Protein AF-A0A383WER9-F1 (afdb_monomer_lite)

Foldseek 3Di:
DDDDDPPDPDDLDDLPALAEEFEEALEEQALQNVQQLPDPNYAYEYEYFPNGDDHPDDDSRYHYCDPVNLVVVCVVQVLQSVLDDTPALLSSVSRLLVSLLVRHQKYFQAYSQWNFDPPDDDDFDFPQEWEKFWDLVQALADFCQVLQQADADPPPQFAGFGAQLDAPVCRNGDTDIDTHDDGQPQAFKEAEFAAQATHGALVCVVPHDDDGGGDPPRFHKYWYFQSYAGFGFSHRMMGGQQQSLLPRFAGQAHSSLRRRVSRLLSQLLSLQQRHTYMYGYHRTHGDDDDDDSVVRNVSSVCSHPPSVVSSVDSSPDDDPDQFSLRRSLVVVVVCCVVPNHPPSRSSSSNSSVVSCVVSVRDHGGGDPGCPPVNSSVVSVVSVVVPDDDDDDDDDDDDDDDDDDDDDDDDDDDDDDDDDDDDFAEEEFEEDLEEQALAQVLQLPAPRYAYEYEYAPNYDPPHDDPRYHYCYPVNLVVVVDPCPVVDHRPDPCSSVSRVVVSVVSRHPHYHHDYSPAHDPDSDDDDDDPDPPDDDDPDDDDDDAPPDDDDDDDDDPPDPDDDCVVVVDDDDDDDDDDDDDDPDDDPDDDPDDRDDFDWDFDGDDDPDPDDPPGDTDGDPPPPPPPDDD

Organism: Tetradesmus obliquus (NCBI:txid3088)

Sequence (627 aa):
MSSAEHKASTTPAGTPSGKWAVCTTIFEPSQAIVRAVALSGWSVVVVGDKSGAAFNLTAPNLVFLDVTAQRQMADAYGGFTALLPWKHFGRKNIGYLYAITHGAHTIWDFDDDNILKQGIEPALPSRKVFHVAVDNSSCEAFNPYPYMGGPAHADPSMPQSWPRGFPLQLIRKPCSATLLSGDASNVAVVQSLADHDPDVDGIYRLTRGVPFDFHPDSDTTVVLPCGVLAPWNAQATLVLQPALWSLLLPISVHGRVSDIWRSYFAQRLLWDVGYSIAFAPPMVDQLRSPHNYLADMQAEEDLYYKSGQLVTFLRQWAGSASTLPGRAEELMIELYERGYLGLQDVQLTQQWLLALARAGYQFPAIQSAPSPAAAAAAAAAAAAAAVLPQKSTSKFKAARPNIKVTAGPAAAPTQSVRGAVRGEKWAVFTSARAPTAAIKAVAALDGWQVVVVADSATPDTWSWPNVTFLSLQQQQELGYDILQHIPPDDHARKNIGYLYAVSHAAYAVYDGADSQELLQDYIPVLRCGDAGRETTRNITASPCAGLYTVADAPADSNVFDPWQLFARSALHTASSNTSSAATQMCFSRQMAAPLIQHSLSNQQDAVVDPTTFSVVLPRNVTAPAIR

Radius of gyration: 35.07 Å; chains: 1; bounding box: 87×78×118 Å

pLDDT: mean 76.67, std 26.61, range [23.72, 98.75]

InterPro domains:
  IPR005049 STELLO-like [PF03385] (256-367)
  IPR005049 STELLO-like [PTHR31362] (16-368)

Secondary structure (DSSP, 8-state):
------------S---S-EEEEEEESSS--HHHHHHHTSTT-EEEEEE-TTPPP-----TTEEEE-HHHHHHHHHHHHHHHTTS-SSSGGGGHHHHHHHHHTT-SEEEE--TTEEEPTT-------SSEEEEEE-TTT-SB---GGGGTPPPPSSTTS-----TT--GGGTTS---EEEEE--STTEEEEEEEEESS----HHHHHHS--S----TT---EEEPPTT-B----SSSEEEEGGGGGGGPPPSSS-HHHHHHHHHHHHHHHHHHTT-EEEEEEEEEEE-PPP--HHHHHHHTHHHHHHHHHHHHHHHH-----SBHHHHHHHHHHHHHHTTSS-HHHHHHHHHHHHHHHHTT--PPBPP-PPPHHHHHHHHHHHHHTT-PPPPP----PPPPPP-------------------PPEEEEEEEESSSPPHHHHHHHTSTTEEEEEEE-TTS-TT---TTEEEE-HHHHHHTT-GGGGTS-TTSGGGGHHHHHHHHHTTEEEEEE--TT---SSSS-------TTS----S-----------PPPPPPTTS----GGGGT-PPP------------------S--PPP---PPPP--TT-------------TT-------

Structure (mmCIF, N/CA/C/O backbone):
data_AF-A0A383WER9-F1
#
_entry.id   AF-A0A383WER9-F1
#
loop_
_atom_site.group_PDB
_atom_site.id
_atom_site.type_symbol
_atom_site.label_atom_id
_atom_site.label_alt_id
_atom_site.label_comp_id
_atom_site.label_asym_id
_atom_site.label_entity_id
_atom_site.label_seq_id
_atom_site.pdbx_PDB_ins_code
_atom_site.Cartn_x
_atom_site.Cartn_y
_atom_site.Cartn_z
_atom_site.occupancy
_atom_site.B_iso_or_equiv
_atom_site.auth_seq_id
_atom_site.auth_comp_id
_atom_site.auth_asym_id
_atom_site.auth_atom_id
_atom_site.pdbx_PDB_model_num
ATOM 1 N N . MET A 1 1 ? -8.640 -12.130 60.910 1.00 35.47 1 MET A N 1
ATOM 2 C CA . MET A 1 1 ? -7.358 -12.054 60.173 1.00 35.47 1 MET A CA 1
ATOM 3 C C . MET A 1 1 ? -7.639 -12.502 58.742 1.00 35.47 1 MET A C 1
ATOM 5 O O . MET A 1 1 ? -7.662 -13.689 58.478 1.00 35.47 1 MET A O 1
ATOM 9 N N . SER A 1 2 ? -8.340 -11.646 58.001 1.00 29.45 2 SER A N 1
ATOM 10 C CA . SER A 1 2 ? -7.839 -10.802 56.899 1.00 29.45 2 SER A CA 1
ATOM 11 C C . SER A 1 2 ? -7.597 -11.587 55.610 1.00 29.45 2 SER A C 1
ATOM 13 O O . SER A 1 2 ? -6.513 -12.098 55.353 1.00 29.45 2 SER A O 1
ATOM 15 N N . SER A 1 3 ? -8.673 -11.633 54.831 1.00 27.42 3 SER A N 1
ATOM 16 C CA . SER A 1 3 ? -8.769 -11.874 53.396 1.00 27.42 3 SER A CA 1
ATOM 17 C C . SER A 1 3 ? -7.789 -11.007 52.599 1.00 27.42 3 SER A C 1
ATOM 19 O O . SER A 1 3 ? -7.775 -9.789 52.760 1.00 27.42 3 SER A O 1
ATOM 21 N N . ALA A 1 4 ? -6.998 -11.628 51.725 1.00 30.05 4 ALA A N 1
ATOM 22 C CA . ALA A 1 4 ? -6.240 -10.928 50.695 1.00 30.05 4 ALA A CA 1
ATOM 23 C C . ALA A 1 4 ? -7.116 -10.825 49.439 1.00 30.05 4 ALA A C 1
ATOM 25 O O . ALA A 1 4 ? -7.342 -11.809 48.735 1.00 30.05 4 ALA A O 1
ATOM 26 N N . GLU A 1 5 ? -7.661 -9.632 49.220 1.00 28.03 5 GLU A N 1
ATOM 27 C CA . GLU A 1 5 ? -8.443 -9.265 48.045 1.00 28.03 5 GLU A CA 1
ATOM 28 C C . GLU A 1 5 ? -7.621 -9.436 46.762 1.00 28.03 5 GLU A C 1
ATOM 30 O O . GLU A 1 5 ? -6.498 -8.942 46.632 1.00 28.03 5 GLU A O 1
ATOM 35 N N . HIS A 1 6 ? -8.213 -10.127 45.788 1.00 32.22 6 HIS A N 1
ATOM 36 C CA . HIS A 1 6 ? -7.805 -10.067 44.392 1.00 32.22 6 HIS A CA 1
ATOM 37 C C . HIS A 1 6 ? -7.902 -8.617 43.904 1.00 32.22 6 HIS A C 1
ATOM 39 O O . HIS A 1 6 ? -8.997 -8.074 43.763 1.00 32.22 6 HIS A O 1
ATOM 45 N N . LYS A 1 7 ? -6.760 -7.997 43.589 1.00 27.11 7 LYS A N 1
ATOM 46 C CA . LYS A 1 7 ? -6.730 -6.803 42.740 1.00 27.11 7 LYS A CA 1
ATOM 47 C C . LYS A 1 7 ? -7.125 -7.222 41.326 1.00 27.11 7 LYS A C 1
ATOM 49 O O . LYS A 1 7 ? -6.292 -7.675 40.546 1.00 27.11 7 LYS A O 1
ATOM 54 N N . ALA A 1 8 ? -8.413 -7.089 41.027 1.00 28.81 8 ALA A N 1
ATOM 55 C CA . ALA A 1 8 ? -8.905 -7.017 39.665 1.00 28.81 8 ALA A CA 1
ATOM 56 C C . ALA A 1 8 ? -8.133 -5.912 38.929 1.00 28.81 8 ALA A C 1
ATOM 58 O O . ALA A 1 8 ? -8.007 -4.795 39.434 1.00 28.81 8 ALA A O 1
ATOM 59 N N . SER A 1 9 ? -7.597 -6.252 37.757 1.00 31.94 9 SER A N 1
ATOM 60 C CA . SER A 1 9 ? -7.077 -5.285 36.795 1.00 31.94 9 SER A CA 1
ATOM 61 C C . SER A 1 9 ? -8.178 -4.264 36.520 1.00 31.94 9 SER A C 1
ATOM 63 O O . SER A 1 9 ? -9.246 -4.601 36.010 1.00 31.94 9 SER A O 1
ATOM 65 N N . THR A 1 10 ? -7.958 -3.038 36.976 1.00 33.16 10 THR A N 1
ATOM 66 C CA . THR A 1 10 ? -8.900 -1.933 36.859 1.00 33.16 10 THR A CA 1
ATOM 67 C C . THR A 1 10 ? -9.033 -1.540 35.396 1.00 33.16 10 THR A C 1
ATOM 69 O O . THR A 1 10 ? -8.099 -0.987 34.817 1.00 33.16 10 THR A O 1
ATOM 72 N N . THR A 1 11 ? -10.207 -1.788 34.817 1.00 36.88 11 THR A N 1
ATOM 73 C CA . THR A 1 11 ? -10.699 -1.097 33.623 1.00 36.88 11 THR A CA 1
ATOM 74 C C . THR A 1 11 ? -10.438 0.406 33.788 1.00 36.88 11 THR A C 1
ATOM 76 O O . THR A 1 11 ? -10.775 0.937 34.852 1.00 36.88 11 THR A O 1
ATOM 79 N N . PRO A 1 12 ? -9.843 1.112 32.807 1.00 39.38 12 PRO A N 1
ATOM 80 C CA . PRO A 1 12 ? -9.643 2.551 32.912 1.00 39.38 12 PRO A CA 1
ATOM 81 C C . PRO A 1 12 ? -10.989 3.237 33.161 1.00 39.38 12 PRO A C 1
ATOM 83 O O . PRO A 1 12 ? -11.892 3.202 32.324 1.00 39.38 12 PRO A O 1
ATOM 86 N N . ALA A 1 13 ? -11.145 3.823 34.347 1.00 35.16 13 ALA A N 1
ATOM 87 C CA . ALA A 1 13 ? -12.290 4.649 34.676 1.00 35.16 13 ALA A CA 1
ATOM 88 C C . ALA A 1 13 ? -12.231 5.914 33.805 1.00 35.16 13 ALA A C 1
ATOM 90 O O . ALA A 1 13 ? -11.391 6.782 34.030 1.00 35.16 13 ALA A O 1
ATOM 91 N N . GLY A 1 14 ? -13.117 5.995 32.808 1.00 43.31 14 GLY A N 1
ATOM 92 C CA . GLY A 1 14 ? -13.309 7.182 31.971 1.00 43.31 14 GLY A CA 1
ATOM 93 C C . GLY A 1 14 ? -12.931 6.999 30.502 1.00 43.31 14 GLY A C 1
ATOM 94 O O . GLY A 1 14 ? -11.991 7.632 30.040 1.00 43.31 14 GLY A O 1
ATOM 95 N N . THR A 1 15 ? -13.695 6.207 29.744 1.00 47.84 15 THR A N 1
ATOM 96 C CA . THR A 1 15 ? -13.658 6.162 28.267 1.00 47.84 15 THR A CA 1
ATOM 97 C C . THR A 1 15 ? -14.905 6.854 27.696 1.00 47.84 15 THR A C 1
ATOM 99 O O . THR A 1 15 ? -15.897 6.189 27.410 1.00 47.84 15 THR A O 1
ATOM 102 N N . PRO A 1 16 ? -14.926 8.196 27.546 1.00 50.56 16 PRO A N 1
ATOM 103 C CA . PRO A 1 16 ? -16.158 8.923 27.248 1.00 50.56 16 PRO A CA 1
ATOM 104 C C . PRO A 1 16 ? -16.418 9.113 25.743 1.00 50.56 16 PRO A C 1
ATOM 106 O O . PRO A 1 16 ? -17.443 9.685 25.394 1.00 50.56 16 PRO A O 1
ATOM 109 N N . SER A 1 17 ? -15.516 8.700 24.839 1.00 68.75 17 SER A N 1
ATOM 110 C CA . SER A 1 17 ? -15.533 9.171 23.437 1.00 68.75 17 SER A CA 1
ATOM 111 C C . SER A 1 17 ? -15.523 8.095 22.343 1.00 68.75 17 SER A C 1
ATOM 113 O O . SER A 1 17 ? -15.744 8.436 21.184 1.00 68.75 17 SER A O 1
ATOM 115 N N . GLY A 1 18 ? -15.232 6.825 22.652 1.00 93.06 18 GLY A N 1
ATOM 116 C CA . GLY A 1 18 ? -15.110 5.762 21.640 1.00 93.06 18 GLY A CA 1
ATOM 117 C C . GLY A 1 18 ? -13.980 5.959 20.610 1.00 93.06 18 GLY A C 1
ATOM 118 O O . GLY A 1 18 ? -13.938 5.223 19.624 1.00 93.06 18 GLY A O 1
ATOM 119 N N . LYS A 1 19 ? -13.067 6.922 20.809 1.00 97.81 19 LYS A N 1
ATOM 120 C CA . LYS A 1 19 ? -11.917 7.191 19.928 1.00 97.81 19 LYS A CA 1
ATOM 121 C C . LYS A 1 19 ? -10.652 6.509 20.454 1.00 97.81 19 LYS A C 1
ATOM 123 O O . LYS A 1 19 ? -10.276 6.723 21.608 1.00 97.81 19 LYS A O 1
ATOM 128 N N . TRP A 1 20 ? -9.988 5.723 19.610 1.00 98.50 20 TRP A N 1
ATOM 129 C CA . TRP A 1 20 ? -8.801 4.946 19.968 1.00 98.50 20 TRP A CA 1
ATOM 130 C C . TRP A 1 20 ? -7.653 5.159 18.986 1.00 98.50 20 TRP A C 1
ATOM 132 O O . TRP A 1 20 ? -7.850 5.049 17.787 1.00 98.50 20 TRP A O 1
ATOM 142 N N . ALA A 1 21 ? -6.445 5.409 19.476 1.00 98.44 21 ALA A N 1
ATOM 143 C CA . ALA A 1 21 ? -5.224 5.376 18.682 1.00 98.44 21 ALA A CA 1
ATOM 144 C C . ALA A 1 21 ? -4.538 4.015 18.876 1.00 98.44 21 ALA A C 1
ATOM 146 O O . ALA A 1 21 ? -4.374 3.566 20.014 1.00 98.44 21 ALA A O 1
ATOM 147 N N . VAL A 1 22 ? -4.158 3.349 17.787 1.00 98.69 22 VAL A N 1
ATOM 148 C CA . VAL A 1 22 ? -3.572 2.001 17.813 1.00 98.69 22 VAL A CA 1
ATOM 149 C C . VAL A 1 22 ? -2.194 2.027 17.164 1.00 98.69 22 VAL A C 1
ATOM 151 O O . VAL A 1 22 ? -2.058 2.406 16.004 1.00 98.69 22 VAL A O 1
ATOM 154 N N . CYS A 1 23 ? -1.193 1.566 17.910 1.00 97.62 23 CYS A N 1
ATOM 155 C CA . CYS A 1 23 ? 0.198 1.474 17.472 1.00 97.62 23 CYS A CA 1
ATOM 156 C C . CYS A 1 23 ? 0.767 0.093 17.811 1.00 97.62 23 CYS A C 1
ATOM 158 O O . CYS A 1 23 ? 0.353 -0.541 18.782 1.00 97.62 23 CYS A O 1
ATOM 160 N N . THR A 1 24 ? 1.753 -0.368 17.048 1.00 95.12 24 THR A N 1
ATOM 161 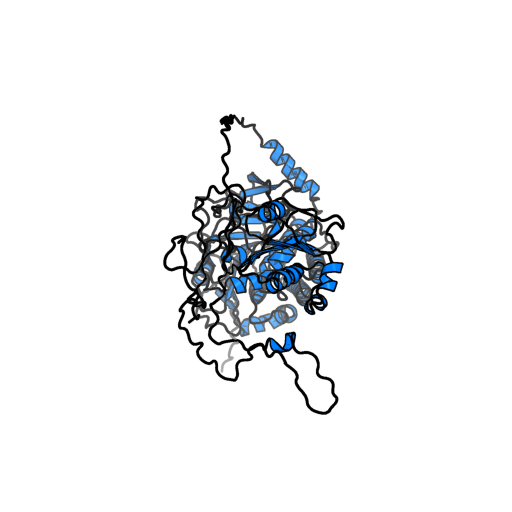C CA . THR A 1 24 ? 2.645 -1.466 17.454 1.00 95.12 24 THR A CA 1
ATOM 162 C C . THR A 1 24 ? 4.050 -0.901 17.625 1.00 95.12 24 THR A C 1
ATOM 164 O O . THR A 1 24 ? 4.390 0.053 16.936 1.00 95.12 24 THR A O 1
ATOM 167 N N . THR A 1 25 ? 4.858 -1.438 18.538 1.00 93.19 25 THR A N 1
ATOM 168 C CA . THR A 1 25 ? 6.254 -0.997 18.691 1.00 93.19 25 THR A CA 1
ATOM 169 C C . THR A 1 25 ? 7.148 -2.099 19.251 1.00 93.19 25 THR A C 1
ATOM 171 O O . THR A 1 25 ? 6.711 -2.962 20.017 1.00 93.19 25 THR A O 1
ATOM 174 N N . ILE A 1 26 ? 8.423 -2.051 18.870 1.00 91.94 26 ILE A N 1
ATOM 175 C CA . ILE A 1 26 ? 9.516 -2.805 19.502 1.00 91.94 26 ILE A CA 1
ATOM 176 C C . ILE A 1 26 ? 10.520 -1.876 20.200 1.00 91.94 26 ILE A C 1
ATOM 178 O O . ILE A 1 26 ? 11.547 -2.342 20.690 1.00 91.94 26 ILE A O 1
ATOM 182 N N . PHE A 1 27 ? 10.247 -0.574 20.233 1.00 92.19 27 PHE A N 1
ATOM 183 C CA . PHE A 1 27 ? 11.136 0.452 20.762 1.00 92.19 27 PHE A CA 1
ATOM 184 C C . PHE A 1 27 ? 10.621 1.006 22.096 1.00 92.19 27 PHE A C 1
ATOM 186 O O . PHE A 1 27 ? 9.512 0.706 22.542 1.00 92.19 27 PHE A O 1
ATOM 193 N N . GLU A 1 28 ? 11.458 1.823 22.739 1.00 93.06 28 GLU A N 1
ATOM 194 C CA . GLU A 1 28 ? 11.027 2.665 23.856 1.00 93.06 28 GLU A CA 1
ATOM 195 C C . GLU A 1 28 ? 9.947 3.659 23.370 1.00 93.06 28 GLU A C 1
ATOM 197 O O . GLU A 1 28 ? 9.898 3.974 22.176 1.00 93.06 28 GLU A O 1
ATOM 202 N N . PRO A 1 29 ? 9.092 4.191 24.265 1.00 95.06 29 PRO A N 1
ATOM 203 C CA . PRO A 1 29 ? 8.007 5.094 23.889 1.00 95.06 29 PRO A CA 1
ATOM 204 C C . PRO A 1 29 ? 8.489 6.282 23.040 1.00 95.06 29 PRO A C 1
ATOM 206 O O . PRO A 1 29 ? 9.220 7.153 23.515 1.00 95.06 29 PRO A O 1
ATOM 209 N N . SER A 1 30 ? 8.058 6.326 21.779 1.00 95.25 30 SER A N 1
ATOM 210 C CA . SER A 1 30 ? 8.467 7.356 20.827 1.00 95.25 30 SER A CA 1
ATOM 211 C C . SER A 1 30 ? 7.703 8.669 21.017 1.00 95.25 30 SER A C 1
ATOM 213 O O . SER A 1 30 ? 6.656 8.733 21.671 1.00 95.25 30 SER A O 1
ATOM 215 N N . GLN A 1 31 ? 8.184 9.738 20.373 1.00 95.69 31 GLN A N 1
ATOM 216 C CA . GLN A 1 31 ? 7.464 11.012 20.346 1.00 95.69 31 GLN A CA 1
ATOM 217 C C . GLN A 1 31 ? 6.069 10.879 19.710 1.00 95.69 31 GLN A C 1
ATOM 219 O O . GLN A 1 31 ? 5.148 11.563 20.156 1.00 95.69 31 GLN A O 1
ATOM 224 N N . ALA A 1 32 ? 5.888 9.990 18.726 1.00 96.81 32 ALA A N 1
ATOM 225 C CA . ALA A 1 32 ? 4.584 9.713 18.124 1.00 96.81 32 ALA A CA 1
ATOM 226 C C . ALA A 1 32 ? 3.585 9.192 19.169 1.00 96.81 32 ALA A C 1
ATOM 228 O O . ALA A 1 32 ? 2.486 9.731 19.306 1.00 96.81 32 ALA A O 1
ATOM 229 N N . ILE A 1 33 ? 4.002 8.217 19.984 1.00 97.50 33 ILE A N 1
ATOM 230 C CA . ILE A 1 33 ? 3.174 7.655 21.060 1.00 97.50 33 ILE A CA 1
ATOM 231 C C . ILE A 1 33 ? 2.869 8.720 22.121 1.00 97.50 33 ILE A C 1
ATOM 233 O O . ILE A 1 33 ? 1.720 8.860 22.540 1.00 97.50 33 ILE A O 1
ATOM 237 N N . VAL A 1 34 ? 3.861 9.522 22.522 1.00 96.81 34 VAL A N 1
ATOM 238 C CA . VAL A 1 34 ? 3.660 10.618 23.489 1.00 96.81 34 VAL A CA 1
ATOM 239 C C . VAL A 1 34 ? 2.644 11.644 22.969 1.00 96.81 34 VAL A C 1
ATOM 241 O O . VAL A 1 34 ? 1.783 12.095 23.725 1.00 96.81 34 VAL A O 1
ATOM 244 N N . ARG A 1 35 ? 2.699 11.995 21.677 1.00 96.62 35 ARG A N 1
ATOM 245 C CA . ARG A 1 35 ? 1.726 12.898 21.040 1.00 96.62 35 ARG A CA 1
ATOM 246 C C . ARG A 1 35 ? 0.326 12.291 20.994 1.00 96.62 35 ARG A C 1
ATOM 248 O O . ARG A 1 35 ? -0.627 12.997 21.310 1.00 96.62 35 ARG A O 1
ATOM 255 N N . ALA A 1 36 ? 0.205 11.005 20.667 1.00 96.81 36 ALA A N 1
ATOM 256 C CA . ALA A 1 36 ? -1.075 10.301 20.663 1.00 96.81 36 ALA A CA 1
ATOM 257 C C . ALA A 1 36 ? -1.715 10.269 22.061 1.00 96.81 36 ALA A C 1
ATOM 259 O O . ALA A 1 36 ? -2.906 10.528 22.202 1.00 96.81 36 ALA A O 1
ATOM 260 N N . VAL A 1 37 ? -0.922 10.024 23.110 1.00 96.94 37 VAL A N 1
ATOM 261 C CA . VAL A 1 37 ? -1.391 10.028 24.510 1.00 96.94 37 VAL A CA 1
ATOM 262 C C . VAL A 1 37 ? -1.883 11.409 24.948 1.00 96.94 37 VAL A C 1
ATOM 264 O O . VAL A 1 37 ? -2.823 11.502 25.736 1.00 96.94 37 VAL A O 1
ATOM 267 N N . ALA A 1 38 ? -1.285 12.479 24.423 1.00 95.69 38 ALA A N 1
ATOM 268 C CA . ALA A 1 38 ? -1.679 13.853 24.723 1.00 95.69 38 ALA A CA 1
ATOM 269 C C . ALA A 1 38 ? -2.988 14.295 24.036 1.00 95.69 38 ALA A C 1
ATOM 271 O O . ALA A 1 38 ? -3.488 15.382 24.339 1.00 95.69 38 ALA A O 1
ATOM 272 N N . LEU A 1 39 ? -3.555 13.493 23.125 1.00 94.56 39 LEU A N 1
ATOM 273 C CA . LEU A 1 39 ? -4.823 13.811 22.474 1.00 94.56 39 LEU A CA 1
ATOM 274 C C . LEU A 1 39 ? -5.991 13.721 23.464 1.00 94.56 39 LEU A C 1
ATOM 276 O O . LEU A 1 39 ? -6.309 12.665 24.015 1.00 94.56 39 LEU A O 1
ATOM 280 N N . SER A 1 40 ? -6.673 14.849 23.659 1.00 92.50 40 SER A N 1
ATOM 281 C CA . SER A 1 40 ? -7.841 14.922 24.533 1.00 92.50 40 SER A CA 1
ATOM 282 C C . SER A 1 40 ? -8.982 14.063 23.990 1.00 92.50 40 SER A C 1
ATOM 284 O O . SER A 1 40 ? -9.357 14.169 22.824 1.00 92.50 40 SER A O 1
ATOM 286 N N . GLY A 1 41 ? -9.556 13.215 24.843 1.00 93.88 41 GLY A N 1
ATOM 287 C CA . GLY A 1 41 ? -10.656 12.336 24.453 1.00 93.88 41 GLY A CA 1
ATOM 288 C C . GLY A 1 41 ? -10.238 11.165 23.562 1.00 93.88 41 GLY A C 1
ATOM 289 O O . GLY A 1 41 ? -11.108 10.597 22.911 1.00 93.88 41 GLY A O 1
ATOM 290 N N . TRP A 1 42 ? -8.959 10.787 23.530 1.00 97.00 42 TRP A N 1
ATOM 291 C CA . TRP A 1 42 ? -8.485 9.564 22.878 1.00 97.00 42 TRP A CA 1
ATOM 292 C C . TRP A 1 42 ? -7.939 8.575 23.904 1.00 97.00 42 TRP A C 1
ATOM 294 O O . TRP A 1 42 ? -7.189 8.948 24.809 1.00 97.00 42 TRP A O 1
ATOM 304 N N . SER A 1 43 ? -8.291 7.303 23.742 1.00 98.31 43 SER A N 1
ATOM 305 C CA . SER A 1 43 ? -7.570 6.192 24.364 1.00 98.31 43 SER A CA 1
ATOM 306 C C . SER A 1 43 ? -6.472 5.710 23.426 1.00 98.31 43 SER A C 1
ATOM 308 O O . SER A 1 43 ? -6.624 5.771 22.212 1.00 98.31 43 SER A O 1
ATOM 310 N N . VAL A 1 44 ? -5.362 5.226 23.966 1.00 98.38 44 VAL A N 1
ATOM 311 C CA . VAL A 1 44 ? -4.227 4.734 23.186 1.00 98.38 44 VAL A CA 1
ATOM 312 C C . VAL A 1 44 ? -3.960 3.294 23.581 1.00 98.38 44 VAL A C 1
ATOM 314 O O . VAL A 1 44 ? -3.839 2.990 24.766 1.00 98.38 44 VAL A O 1
ATOM 317 N N . VAL A 1 45 ? -3.845 2.409 22.597 1.00 98.38 45 VAL A N 1
ATOM 318 C CA . VAL A 1 45 ? -3.355 1.047 22.800 1.00 98.38 45 VAL A CA 1
ATOM 319 C C . VAL A 1 45 ? -2.087 0.833 21.984 1.00 98.38 45 VAL A C 1
ATOM 321 O O . VAL A 1 45 ? -2.056 1.049 20.772 1.00 98.38 45 VAL A O 1
ATOM 324 N N . VAL A 1 46 ? -1.029 0.414 22.671 1.00 98.12 46 VAL A N 1
ATOM 325 C CA . VAL A 1 46 ? 0.268 0.100 22.075 1.00 98.12 46 VAL A CA 1
ATOM 326 C C . VAL A 1 46 ? 0.521 -1.393 22.231 1.00 98.12 46 VAL A C 1
ATOM 328 O O . VAL A 1 46 ? 0.502 -1.919 23.343 1.00 98.12 46 VAL A O 1
ATOM 331 N N . VAL A 1 47 ? 0.748 -2.086 21.120 1.00 97.19 47 VAL A N 1
ATOM 332 C CA . VAL A 1 47 ? 1.036 -3.523 21.089 1.00 97.19 47 VAL A CA 1
ATOM 333 C C . VAL A 1 47 ? 2.546 -3.740 21.085 1.00 97.19 47 VAL A C 1
ATOM 335 O O . VAL A 1 47 ? 3.231 -3.305 20.162 1.00 97.19 47 VAL A O 1
ATOM 338 N N . GLY A 1 48 ? 3.070 -4.410 22.113 1.00 94.38 48 GLY A N 1
ATOM 339 C CA . GLY A 1 48 ? 4.480 -4.805 22.167 1.00 94.38 48 GLY A CA 1
ATOM 340 C C . GLY A 1 48 ? 4.771 -6.121 21.435 1.00 94.38 48 GLY A C 1
ATOM 341 O O . GLY A 1 48 ? 3.866 -6.890 21.102 1.00 94.38 48 GLY A O 1
ATOM 342 N N . ASP A 1 49 ? 6.051 -6.444 21.256 1.00 90.19 49 ASP A N 1
ATOM 343 C CA . ASP A 1 49 ? 6.511 -7.751 20.763 1.00 90.19 49 ASP A CA 1
ATOM 344 C C . ASP A 1 49 ? 7.517 -8.392 21.743 1.00 90.19 49 ASP A C 1
ATOM 346 O O . ASP A 1 49 ? 8.095 -7.725 22.600 1.00 90.19 49 ASP A O 1
ATOM 350 N N . LYS A 1 50 ? 7.756 -9.704 21.624 1.00 83.69 50 LYS A N 1
ATOM 351 C CA . LYS A 1 50 ? 8.601 -10.527 22.518 1.00 83.69 50 LYS A CA 1
ATOM 352 C C . LYS A 1 50 ? 10.058 -10.077 22.644 1.00 83.69 50 LYS A C 1
ATOM 354 O O . LYS A 1 50 ? 10.775 -10.595 23.496 1.00 83.69 50 LYS A O 1
ATOM 359 N N . SER A 1 51 ? 10.522 -9.203 21.763 1.00 70.88 51 SER A N 1
ATOM 360 C CA . SER A 1 51 ? 11.905 -8.718 21.727 1.00 70.88 51 SER A CA 1
ATOM 361 C C . SER A 1 51 ? 11.979 -7.190 21.724 1.00 70.88 51 SER A C 1
ATOM 363 O O . SER A 1 51 ? 12.992 -6.646 21.299 1.00 70.88 51 SER A O 1
ATOM 365 N N . GLY A 1 52 ? 10.907 -6.515 22.151 1.00 73.12 52 GLY A N 1
ATOM 366 C CA . GLY A 1 52 ? 10.889 -5.062 22.262 1.00 73.12 52 GLY A CA 1
ATOM 367 C C . GLY A 1 52 ? 11.733 -4.544 23.427 1.00 73.12 52 GLY A C 1
ATOM 368 O O . GLY A 1 52 ? 11.998 -5.270 24.390 1.00 73.12 52 GLY A O 1
ATOM 369 N N . ALA A 1 53 ? 12.142 -3.281 23.326 1.00 77.19 53 ALA A N 1
ATOM 370 C CA . ALA A 1 53 ? 12.725 -2.529 24.430 1.00 77.19 53 ALA A CA 1
ATOM 371 C C . ALA A 1 53 ? 11.733 -2.399 25.602 1.00 77.19 53 ALA A C 1
ATOM 373 O O . ALA A 1 53 ? 10.563 -2.789 25.501 1.00 77.19 53 ALA A O 1
ATOM 374 N N . ALA A 1 54 ? 12.199 -1.872 26.737 1.00 81.56 54 ALA A N 1
ATOM 375 C CA . ALA A 1 54 ? 11.286 -1.624 27.840 1.00 81.56 54 ALA A CA 1
ATOM 376 C C . ALA A 1 54 ? 10.256 -0.570 27.402 1.00 81.56 54 ALA A C 1
ATOM 378 O O . ALA A 1 54 ? 10.540 0.325 26.616 1.00 81.56 54 ALA A O 1
ATOM 379 N N . PHE A 1 55 ? 9.020 -0.687 27.878 1.00 91.19 55 PHE A N 1
ATOM 380 C CA . PHE A 1 55 ? 7.994 0.309 27.589 1.00 91.19 55 PHE A CA 1
ATOM 381 C C . PHE A 1 55 ? 7.638 1.036 28.882 1.00 91.19 55 PHE A C 1
ATOM 383 O O . PHE A 1 55 ? 6.769 0.611 29.640 1.00 91.19 55 PHE A O 1
ATOM 390 N N . ASN A 1 56 ? 8.355 2.128 29.150 1.00 91.44 56 ASN A N 1
ATOM 391 C CA . ASN A 1 56 ? 8.291 2.860 30.418 1.00 91.44 56 ASN A CA 1
ATOM 392 C C . ASN A 1 56 ? 7.445 4.143 30.326 1.00 91.44 56 ASN A C 1
ATOM 394 O O . ASN A 1 56 ? 7.843 5.195 30.826 1.00 91.44 56 ASN A O 1
ATOM 398 N N . LEU A 1 57 ? 6.277 4.075 29.680 1.00 95.31 57 LEU A N 1
ATOM 399 C CA . LEU A 1 57 ? 5.304 5.170 29.650 1.00 95.31 57 LEU A CA 1
ATOM 400 C C . LEU A 1 57 ? 3.999 4.723 30.307 1.00 95.31 57 LEU A C 1
ATOM 402 O O . LEU A 1 57 ? 3.450 3.672 29.988 1.00 95.31 57 LEU A O 1
ATOM 406 N N . THR A 1 58 ? 3.482 5.541 31.219 1.00 95.31 58 THR A N 1
ATOM 407 C CA . THR A 1 58 ? 2.196 5.307 31.881 1.00 95.31 58 THR A CA 1
ATOM 408 C C . THR A 1 58 ? 1.353 6.568 31.792 1.00 95.31 58 THR A C 1
ATOM 410 O O . THR A 1 58 ? 1.820 7.658 32.115 1.00 95.31 58 THR A O 1
ATOM 413 N N . ALA A 1 59 ? 0.105 6.413 31.365 1.00 96.00 59 ALA A N 1
ATOM 414 C CA . ALA A 1 59 ? -0.887 7.477 31.312 1.00 96.00 59 ALA A CA 1
ATOM 415 C C . ALA A 1 59 ? -2.283 6.870 31.536 1.00 96.00 59 ALA A C 1
ATOM 417 O O . ALA A 1 59 ? -2.487 5.701 31.209 1.00 96.00 59 ALA A O 1
ATOM 418 N N . PRO A 1 60 ? -3.254 7.625 32.082 1.00 94.69 60 PRO A N 1
ATOM 419 C CA . PRO A 1 60 ? -4.581 7.091 32.407 1.00 94.69 60 PRO A CA 1
ATOM 420 C C . PRO A 1 60 ? -5.361 6.595 31.179 1.00 94.69 60 PRO A C 1
ATOM 422 O O . PRO A 1 60 ? -6.210 5.719 31.300 1.00 94.69 60 PRO A O 1
ATOM 425 N N . ASN A 1 61 ? -5.067 7.145 30.002 1.00 96.31 61 ASN A N 1
ATOM 426 C CA . ASN A 1 61 ? -5.676 6.789 28.724 1.00 96.31 61 ASN A CA 1
ATOM 427 C C . ASN A 1 61 ? -4.802 5.853 27.869 1.00 96.31 61 ASN A C 1
ATOM 429 O O . ASN A 1 61 ? -5.153 5.617 26.717 1.00 96.31 61 ASN A O 1
ATOM 433 N N . LEU A 1 62 ? -3.687 5.333 28.396 1.00 97.75 62 LEU A N 1
ATOM 434 C CA . LEU A 1 62 ? -2.751 4.470 27.672 1.00 97.75 62 LEU A CA 1
ATOM 435 C C . LEU A 1 62 ? -2.806 3.032 28.189 1.00 97.75 62 LEU A C 1
ATOM 437 O O . LEU A 1 62 ? -2.661 2.780 29.383 1.00 97.75 62 LEU A O 1
ATOM 441 N N . VAL A 1 63 ? -2.917 2.086 27.262 1.00 97.81 63 VAL A N 1
ATOM 442 C CA . VAL A 1 63 ? -2.774 0.653 27.510 1.00 97.81 63 VAL A CA 1
ATOM 443 C C . VAL A 1 63 ? -1.588 0.130 26.713 1.00 97.81 63 VAL A C 1
ATOM 445 O O . VAL A 1 63 ? -1.562 0.232 25.488 1.00 97.81 63 VAL A O 1
ATOM 448 N N . PHE A 1 64 ? -0.621 -0.474 27.398 1.00 97.25 64 PHE A N 1
ATOM 449 C CA . PHE A 1 64 ? 0.436 -1.242 26.750 1.00 97.25 64 PHE A CA 1
ATOM 450 C C . PHE A 1 64 ? 0.113 -2.734 26.837 1.00 97.25 64 PHE A C 1
ATOM 452 O O . PHE A 1 64 ? 0.015 -3.297 27.928 1.00 97.25 64 PHE A O 1
ATOM 459 N N . LEU A 1 65 ? -0.069 -3.374 25.685 1.00 96.25 65 LEU A N 1
ATOM 460 C CA . LEU A 1 65 ? -0.287 -4.811 25.589 1.00 96.25 65 LEU A CA 1
ATOM 461 C C . LEU A 1 65 ? 1.068 -5.505 25.488 1.00 96.25 65 LEU A C 1
ATOM 463 O O . LEU A 1 65 ? 1.579 -5.743 24.392 1.00 96.25 65 LEU A O 1
ATOM 467 N N . ASP A 1 66 ? 1.643 -5.837 26.639 1.00 94.19 66 ASP A N 1
ATOM 468 C CA . ASP A 1 66 ? 2.832 -6.681 26.720 1.00 94.19 66 ASP A CA 1
ATOM 469 C C . ASP A 1 66 ? 2.517 -8.151 26.360 1.00 94.19 66 ASP A C 1
ATOM 471 O O . ASP A 1 66 ? 1.380 -8.533 26.068 1.00 94.19 66 ASP A O 1
ATOM 475 N N . VAL A 1 67 ? 3.533 -9.018 26.387 1.00 93.06 67 VAL A N 1
ATOM 476 C CA . VAL A 1 67 ? 3.362 -10.445 26.062 1.00 93.06 67 VAL A CA 1
ATOM 477 C C . VAL A 1 67 ? 2.336 -11.133 26.971 1.00 93.06 67 VAL A C 1
ATOM 479 O O . VAL A 1 67 ? 1.634 -12.044 26.525 1.00 93.06 67 VAL A O 1
ATOM 482 N N . THR A 1 68 ? 2.249 -10.729 28.236 1.00 93.06 68 THR A N 1
ATOM 483 C CA . THR A 1 68 ? 1.342 -11.325 29.221 1.00 93.06 68 THR A CA 1
ATOM 484 C C . THR A 1 68 ? -0.096 -10.890 28.958 1.00 93.06 68 THR A C 1
ATOM 486 O O . THR A 1 68 ? -0.972 -11.747 28.856 1.00 93.06 68 THR A O 1
ATOM 489 N N . ALA A 1 69 ? -0.335 -9.595 28.754 1.00 93.94 69 ALA A N 1
ATOM 490 C CA . ALA A 1 69 ? -1.640 -9.034 28.419 1.00 93.94 69 ALA A CA 1
ATOM 491 C C . ALA A 1 69 ? -2.176 -9.604 27.096 1.00 93.94 69 ALA A C 1
ATOM 493 O O . ALA A 1 69 ? -3.335 -10.004 27.004 1.00 93.94 69 ALA A O 1
ATOM 494 N N . GLN A 1 70 ? -1.316 -9.747 26.083 1.00 94.81 70 GLN A N 1
ATOM 495 C CA . GLN A 1 70 ? -1.704 -10.378 24.818 1.00 94.81 70 GLN A CA 1
ATOM 496 C C . GLN A 1 70 ? -2.074 -11.859 24.980 1.00 94.81 70 GLN A C 1
ATOM 498 O O . GLN A 1 70 ? -2.953 -12.352 24.277 1.00 94.81 70 GLN A O 1
ATOM 503 N N . ARG A 1 71 ? -1.423 -12.586 25.898 1.00 91.69 71 ARG A N 1
ATOM 504 C CA . ARG A 1 71 ? -1.795 -13.974 26.220 1.00 91.69 71 ARG A CA 1
ATOM 505 C C . ARG A 1 71 ? -3.122 -14.052 26.966 1.00 91.69 71 ARG A C 1
ATOM 507 O O . ARG A 1 71 ? -3.892 -14.951 26.673 1.00 91.69 71 ARG A O 1
ATOM 514 N N . GLN A 1 72 ? -3.415 -13.110 27.859 1.00 92.31 72 GLN A N 1
ATOM 515 C CA . GLN A 1 72 ? -4.715 -13.042 28.540 1.00 92.31 72 GLN A CA 1
ATOM 516 C C . GLN A 1 72 ? -5.861 -12.794 27.550 1.00 92.31 72 GLN A C 1
ATOM 518 O O . GLN A 1 72 ? -6.936 -13.370 27.684 1.00 92.31 72 GLN A O 1
ATOM 523 N N . MET A 1 73 ? -5.632 -12.012 26.487 1.00 90.62 73 MET A N 1
ATOM 524 C CA . MET A 1 73 ? -6.626 -11.866 25.413 1.00 90.62 73 MET A CA 1
ATOM 525 C C . MET A 1 73 ? -6.953 -13.190 24.703 1.00 90.62 73 MET A C 1
ATOM 527 O O . MET A 1 73 ? -8.054 -13.336 24.165 1.00 90.62 73 MET A O 1
ATOM 531 N N . ALA A 1 74 ? -6.036 -14.163 24.714 1.00 87.56 74 ALA A N 1
ATOM 532 C CA . ALA A 1 74 ? -6.267 -15.476 24.122 1.00 87.56 74 ALA A CA 1
ATOM 533 C C . ALA A 1 74 ? -7.332 -16.291 24.877 1.00 87.56 74 ALA A C 1
ATOM 535 O O . ALA A 1 74 ? -7.929 -17.186 24.282 1.00 87.56 74 ALA A O 1
ATOM 536 N N . ASP A 1 75 ? -7.636 -15.958 26.134 1.00 88.69 75 ASP A N 1
ATOM 537 C CA . ASP A 1 75 ? -8.680 -16.647 26.900 1.00 88.69 75 ASP A CA 1
ATOM 538 C C . ASP A 1 75 ? -10.072 -16.420 26.278 1.00 88.69 75 ASP A C 1
ATOM 540 O O . ASP A 1 75 ? -10.899 -17.330 26.239 1.00 88.69 75 ASP A O 1
ATOM 544 N N . ALA A 1 76 ? -10.317 -15.226 25.722 1.00 89.44 76 ALA A N 1
ATOM 545 C CA . ALA A 1 76 ? -11.571 -14.877 25.046 1.00 89.44 76 ALA A CA 1
ATOM 546 C C . ALA A 1 76 ? -11.500 -15.029 23.512 1.00 89.44 76 ALA A C 1
ATOM 548 O O . ALA A 1 76 ? -12.489 -15.389 22.864 1.00 89.44 76 ALA A O 1
ATOM 549 N N . TYR A 1 77 ? -10.327 -14.773 22.921 1.00 93.50 77 TYR A N 1
ATOM 550 C CA . TYR A 1 77 ? -10.134 -14.678 21.468 1.00 93.50 77 TYR A CA 1
ATOM 551 C C . TYR A 1 77 ? -9.023 -15.596 20.941 1.00 93.50 77 TYR A C 1
ATOM 553 O O . TYR A 1 77 ? -8.405 -15.306 19.916 1.00 93.50 77 TYR A O 1
ATOM 561 N N . GLY A 1 78 ? -8.790 -16.731 21.608 1.00 89.06 78 GLY A N 1
ATOM 562 C CA . GLY A 1 78 ? -7.676 -17.646 21.338 1.00 89.06 78 GLY A CA 1
ATOM 563 C C . GLY A 1 78 ? -7.544 -18.096 19.886 1.00 89.06 78 GLY A C 1
ATOM 564 O O . GLY A 1 78 ? -6.430 -18.145 19.373 1.00 89.06 78 GLY A O 1
ATOM 565 N N . GLY A 1 79 ? -8.664 -18.345 19.198 1.00 92.94 79 GLY A N 1
ATOM 566 C CA . GLY A 1 79 ? -8.661 -18.714 17.777 1.00 92.94 79 GLY A CA 1
ATOM 567 C C . GLY A 1 79 ? -8.050 -17.640 16.872 1.00 92.94 79 GLY A C 1
ATOM 568 O O . GLY A 1 79 ? -7.319 -17.967 15.945 1.00 92.94 79 GLY A O 1
ATOM 569 N N . PHE A 1 80 ? -8.269 -16.362 17.184 1.00 96.38 80 PHE A N 1
ATOM 570 C CA . PHE A 1 80 ? -7.682 -15.238 16.457 1.00 96.38 80 PHE A CA 1
ATOM 571 C C . PHE A 1 80 ? -6.235 -14.979 16.886 1.00 96.38 80 PHE A C 1
ATOM 573 O O . PHE A 1 80 ? -5.326 -14.951 16.059 1.00 96.38 80 PHE A O 1
ATOM 580 N N . THR A 1 81 ? -5.988 -14.840 18.191 1.00 95.00 81 THR A N 1
ATOM 581 C CA . THR A 1 81 ? -4.661 -14.467 18.704 1.00 95.00 81 THR A CA 1
ATOM 582 C C . THR A 1 81 ? -3.598 -15.537 18.455 1.00 95.00 81 THR A C 1
ATOM 584 O O . THR A 1 81 ? -2.421 -15.201 18.341 1.00 95.00 81 THR A O 1
ATOM 587 N N . ALA A 1 82 ? -3.983 -16.818 18.373 1.00 94.19 82 ALA A N 1
ATOM 588 C CA . ALA A 1 82 ? -3.056 -17.918 18.101 1.00 94.19 82 ALA A CA 1
ATOM 589 C C . ALA A 1 82 ? -2.521 -17.917 16.662 1.00 94.19 82 ALA A C 1
ATOM 591 O O . ALA A 1 82 ? -1.428 -18.430 16.428 1.00 94.19 82 ALA A O 1
ATOM 592 N N . LEU A 1 83 ? -3.262 -17.334 15.714 1.00 96.38 83 LEU A N 1
ATOM 593 C CA . LEU A 1 83 ? -2.835 -17.240 14.319 1.00 96.38 83 LEU A CA 1
ATOM 594 C C . LEU A 1 83 ? -1.810 -16.130 14.096 1.00 96.38 83 LEU A C 1
ATOM 596 O O . LEU A 1 83 ? -1.070 -16.199 13.124 1.00 96.38 83 LEU A O 1
ATOM 600 N N . LEU A 1 84 ? -1.749 -15.128 14.977 1.00 96.44 84 LEU A N 1
ATOM 601 C CA . LEU A 1 84 ? -0.892 -13.958 14.808 1.00 96.44 84 LEU A CA 1
ATOM 602 C C . LEU A 1 84 ? 0.554 -14.266 15.239 1.00 96.44 84 LEU A C 1
ATOM 604 O O . LEU A 1 84 ? 0.810 -14.461 16.436 1.00 96.44 84 LEU A O 1
ATOM 608 N N . PRO A 1 85 ? 1.523 -14.283 14.304 1.00 94.75 85 PRO A N 1
ATOM 609 C CA . PRO A 1 85 ? 2.913 -14.563 14.632 1.00 94.75 85 PRO A CA 1
ATOM 610 C C . PRO A 1 85 ? 3.535 -13.454 15.493 1.00 94.75 85 PRO A C 1
ATOM 612 O O . PRO A 1 85 ? 3.049 -12.326 15.571 1.00 94.75 85 PRO A O 1
ATOM 615 N N . TRP A 1 86 ? 4.612 -13.804 16.191 1.00 94.31 86 TRP A N 1
ATOM 616 C CA . TRP A 1 86 ? 5.499 -12.838 16.849 1.00 94.31 86 TRP A CA 1
ATOM 617 C C . TRP A 1 86 ? 6.545 -12.336 15.854 1.00 94.31 86 TRP A C 1
ATOM 619 O O . TRP A 1 86 ? 6.814 -13.024 14.869 1.00 94.31 86 TRP A O 1
ATOM 629 N N . LYS A 1 87 ? 7.180 -11.194 16.142 1.00 93.06 87 LYS A N 1
ATOM 630 C CA . LYS A 1 87 ? 8.139 -10.516 15.253 1.00 93.06 87 LYS A CA 1
ATOM 631 C C . LYS A 1 87 ? 7.546 -10.239 13.876 1.00 93.06 87 LYS A C 1
ATOM 633 O O . LYS A 1 87 ? 8.196 -10.434 12.852 1.00 93.06 87 LYS A O 1
ATOM 638 N N . HIS A 1 88 ? 6.280 -9.847 13.865 1.00 92.75 88 HIS A N 1
ATOM 639 C CA . HIS A 1 88 ? 5.522 -9.691 12.639 1.00 92.75 88 HIS A CA 1
ATOM 640 C C . HIS A 1 88 ? 4.653 -8.446 12.707 1.00 92.75 88 HIS A C 1
ATOM 642 O O . HIS A 1 88 ? 3.949 -8.225 13.688 1.00 92.75 88 HIS A O 1
ATOM 648 N N . PHE A 1 89 ? 4.650 -7.668 11.629 1.00 91.19 89 PHE A N 1
ATOM 649 C CA . PHE A 1 89 ? 3.889 -6.425 11.523 1.00 91.19 89 PHE A CA 1
ATOM 650 C C . PHE A 1 89 ? 2.393 -6.604 11.844 1.00 91.19 89 PHE A C 1
ATOM 652 O O . PHE A 1 89 ? 1.812 -5.847 12.619 1.00 91.19 89 PHE A O 1
ATOM 659 N N . GLY A 1 90 ? 1.790 -7.692 11.354 1.00 94.44 90 GLY A N 1
ATOM 660 C CA . GLY A 1 90 ? 0.397 -8.054 11.644 1.00 94.44 90 GLY A CA 1
ATOM 661 C C . GLY A 1 90 ? 0.062 -8.292 13.126 1.00 94.44 90 GLY A C 1
ATOM 662 O O . GLY A 1 90 ? -1.104 -8.496 13.450 1.00 94.44 90 GLY A O 1
ATOM 663 N N . ARG A 1 91 ? 1.025 -8.224 14.060 1.00 94.62 91 ARG A N 1
ATOM 664 C CA . ARG A 1 91 ? 0.746 -8.210 15.508 1.00 94.62 91 ARG A CA 1
ATOM 665 C C . ARG A 1 91 ? -0.150 -7.040 15.921 1.00 94.62 91 ARG A C 1
ATOM 667 O O . ARG A 1 91 ? -0.939 -7.182 16.858 1.00 94.62 91 ARG A O 1
ATOM 674 N N . LYS A 1 92 ? -0.096 -5.933 15.174 1.00 97.00 92 LYS A N 1
ATOM 675 C CA . LYS A 1 92 ? -0.952 -4.746 15.341 1.00 97.00 92 LYS A CA 1
ATOM 676 C C . LYS A 1 92 ? -2.451 -5.087 15.358 1.00 97.00 92 LYS A C 1
ATOM 678 O O . LYS A 1 92 ? -3.211 -4.452 16.086 1.00 97.00 92 LYS A O 1
ATOM 683 N N . ASN A 1 93 ? -2.854 -6.177 14.694 1.00 98.50 93 ASN A N 1
ATOM 684 C CA . ASN A 1 93 ? -4.216 -6.720 14.716 1.00 98.50 93 ASN A CA 1
ATOM 685 C C . ASN A 1 93 ? -4.786 -6.962 16.127 1.00 98.50 93 ASN A C 1
ATOM 687 O O . ASN A 1 93 ? -5.992 -6.824 16.336 1.00 98.50 93 ASN A O 1
ATOM 691 N N . ILE A 1 94 ? -3.941 -7.288 17.114 1.00 97.69 94 ILE A N 1
ATOM 692 C CA . ILE A 1 94 ? -4.374 -7.451 18.512 1.00 97.69 94 ILE A CA 1
ATOM 693 C C . ILE A 1 94 ? -4.847 -6.115 19.093 1.00 97.69 94 ILE A C 1
ATOM 695 O O . ILE A 1 94 ? -5.848 -6.076 19.806 1.00 97.69 94 ILE A O 1
ATOM 699 N N . GLY A 1 95 ? -4.155 -5.023 18.764 1.00 98.19 95 GLY A N 1
ATOM 700 C CA . GLY A 1 95 ? -4.506 -3.676 19.203 1.00 98.19 95 GLY A CA 1
ATOM 701 C C . GLY A 1 95 ? -5.844 -3.223 18.628 1.00 98.19 95 GLY A C 1
ATOM 702 O O . GLY A 1 95 ? -6.662 -2.678 19.367 1.00 98.19 95 GLY A O 1
ATOM 703 N N . TYR A 1 96 ? -6.116 -3.527 17.352 1.00 98.69 96 TYR A N 1
ATOM 704 C CA . TYR A 1 96 ? -7.425 -3.257 16.751 1.00 98.69 96 TYR A CA 1
ATOM 705 C C . TYR A 1 96 ? -8.536 -4.022 17.470 1.00 98.69 96 TYR A C 1
ATOM 707 O O . TYR A 1 96 ? -9.529 -3.414 17.866 1.00 98.69 96 TYR A O 1
ATOM 715 N N . LEU A 1 97 ? -8.356 -5.332 17.698 1.00 98.31 97 LEU A N 1
ATOM 716 C CA . LEU A 1 97 ? -9.352 -6.125 18.420 1.00 98.31 97 LEU A CA 1
ATOM 717 C C . LEU A 1 97 ? -9.580 -5.570 19.827 1.00 98.31 97 LEU A C 1
ATOM 719 O O . LEU A 1 97 ? -10.725 -5.382 20.224 1.00 98.31 97 LEU A O 1
ATOM 723 N N . TYR A 1 98 ? -8.501 -5.267 20.552 1.00 98.06 98 TYR A N 1
ATOM 724 C CA . TYR A 1 98 ? -8.576 -4.698 21.892 1.00 98.06 98 TYR A CA 1
ATOM 725 C C . TYR A 1 98 ? -9.375 -3.394 21.899 1.00 98.06 98 TYR A C 1
ATOM 727 O O . TYR A 1 98 ? -10.296 -3.249 22.698 1.00 98.06 98 TYR A O 1
ATOM 735 N N . ALA A 1 99 ? -9.070 -2.455 21.003 1.00 98.38 99 ALA A N 1
ATOM 736 C CA . ALA A 1 99 ? -9.797 -1.193 20.916 1.00 98.38 99 ALA A CA 1
ATOM 737 C C . ALA A 1 99 ? -11.299 -1.430 20.662 1.00 98.38 99 ALA A C 1
ATOM 739 O O . ALA A 1 99 ? -12.142 -0.880 21.374 1.00 98.38 99 ALA A O 1
ATOM 740 N N . ILE A 1 100 ? -11.647 -2.308 19.713 1.00 98.06 100 ILE A N 1
ATOM 741 C CA . ILE A 1 100 ? -13.042 -2.636 19.375 1.00 98.06 100 ILE A CA 1
ATOM 742 C C . ILE A 1 100 ? -13.776 -3.252 20.572 1.00 98.06 100 ILE A C 1
ATOM 744 O O . ILE A 1 100 ? -14.871 -2.805 20.912 1.00 98.06 100 ILE A O 1
ATOM 748 N N . THR A 1 101 ? -13.167 -4.212 21.274 1.00 95.88 101 THR A N 1
ATOM 749 C CA . THR A 1 101 ? -13.789 -4.848 22.451 1.00 95.88 101 THR A CA 1
ATOM 750 C C . THR A 1 101 ? -13.948 -3.894 23.635 1.00 95.88 101 THR A C 1
ATOM 752 O O . THR A 1 101 ? -14.714 -4.182 24.549 1.00 95.88 101 THR A O 1
ATOM 755 N N . HIS A 1 102 ? -13.243 -2.759 23.622 1.00 95.81 102 HIS A N 1
ATOM 756 C CA . HIS A 1 102 ? -13.338 -1.694 24.622 1.00 95.81 102 HIS A CA 1
ATOM 757 C C . HIS A 1 102 ? -14.113 -0.467 24.104 1.00 95.81 102 HIS A C 1
ATOM 759 O O . HIS A 1 102 ? -13.941 0.646 24.605 1.00 95.81 102 HIS A O 1
ATOM 765 N N . GLY A 1 103 ? -14.997 -0.667 23.120 1.00 95.31 103 GLY A N 1
ATOM 766 C CA . GLY A 1 103 ? -15.970 0.337 22.689 1.00 95.31 103 GLY A CA 1
ATOM 767 C C . GLY A 1 103 ? -15.453 1.336 21.654 1.00 95.31 103 GLY A C 1
ATOM 768 O O . GLY A 1 103 ? -16.006 2.435 21.545 1.00 95.31 103 GLY A O 1
ATOM 769 N N . ALA A 1 104 ? -14.404 0.995 20.898 1.00 97.56 104 ALA A N 1
ATOM 770 C CA . ALA A 1 104 ? -13.974 1.827 19.781 1.00 97.56 104 ALA A CA 1
ATOM 771 C C . ALA A 1 104 ? -15.075 1.950 18.718 1.00 97.56 104 ALA A C 1
ATOM 773 O O . ALA A 1 104 ? -15.550 0.965 18.159 1.00 97.56 104 ALA A O 1
ATOM 774 N N . HIS A 1 105 ? -15.433 3.194 18.419 1.00 95.56 105 HIS A N 1
ATOM 775 C CA . HIS A 1 105 ? -16.219 3.596 17.255 1.00 95.56 105 HIS A CA 1
ATOM 776 C C . HIS A 1 105 ? -15.333 4.272 16.205 1.00 95.56 105 HIS A C 1
ATOM 778 O O . HIS A 1 105 ? -15.718 4.369 15.047 1.00 95.56 105 HIS A O 1
ATOM 784 N N . THR A 1 106 ? -14.141 4.719 16.595 1.00 97.56 106 THR A N 1
ATOM 785 C CA . THR A 1 106 ? -13.155 5.315 15.700 1.00 97.56 106 THR A CA 1
ATOM 786 C C . THR A 1 106 ? -11.775 4.826 16.102 1.00 97.56 106 THR A C 1
ATOM 788 O O . THR A 1 106 ? -11.426 4.890 17.283 1.00 97.56 106 THR A O 1
ATOM 791 N N . ILE A 1 107 ? -10.993 4.365 15.128 1.00 98.69 107 ILE A N 1
ATOM 792 C CA . ILE A 1 107 ? -9.603 3.957 15.316 1.00 98.69 107 ILE A CA 1
ATOM 793 C C . ILE A 1 107 ? -8.698 4.829 14.447 1.00 98.69 107 ILE A C 1
ATOM 795 O O . ILE A 1 107 ? -8.903 4.918 13.243 1.00 98.69 107 ILE A O 1
ATOM 799 N N . TRP A 1 108 ? -7.697 5.463 15.053 1.00 98.50 108 TRP A N 1
ATOM 800 C CA . TRP A 1 108 ? -6.570 6.069 14.354 1.00 98.50 108 TRP A CA 1
ATOM 801 C C . TRP A 1 108 ? -5.389 5.097 14.386 1.00 98.50 108 TRP A C 1
ATOM 803 O O . TRP A 1 108 ? -4.803 4.830 15.434 1.00 98.50 108 TRP A O 1
ATOM 813 N N . ASP A 1 109 ? -5.103 4.520 13.230 1.00 98.12 109 ASP A N 1
ATOM 814 C CA . ASP A 1 109 ? -4.017 3.591 12.955 1.00 98.12 109 ASP A CA 1
ATOM 815 C C . ASP A 1 109 ? -2.753 4.389 12.611 1.00 98.12 109 ASP A C 1
ATOM 817 O O . ASP A 1 109 ? -2.720 5.099 11.603 1.00 98.12 109 ASP A O 1
ATOM 821 N N . PHE A 1 110 ? -1.735 4.322 13.469 1.00 97.56 110 PHE A N 1
ATOM 822 C CA . PHE A 1 110 ? -0.485 5.064 13.291 1.00 97.56 110 PHE A CA 1
ATOM 823 C C . PHE A 1 110 ? 0.721 4.210 13.679 1.00 97.56 110 PHE A C 1
ATOM 825 O O . PHE A 1 110 ? 0.594 3.280 14.482 1.00 97.56 110 PHE A O 1
ATOM 832 N N . ASP A 1 111 ? 1.873 4.493 13.082 1.00 95.38 111 ASP A N 1
ATOM 833 C CA . ASP A 1 111 ? 3.140 3.863 13.451 1.00 95.38 111 ASP A CA 1
ATOM 834 C C . ASP A 1 111 ? 3.918 4.735 14.444 1.00 95.38 111 ASP A C 1
ATOM 836 O O . ASP A 1 111 ? 3.684 5.939 14.587 1.00 95.38 111 ASP A O 1
ATOM 840 N N . ASP A 1 112 ? 4.853 4.123 15.167 1.00 94.38 112 ASP A N 1
ATOM 841 C CA . ASP A 1 112 ? 5.631 4.786 16.215 1.00 94.38 112 ASP A CA 1
ATOM 842 C C . ASP A 1 112 ? 6.644 5.813 15.679 1.00 94.38 112 ASP A C 1
ATOM 844 O O . ASP A 1 112 ? 7.218 6.569 16.467 1.00 94.38 112 ASP A O 1
ATOM 848 N N . ASP A 1 113 ? 6.800 5.915 14.361 1.00 94.69 113 ASP A N 1
ATOM 849 C CA . ASP A 1 113 ? 7.569 6.943 13.660 1.00 94.69 113 ASP A CA 1
ATOM 850 C C . ASP A 1 113 ? 6.701 8.064 13.047 1.00 94.69 113 ASP A C 1
ATOM 852 O O . ASP A 1 113 ? 7.238 8.991 12.440 1.00 94.69 113 ASP A O 1
ATOM 856 N N . ASN A 1 114 ? 5.372 8.017 13.215 1.00 96.38 114 ASN A N 1
ATOM 857 C CA . ASN A 1 114 ? 4.424 9.010 12.700 1.00 96.38 114 ASN A CA 1
ATOM 858 C C . ASN A 1 114 ? 4.110 10.085 13.753 1.00 96.38 114 ASN A C 1
ATOM 860 O O . ASN A 1 114 ? 3.161 9.973 14.536 1.00 96.38 114 ASN A O 1
ATOM 864 N N . ILE A 1 115 ? 4.893 11.161 13.790 1.00 97.38 115 ILE A N 1
ATOM 865 C CA . ILE A 1 115 ? 4.733 12.212 14.798 1.00 97.38 115 ILE A CA 1
ATOM 866 C C . ILE A 1 115 ? 3.603 13.152 14.392 1.00 97.38 115 ILE A C 1
ATOM 868 O O . ILE A 1 115 ? 3.729 13.917 13.442 1.00 97.38 115 ILE A O 1
ATOM 872 N N . LEU A 1 116 ? 2.507 13.143 15.151 1.00 96.88 116 LEU A N 1
ATOM 873 C CA . LEU A 1 116 ? 1.385 14.052 14.923 1.00 96.88 116 LEU A CA 1
ATOM 874 C C . LEU A 1 116 ? 1.817 15.523 15.032 1.00 96.88 116 LEU A C 1
ATOM 876 O O . LEU A 1 116 ? 2.411 15.942 16.037 1.00 96.88 116 LEU A O 1
ATOM 880 N N . LYS A 1 117 ? 1.470 16.313 14.012 1.00 95.25 117 LYS A N 1
ATOM 881 C CA . LYS A 1 117 ? 1.739 17.752 13.960 1.00 95.25 117 LYS A CA 1
ATOM 882 C C . LYS A 1 117 ? 0.965 18.510 15.036 1.00 95.25 117 LYS A C 1
ATOM 884 O O . LYS A 1 117 ? -0.112 18.114 15.481 1.00 95.25 117 LYS A O 1
ATOM 889 N N . GLN A 1 118 ? 1.518 19.642 15.470 1.00 91.44 118 GLN A N 1
ATOM 890 C CA . GLN A 1 118 ? 0.906 20.442 16.533 1.00 91.44 118 GLN A CA 1
ATOM 891 C C . GLN A 1 118 ? -0.449 21.017 16.105 1.00 91.44 118 GLN A C 1
ATOM 893 O O . GLN A 1 118 ? -0.573 21.589 15.028 1.00 91.44 118 GLN A O 1
ATOM 898 N N . GLY A 1 119 ? -1.449 20.911 16.983 1.00 89.31 119 GLY A N 1
ATOM 899 C CA . GLY A 1 119 ? -2.781 21.482 16.757 1.00 89.31 119 GLY A CA 1
ATOM 900 C C . GLY A 1 119 ? -3.661 20.706 15.771 1.00 89.31 119 GLY A C 1
ATOM 901 O O . GLY A 1 119 ? -4.766 21.161 15.489 1.00 89.31 119 GLY A O 1
ATOM 902 N N . ILE A 1 120 ? -3.203 19.554 15.271 1.00 91.19 120 ILE A N 1
ATOM 903 C CA . ILE A 1 120 ? -3.981 18.668 14.400 1.00 91.19 120 ILE A CA 1
ATOM 904 C C . ILE A 1 120 ? -4.518 17.492 15.225 1.00 91.19 120 ILE A C 1
ATOM 906 O O . ILE A 1 120 ? -3.810 16.940 16.064 1.00 91.19 120 ILE A O 1
ATOM 910 N N . GLU A 1 121 ? -5.772 17.109 14.985 1.00 93.31 121 GLU A N 1
ATOM 911 C CA . GLU A 1 121 ? -6.401 15.907 15.544 1.00 93.31 121 GLU A CA 1
ATOM 912 C C . GLU A 1 121 ? -6.913 15.029 14.389 1.00 93.31 121 GLU A C 1
ATOM 914 O O . GLU A 1 121 ? -7.460 15.569 13.421 1.00 93.31 121 GLU A O 1
ATOM 919 N N . PRO A 1 122 ? -6.794 13.691 14.477 1.00 95.00 122 PRO A N 1
ATOM 920 C CA . PRO A 1 122 ? -7.441 12.793 13.529 1.00 95.00 122 PRO A CA 1
ATOM 921 C C . PRO A 1 122 ? -8.965 12.986 13.543 1.00 95.00 122 PRO A C 1
ATOM 923 O O . PRO A 1 122 ? -9.635 12.765 14.551 1.00 95.00 122 PRO A O 1
ATOM 926 N N . ALA A 1 123 ? -9.538 13.399 12.417 1.00 94.06 123 ALA A N 1
ATOM 927 C CA . ALA A 1 123 ? -10.970 13.640 12.297 1.00 94.06 123 ALA A CA 1
ATOM 928 C C . ALA A 1 123 ? -11.446 13.450 10.856 1.00 94.06 123 ALA A C 1
ATOM 930 O O . ALA A 1 123 ? -10.656 13.494 9.912 1.00 94.06 123 ALA A O 1
ATOM 931 N N . LEU A 1 124 ? -12.760 13.281 10.686 1.00 94.25 124 LEU A N 1
ATOM 932 C CA . LEU A 1 124 ? -13.370 13.398 9.368 1.00 94.25 124 LEU A CA 1
ATOM 933 C C . LEU A 1 124 ? -13.155 14.820 8.819 1.00 94.25 124 LEU A C 1
ATOM 935 O O . LEU A 1 124 ? -13.419 15.796 9.533 1.00 94.25 124 LEU A O 1
ATOM 939 N N . PRO A 1 125 ? -12.720 14.961 7.558 1.00 91.81 125 PRO A N 1
ATOM 940 C CA . PRO A 1 125 ? -12.524 16.264 6.948 1.00 91.81 125 PRO A CA 1
ATOM 941 C C . PRO A 1 125 ? -13.876 16.964 6.760 1.00 91.81 125 PRO A C 1
ATOM 943 O O . PRO A 1 125 ? -14.838 16.384 6.261 1.00 91.81 125 PRO A O 1
ATOM 946 N N . SER A 1 126 ? -13.951 18.229 7.176 1.00 89.00 126 SER A N 1
ATOM 947 C CA . SER A 1 126 ? -15.187 19.033 7.155 1.00 89.00 126 SER A CA 1
ATOM 948 C C . SER A 1 126 ? -15.164 20.176 6.138 1.00 89.00 126 SER A C 1
ATOM 950 O O . SER A 1 126 ? -16.158 20.879 5.963 1.00 89.00 126 SER A O 1
ATOM 952 N N . ARG A 1 127 ? -14.022 20.402 5.482 1.00 90.31 127 ARG A N 1
ATOM 953 C CA . ARG A 1 127 ? -13.799 21.488 4.523 1.00 90.31 127 ARG A CA 1
ATOM 954 C C . ARG A 1 127 ? -12.919 20.988 3.389 1.00 90.31 127 ARG A C 1
ATOM 956 O O . ARG A 1 127 ? -12.134 20.071 3.596 1.00 90.31 127 ARG A O 1
ATOM 963 N N . LYS A 1 128 ? -13.051 21.623 2.218 1.00 92.81 128 LYS A N 1
ATOM 964 C CA . LYS A 1 128 ? -12.235 21.344 1.021 1.00 92.81 128 LYS A CA 1
ATOM 965 C C . LYS A 1 128 ? -12.176 19.851 0.674 1.00 92.81 128 LYS A C 1
ATOM 967 O O . LYS A 1 128 ? -11.134 19.306 0.320 1.00 92.81 128 LYS A O 1
ATOM 972 N N . VAL A 1 129 ? -13.339 19.214 0.788 1.00 96.69 129 VAL A N 1
ATOM 973 C CA . VAL A 1 129 ? -13.563 17.833 0.377 1.00 96.69 129 VAL A CA 1
ATOM 974 C C . VAL A 1 129 ? -14.037 17.841 -1.067 1.00 96.69 129 VAL A C 1
ATOM 976 O O . VAL A 1 129 ? -14.981 18.552 -1.423 1.00 96.69 129 VAL A O 1
ATOM 979 N N . PHE A 1 130 ? -13.373 17.046 -1.894 1.00 97.25 130 PHE A N 1
ATOM 980 C CA . PHE A 1 130 ? -13.683 16.911 -3.304 1.00 97.25 130 PHE A CA 1
ATOM 981 C C . PHE A 1 130 ? -13.882 15.446 -3.665 1.00 97.25 130 PHE A C 1
ATOM 983 O O . PHE A 1 130 ? -13.067 14.593 -3.334 1.00 97.25 130 PHE A O 1
ATOM 990 N N . HIS A 1 131 ? -14.963 15.146 -4.367 1.00 97.00 131 HIS A N 1
ATOM 991 C CA . HIS A 1 131 ? -15.218 13.836 -4.942 1.00 97.00 131 HIS A CA 1
ATOM 992 C C . HIS A 1 131 ? -14.500 13.753 -6.284 1.00 97.00 131 HIS A C 1
ATOM 994 O O . HIS A 1 131 ? -14.643 14.635 -7.135 1.00 97.00 131 HIS A O 1
ATOM 1000 N N . VAL A 1 132 ? -13.705 12.703 -6.467 1.00 95.06 132 VAL A N 1
ATOM 1001 C CA . VAL A 1 132 ? -12.993 12.471 -7.722 1.00 95.06 132 VAL A CA 1
ATOM 1002 C C . VAL A 1 132 ? -13.987 11.941 -8.755 1.00 95.06 132 VAL A C 1
ATOM 1004 O O . VAL A 1 132 ? -14.602 10.894 -8.563 1.00 95.06 132 VAL A O 1
ATOM 1007 N N . ALA A 1 133 ? -14.126 12.645 -9.873 1.00 92.81 133 ALA A N 1
ATOM 1008 C CA . ALA A 1 133 ? -14.844 12.174 -11.049 1.00 92.81 133 ALA A CA 1
ATOM 1009 C C . ALA A 1 133 ? -13.828 11.763 -12.116 1.00 92.81 133 ALA A C 1
ATOM 1011 O O . ALA A 1 133 ? -13.048 12.598 -12.576 1.00 92.81 133 ALA A O 1
ATOM 1012 N N . VAL A 1 134 ? -13.831 10.487 -12.504 1.00 88.44 134 VAL A N 1
ATOM 1013 C CA . VAL A 1 134 ? -12.912 9.951 -13.518 1.00 88.44 134 VAL A CA 1
ATOM 1014 C C . VAL A 1 134 ? -13.647 9.511 -14.777 1.00 88.44 134 VAL A C 1
ATOM 1016 O O . VAL A 1 134 ? -14.806 9.096 -14.724 1.00 88.44 134 VAL A O 1
ATOM 1019 N N . ASP A 1 135 ? -12.935 9.505 -15.900 1.00 81.19 135 ASP A N 1
ATOM 1020 C CA . ASP A 1 135 ? -13.315 8.669 -17.036 1.00 81.19 135 ASP A CA 1
ATOM 1021 C C . ASP A 1 135 ? -12.882 7.217 -16.764 1.00 81.19 135 ASP A C 1
ATOM 1023 O O . ASP A 1 135 ? -11.691 6.886 -16.802 1.00 81.19 135 ASP A O 1
ATOM 1027 N N . ASN A 1 136 ? -13.863 6.345 -16.502 1.00 66.69 136 ASN A N 1
ATOM 1028 C CA . ASN A 1 136 ? -13.663 4.928 -16.171 1.00 66.69 136 ASN A CA 1
ATOM 1029 C C . ASN A 1 136 ? -12.916 4.122 -17.246 1.00 66.69 136 ASN A C 1
ATOM 1031 O O . ASN A 1 136 ? -12.395 3.047 -16.929 1.00 66.69 136 ASN A O 1
ATOM 1035 N N . SER A 1 137 ? -12.867 4.612 -18.490 1.00 70.12 137 SER A N 1
ATOM 1036 C CA . SER A 1 137 ? -12.081 4.003 -19.569 1.00 70.12 137 SER A CA 1
ATOM 1037 C C . SER A 1 137 ? -10.582 4.328 -19.476 1.00 70.12 137 SER A C 1
ATOM 1039 O O . SER A 1 137 ? -9.759 3.607 -20.038 1.00 70.12 137 SER A O 1
ATOM 1041 N N . SER A 1 138 ? -10.219 5.374 -18.724 1.00 73.69 138 SER A N 1
ATOM 1042 C CA . SER A 1 138 ? -8.849 5.892 -18.616 1.00 73.69 138 SER A CA 1
ATOM 1043 C C . SER A 1 138 ? -8.186 5.644 -17.255 1.00 73.69 138 SER A C 1
ATOM 1045 O O . SER A 1 138 ? -6.967 5.488 -17.202 1.00 73.69 138 SER A O 1
ATOM 1047 N N . CYS A 1 139 ? -8.968 5.549 -16.172 1.00 82.88 139 CYS A N 1
ATOM 1048 C CA . CYS A 1 139 ? -8.462 5.498 -14.797 1.00 82.88 139 CYS A CA 1
ATOM 1049 C C . CYS A 1 139 ? -8.860 4.199 -14.077 1.00 82.88 139 CYS A C 1
ATOM 1051 O O . CYS A 1 139 ? -9.932 4.122 -13.476 1.00 82.88 139 CYS A O 1
ATOM 1053 N N . GLU A 1 140 ? -8.005 3.168 -14.102 1.00 88.06 140 GLU A N 1
ATOM 1054 C CA . GLU A 1 140 ? -8.221 1.977 -13.259 1.00 88.06 140 GLU A CA 1
ATOM 1055 C C . GLU A 1 140 ? -7.856 2.231 -11.791 1.00 88.06 140 GLU A C 1
ATOM 1057 O O . GLU A 1 140 ? -8.526 1.736 -10.882 1.00 88.06 140 GLU A O 1
ATOM 1062 N N . ALA A 1 141 ? -6.808 3.024 -11.577 1.00 93.94 141 ALA A N 1
ATOM 1063 C CA . ALA A 1 141 ? -6.354 3.473 -10.274 1.00 93.94 141 ALA A CA 1
ATOM 1064 C C . ALA A 1 141 ? -6.115 4.987 -10.290 1.00 93.94 141 ALA A C 1
ATOM 1066 O O . ALA A 1 141 ? -5.795 5.560 -11.334 1.00 93.94 141 ALA A O 1
ATOM 1067 N N . PHE A 1 142 ? -6.259 5.629 -9.135 1.00 94.25 142 PHE A N 1
ATOM 1068 C CA . PHE A 1 142 ? -6.075 7.069 -8.974 1.00 94.25 142 PHE A CA 1
ATOM 1069 C C . PHE A 1 142 ? -4.894 7.356 -8.051 1.00 94.25 142 PHE A C 1
ATOM 1071 O O . PHE A 1 142 ? -4.830 6.818 -6.950 1.00 94.25 142 PHE A O 1
ATOM 1078 N N . ASN A 1 143 ? -3.951 8.188 -8.493 1.00 94.75 143 ASN A N 1
ATOM 1079 C CA . ASN A 1 143 ? -2.847 8.638 -7.650 1.00 94.75 143 ASN A CA 1
ATOM 1080 C C . ASN A 1 143 ? -3.270 9.932 -6.930 1.00 94.75 143 ASN A C 1
ATOM 1082 O O . ASN A 1 143 ? -3.421 10.958 -7.598 1.00 94.75 143 ASN A O 1
ATOM 1086 N N . PRO A 1 144 ? -3.464 9.918 -5.598 1.00 94.25 144 PRO A N 1
ATOM 1087 C CA . PRO A 1 144 ? -3.976 11.079 -4.887 1.00 94.25 144 PRO A CA 1
ATOM 1088 C C . PRO A 1 144 ? -2.881 12.118 -4.578 1.00 94.25 144 PRO A C 1
ATOM 1090 O O . PRO A 1 144 ? -3.192 13.299 -4.444 1.00 94.25 144 PRO A O 1
ATOM 1093 N N . TYR A 1 145 ? -1.602 11.725 -4.520 1.00 94.25 145 TYR A N 1
ATOM 1094 C CA . TYR A 1 145 ? -0.483 12.596 -4.117 1.00 94.25 145 TYR A CA 1
ATOM 1095 C C . TYR A 1 145 ? -0.344 13.884 -4.960 1.00 94.25 145 TYR A C 1
ATOM 1097 O O . TYR A 1 145 ? -0.197 14.952 -4.363 1.00 94.25 145 TYR A O 1
ATOM 1105 N N . PRO A 1 146 ? -0.456 13.845 -6.306 1.00 91.00 146 PRO A N 1
ATOM 1106 C CA . PRO A 1 146 ? -0.492 15.035 -7.161 1.00 91.00 146 PRO A CA 1
ATOM 1107 C C . PRO A 1 146 ? -1.469 16.123 -6.711 1.00 91.00 146 PRO A C 1
ATOM 1109 O O . PRO A 1 146 ? -1.150 17.309 -6.678 1.00 91.00 146 PRO A O 1
ATOM 1112 N N . TYR A 1 147 ? -2.677 15.704 -6.337 1.00 90.75 147 TYR A N 1
ATOM 1113 C CA . TYR A 1 147 ? -3.776 16.593 -5.966 1.00 90.75 147 TYR A CA 1
ATOM 1114 C C . TYR A 1 147 ? -3.637 17.141 -4.547 1.00 90.75 147 TYR A C 1
ATOM 1116 O O . TYR A 1 147 ? -4.377 18.046 -4.163 1.00 90.75 147 TYR A O 1
ATOM 1124 N N . MET A 1 148 ? -2.684 16.596 -3.791 1.00 91.19 148 MET A N 1
ATOM 1125 C CA . MET A 1 148 ? -2.343 17.009 -2.439 1.00 91.19 148 MET A CA 1
ATOM 1126 C C . MET A 1 148 ? -0.975 17.705 -2.374 1.00 91.19 148 MET A C 1
ATOM 1128 O O . MET A 1 148 ? -0.399 17.822 -1.299 1.00 91.19 148 MET A O 1
ATOM 1132 N N . GLY A 1 149 ? -0.454 18.189 -3.507 1.00 90.81 149 GLY A N 1
ATOM 1133 C CA . GLY A 1 149 ? 0.773 18.987 -3.538 1.00 90.81 149 GLY A CA 1
ATOM 1134 C C . GLY A 1 149 ? 2.059 18.165 -3.492 1.00 90.81 149 GLY A C 1
ATOM 1135 O O . GLY A 1 149 ? 3.090 18.689 -3.074 1.00 90.81 149 GLY A O 1
ATOM 1136 N N . GLY A 1 150 ? 2.012 16.893 -3.894 1.00 91.25 150 GLY A N 1
ATOM 1137 C CA . GLY A 1 150 ? 3.201 16.054 -4.008 1.00 91.25 150 GLY A CA 1
ATOM 1138 C C . GLY A 1 150 ? 4.186 16.586 -5.061 1.00 91.25 150 GLY A C 1
ATOM 1139 O O . GLY A 1 150 ? 3.765 17.196 -6.051 1.00 91.25 150 GLY A O 1
ATOM 1140 N N . PRO A 1 151 ? 5.503 16.382 -4.881 1.00 88.25 151 PRO A N 1
ATOM 1141 C CA . PRO A 1 151 ? 6.514 16.950 -5.760 1.00 88.25 151 PRO A CA 1
ATOM 1142 C C . PRO A 1 151 ? 6.399 16.415 -7.190 1.00 88.25 151 PRO A C 1
ATOM 1144 O O . PRO A 1 151 ? 6.211 15.218 -7.437 1.00 88.25 151 PRO A O 1
ATOM 1147 N N . ALA A 1 152 ? 6.577 17.326 -8.147 1.00 79.38 152 ALA A N 1
ATOM 1148 C CA . ALA A 1 152 ? 6.775 16.987 -9.546 1.00 79.38 152 ALA A CA 1
ATOM 1149 C C . ALA A 1 152 ? 8.249 16.670 -9.820 1.00 79.38 152 ALA A C 1
ATOM 1151 O O . ALA A 1 152 ? 9.150 17.298 -9.264 1.00 79.38 152 ALA A O 1
ATOM 1152 N N . HIS A 1 153 ? 8.498 15.702 -10.700 1.00 72.44 153 HIS A N 1
ATOM 1153 C CA . HIS A 1 153 ? 9.851 15.386 -11.135 1.00 72.44 153 HIS A CA 1
ATOM 1154 C C . HIS A 1 153 ? 10.301 16.328 -12.263 1.00 72.44 153 HIS A C 1
ATOM 1156 O O . HIS A 1 153 ? 9.484 16.786 -13.058 1.00 72.44 153 HIS A O 1
ATOM 1162 N N . ALA A 1 154 ? 11.609 16.596 -12.352 1.00 66.12 154 ALA A N 1
ATOM 1163 C CA . ALA A 1 154 ? 12.182 17.492 -13.366 1.00 66.12 154 ALA A CA 1
ATOM 1164 C C . ALA A 1 154 ? 11.964 17.001 -14.808 1.00 66.12 154 ALA A C 1
ATOM 1166 O O . ALA A 1 154 ? 11.891 17.801 -15.734 1.00 66.12 154 ALA A O 1
ATOM 1167 N N . ASP A 1 155 ? 11.867 15.683 -14.980 1.00 65.06 155 ASP A N 1
ATOM 1168 C CA . ASP A 1 155 ? 11.491 15.046 -16.242 1.00 65.06 155 ASP A CA 1
ATOM 1169 C C . ASP A 1 155 ? 9.964 15.136 -16.435 1.00 65.06 155 ASP A C 1
ATOM 1171 O O . ASP A 1 155 ? 9.238 14.456 -15.704 1.00 65.06 155 ASP A O 1
ATOM 1175 N N . PRO A 1 156 ? 9.467 15.910 -17.422 1.00 66.44 156 PRO A N 1
ATOM 1176 C CA . PRO A 1 156 ? 8.035 16.074 -17.676 1.00 66.44 156 PRO A CA 1
ATOM 1177 C C . PRO A 1 156 ? 7.332 14.780 -18.110 1.00 66.44 156 PRO A C 1
ATOM 1179 O O . PRO A 1 156 ? 6.106 14.709 -18.071 1.00 66.44 156 PRO A O 1
ATOM 1182 N N . SER A 1 157 ? 8.091 13.772 -18.557 1.00 64.88 157 SER A N 1
ATOM 1183 C CA . SER A 1 157 ? 7.580 12.457 -18.968 1.00 64.88 157 SER A CA 1
ATOM 1184 C C . SER A 1 157 ? 7.455 11.464 -17.806 1.00 64.88 157 SER A C 1
ATOM 1186 O O . SER A 1 157 ? 6.917 10.364 -17.965 1.00 64.88 157 SER A O 1
ATOM 1188 N N . MET A 1 158 ? 7.939 11.848 -16.624 1.00 65.62 158 MET A N 1
ATOM 1189 C CA . MET A 1 158 ? 7.883 11.060 -15.406 1.00 65.62 158 MET A CA 1
ATOM 1190 C C . MET A 1 158 ? 6.847 11.640 -14.436 1.00 65.62 158 MET A C 1
ATOM 1192 O O . MET A 1 158 ? 6.807 12.851 -14.230 1.00 65.62 158 MET A O 1
ATOM 1196 N N . PRO A 1 159 ? 6.014 10.797 -13.808 1.00 65.06 159 PRO A N 1
ATOM 1197 C CA . PRO A 1 159 ? 4.933 11.283 -12.968 1.00 65.06 159 PRO A CA 1
ATOM 1198 C C . PRO A 1 159 ? 5.446 11.894 -11.668 1.00 65.06 159 PRO A C 1
ATOM 1200 O O . PRO A 1 159 ? 6.538 11.580 -11.186 1.00 65.06 159 PRO A O 1
ATOM 1203 N N . GLN A 1 160 ? 4.595 12.747 -11.102 1.00 82.19 160 GLN A N 1
ATOM 1204 C CA . GLN A 1 160 ? 4.691 13.251 -9.735 1.00 82.19 160 GLN A CA 1
ATOM 1205 C C . GLN A 1 160 ? 4.669 12.087 -8.726 1.00 82.19 160 GLN A C 1
ATOM 1207 O O . GLN A 1 160 ? 4.305 10.967 -9.088 1.00 82.19 160 GLN A O 1
ATOM 1212 N N . SER A 1 161 ? 5.046 12.342 -7.470 1.00 92.50 161 SER A N 1
ATOM 1213 C CA . SER A 1 161 ? 5.066 11.344 -6.384 1.00 92.50 161 SER A CA 1
ATOM 1214 C C . SER A 1 161 ? 3.832 10.431 -6.348 1.00 92.50 161 SER A C 1
ATOM 1216 O O . SER A 1 161 ? 2.726 10.885 -6.646 1.00 92.50 161 SER A O 1
ATOM 1218 N N . TRP A 1 162 ? 4.000 9.168 -5.951 1.00 95.00 162 TRP A N 1
ATOM 1219 C CA . TRP A 1 162 ? 2.917 8.181 -5.859 1.00 95.00 162 TRP A CA 1
ATOM 1220 C C . TRP A 1 162 ? 2.997 7.367 -4.560 1.00 95.00 162 TRP A C 1
ATOM 1222 O O . TRP A 1 162 ? 4.096 7.167 -4.038 1.00 95.00 162 TRP A O 1
ATOM 1232 N N . PRO A 1 163 ? 1.857 6.883 -4.033 1.00 96.38 163 PRO A N 1
ATOM 1233 C CA . PRO A 1 163 ? 1.847 6.049 -2.840 1.00 96.38 163 PRO A CA 1
ATOM 1234 C C . PRO A 1 163 ? 2.445 4.669 -3.109 1.00 96.38 163 PRO A C 1
ATOM 1236 O O . PRO A 1 163 ? 2.288 4.103 -4.197 1.00 96.38 163 PRO A O 1
ATOM 1239 N N . ARG A 1 164 ? 3.079 4.094 -2.085 1.00 97.56 164 ARG A N 1
ATOM 1240 C CA . ARG A 1 164 ? 3.541 2.703 -2.113 1.00 97.56 164 ARG A CA 1
ATOM 1241 C C . ARG A 1 164 ? 2.393 1.762 -2.488 1.00 97.56 164 ARG A C 1
ATOM 1243 O O . ARG A 1 164 ? 1.292 1.856 -1.951 1.00 97.56 164 ARG A O 1
ATOM 1250 N N . GLY A 1 165 ? 2.653 0.854 -3.428 1.00 97.69 165 GLY A N 1
ATOM 1251 C CA . GLY A 1 165 ? 1.642 -0.082 -3.923 1.00 97.69 165 GLY A CA 1
ATOM 1252 C C . GLY A 1 165 ? 0.780 0.428 -5.070 1.00 97.69 165 GLY A C 1
ATOM 1253 O O . GLY A 1 165 ? -0.129 -0.284 -5.502 1.00 97.69 165 GLY A O 1
ATOM 1254 N N . PHE A 1 166 ? 1.030 1.638 -5.579 1.00 97.56 166 PHE A N 1
ATOM 1255 C CA . PHE A 1 166 ? 0.359 2.106 -6.785 1.00 97.56 166 PHE A CA 1
ATOM 1256 C C . PHE A 1 166 ? 0.846 1.282 -7.992 1.00 97.56 166 PHE A C 1
ATOM 1258 O O . PHE A 1 166 ? 2.049 1.041 -8.105 1.00 97.56 166 PHE A O 1
ATOM 1265 N N . PRO A 1 167 ? -0.034 0.827 -8.908 1.00 96.81 167 PRO A N 1
ATOM 1266 C CA . PRO A 1 167 ? 0.395 -0.020 -10.018 1.00 96.81 167 PRO A CA 1
ATOM 1267 C C . PRO A 1 167 ? 1.430 0.680 -10.911 1.00 96.81 167 PRO A C 1
ATOM 1269 O O . PRO A 1 167 ? 1.132 1.695 -11.545 1.00 96.81 167 PRO A O 1
ATOM 1272 N N . LEU A 1 168 ? 2.646 0.129 -10.993 1.00 94.38 168 LEU A N 1
ATOM 1273 C CA . LEU A 1 168 ? 3.770 0.766 -11.692 1.00 94.38 168 LEU A CA 1
ATOM 1274 C C . LEU A 1 168 ? 3.509 1.001 -13.181 1.00 94.38 168 LEU A C 1
ATOM 1276 O O . LEU A 1 168 ? 3.955 1.999 -13.735 1.00 94.38 168 LEU A O 1
ATOM 1280 N N . GLN A 1 169 ? 2.748 0.129 -13.841 1.00 92.50 169 GLN A N 1
ATOM 1281 C CA . GLN A 1 169 ? 2.365 0.327 -15.241 1.00 92.50 169 GLN A CA 1
ATOM 1282 C C . GLN A 1 169 ? 1.429 1.531 -15.442 1.00 92.50 169 GLN A C 1
ATOM 1284 O O . GLN A 1 169 ? 1.272 2.000 -16.567 1.00 92.50 169 GLN A O 1
ATOM 1289 N N . LEU A 1 170 ? 0.797 2.024 -14.370 1.00 92.06 170 LEU A N 1
ATOM 1290 C CA . LEU A 1 170 ? -0.142 3.142 -14.408 1.00 92.06 170 LEU A CA 1
ATOM 1291 C C . LEU A 1 170 ? 0.498 4.471 -14.007 1.00 92.06 170 LEU A C 1
ATOM 1293 O O . LEU A 1 170 ? -0.101 5.505 -14.278 1.00 92.06 170 LEU A O 1
ATOM 1297 N N . ILE A 1 171 ? 1.707 4.490 -13.425 1.00 90.56 171 ILE A N 1
ATOM 1298 C CA . ILE A 1 171 ? 2.316 5.743 -12.937 1.00 90.56 171 ILE A CA 1
ATOM 1299 C C . ILE A 1 171 ? 2.456 6.771 -14.070 1.00 90.56 171 ILE A C 1
ATOM 1301 O O . ILE A 1 171 ? 2.221 7.951 -13.856 1.00 90.56 171 ILE A O 1
ATOM 1305 N N . ARG A 1 172 ? 2.778 6.332 -15.295 1.00 87.88 172 ARG A N 1
ATOM 1306 C CA . ARG A 1 172 ? 2.904 7.200 -16.483 1.00 87.88 172 ARG A CA 1
ATOM 1307 C C . ARG A 1 172 ? 1.621 7.318 -17.305 1.00 87.88 172 ARG A C 1
ATOM 1309 O O . ARG A 1 172 ? 1.590 8.092 -18.259 1.00 87.88 172 ARG A O 1
ATOM 1316 N N . LYS A 1 173 ? 0.590 6.528 -17.001 1.00 87.12 173 LYS A N 1
ATOM 1317 C CA . LYS A 1 173 ? -0.652 6.527 -17.775 1.00 87.12 173 LYS A CA 1
ATOM 1318 C C . LYS A 1 173 ? -1.473 7.756 -17.370 1.00 87.12 173 LYS A C 1
ATOM 1320 O O . LYS A 1 173 ? -1.803 7.886 -16.192 1.00 87.12 173 LYS A O 1
ATOM 1325 N N . PRO A 1 174 ? -1.827 8.655 -18.305 1.00 82.31 174 PRO A N 1
ATOM 1326 C CA . PRO A 1 174 ? -2.697 9.775 -17.982 1.00 82.31 174 PRO A CA 1
ATOM 1327 C C . PRO A 1 174 ? -4.038 9.271 -17.447 1.00 82.31 174 PRO A C 1
ATOM 1329 O O . PRO A 1 174 ? -4.692 8.448 -18.085 1.00 82.31 174 PRO A O 1
ATOM 1332 N N . CYS A 1 175 ? -4.446 9.792 -16.293 1.00 85.75 175 CYS A N 1
ATOM 1333 C CA . CYS A 1 175 ? -5.773 9.582 -15.735 1.00 85.75 175 CYS A CA 1
ATOM 1334 C C . CYS A 1 175 ? -6.542 10.905 -15.795 1.00 85.75 175 CYS A C 1
ATOM 1336 O O . CYS A 1 175 ? -6.170 11.884 -15.146 1.00 85.75 175 CYS A O 1
ATOM 1338 N N . SER A 1 176 ? -7.605 10.951 -16.601 1.00 86.06 176 SER A N 1
ATOM 1339 C CA . SER A 1 176 ? -8.473 12.122 -16.695 1.00 86.06 176 SER A CA 1
ATOM 1340 C C . SER A 1 176 ? -9.426 12.155 -15.505 1.00 86.06 176 SER A C 1
ATOM 1342 O O . SER A 1 176 ? -10.465 11.493 -15.504 1.00 86.06 176 SER A O 1
ATOM 1344 N N . ALA A 1 177 ? -9.056 12.939 -14.494 1.00 89.44 177 ALA A N 1
ATOM 1345 C CA . ALA A 1 177 ? -9.828 13.118 -13.276 1.00 89.44 177 ALA A CA 1
ATOM 1346 C C . ALA A 1 177 ? -10.120 14.599 -12.999 1.00 89.44 177 ALA A C 1
ATOM 1348 O O . ALA A 1 177 ? -9.251 15.461 -13.142 1.00 89.44 177 ALA A O 1
ATOM 1349 N N . THR A 1 178 ? -11.352 14.877 -12.577 1.00 91.94 178 THR A N 1
ATOM 1350 C CA . THR A 1 178 ? -11.824 16.200 -12.151 1.00 91.94 178 THR A CA 1
ATOM 1351 C C . THR A 1 178 ? -12.232 16.146 -10.683 1.00 91.94 178 THR A C 1
ATOM 1353 O O . THR A 1 178 ? -12.796 15.152 -10.229 1.00 91.94 178 THR A O 1
ATOM 1356 N N . LEU A 1 179 ? -11.961 17.217 -9.941 1.00 94.00 179 LEU A N 1
ATOM 1357 C CA . LEU A 1 179 ? -12.370 17.355 -8.546 1.00 94.00 179 LEU A CA 1
ATOM 1358 C C . LEU A 1 179 ? -13.702 18.106 -8.465 1.00 94.00 179 LEU A C 1
ATOM 1360 O O . LEU A 1 179 ? -13.781 19.274 -8.845 1.00 94.00 179 LEU A O 1
ATOM 1364 N N . LEU A 1 180 ? -14.743 17.439 -7.970 1.00 95.75 180 LEU A N 1
ATOM 1365 C CA . LEU A 1 180 ? -16.063 18.029 -7.742 1.00 95.75 180 LEU A CA 1
ATOM 1366 C C . LEU A 1 180 ? -16.228 18.329 -6.254 1.00 95.75 180 LEU A C 1
ATOM 1368 O O . LEU A 1 180 ? -15.937 17.470 -5.432 1.00 95.75 180 LEU A O 1
ATOM 1372 N N . SER A 1 181 ? -16.690 19.520 -5.876 1.00 96.31 181 SER A N 1
ATOM 1373 C CA . SER A 1 181 ? -16.952 19.817 -4.461 1.00 96.31 181 SER A CA 1
ATOM 1374 C C . SER A 1 181 ? -17.967 18.836 -3.869 1.00 96.31 181 SER A C 1
ATOM 1376 O O . SER A 1 181 ? -18.994 18.562 -4.487 1.00 96.31 181 SER A O 1
ATOM 1378 N N . GLY A 1 182 ? -17.685 18.333 -2.667 1.00 95.00 182 GLY A N 1
ATOM 1379 C CA . GLY A 1 182 ? -18.541 17.378 -1.969 1.00 95.00 182 GLY A CA 1
ATOM 1380 C C . GLY A 1 182 ? -18.360 17.427 -0.454 1.00 95.00 182 GLY A C 1
ATOM 1381 O O . GLY A 1 182 ? -17.837 18.397 0.096 1.00 95.00 182 GLY A O 1
ATOM 1382 N N . ASP A 1 183 ? -18.799 16.367 0.218 1.00 94.50 183 ASP A N 1
ATOM 1383 C CA . ASP A 1 183 ? -18.669 16.176 1.663 1.00 94.50 183 ASP A CA 1
ATOM 1384 C C . ASP A 1 183 ? -18.080 14.793 1.995 1.00 94.50 183 ASP A C 1
ATOM 1386 O O . ASP A 1 183 ? -17.786 13.995 1.104 1.00 94.50 183 ASP A O 1
ATOM 1390 N N . ALA A 1 184 ? -17.863 14.525 3.283 1.00 95.44 184 ALA A N 1
ATOM 1391 C CA . ALA A 1 184 ? -17.318 13.260 3.773 1.00 95.44 184 ALA A CA 1
ATOM 1392 C C . ALA A 1 184 ? -18.396 12.328 4.368 1.00 95.44 184 ALA A C 1
ATOM 1394 O O . ALA A 1 184 ? -18.077 11.462 5.180 1.00 95.44 184 ALA A O 1
ATOM 1395 N N . SER A 1 185 ? -19.676 12.507 4.014 1.00 93.69 185 SER A N 1
ATOM 1396 C CA . SER A 1 185 ? -20.804 11.796 4.644 1.00 93.69 185 SER A CA 1
ATOM 1397 C C . SER A 1 185 ? -20.775 10.278 4.443 1.00 93.69 185 SER A C 1
ATOM 1399 O O . SER A 1 185 ? -21.192 9.534 5.330 1.00 93.69 185 SER A O 1
ATOM 1401 N N . ASN A 1 186 ? -20.250 9.812 3.308 1.00 94.75 186 ASN A N 1
ATOM 1402 C CA . ASN A 1 186 ? -20.086 8.397 2.973 1.00 94.75 186 ASN A CA 1
ATOM 1403 C C . ASN A 1 186 ? -18.642 7.898 3.151 1.00 94.75 186 ASN A C 1
ATOM 1405 O O . ASN A 1 186 ? -18.303 6.810 2.690 1.00 94.75 186 ASN A O 1
ATOM 1409 N N . VAL A 1 187 ? -17.771 8.671 3.799 1.00 97.94 187 VAL A N 1
ATOM 1410 C CA . VAL A 1 187 ? -16.382 8.272 4.035 1.00 97.94 187 VAL A CA 1
ATOM 1411 C C . VAL A 1 187 ? -16.301 7.466 5.327 1.00 97.94 187 VAL A C 1
ATOM 1413 O O . VAL A 1 187 ? -16.727 7.936 6.377 1.00 97.94 187 VAL A O 1
ATOM 1416 N N . ALA A 1 188 ? -15.730 6.261 5.263 1.00 98.06 188 ALA A N 1
ATOM 1417 C CA . ALA A 1 188 ? -15.494 5.423 6.447 1.00 98.06 188 ALA A CA 1
ATOM 1418 C C . ALA A 1 188 ? -14.006 5.189 6.752 1.00 98.06 188 ALA A C 1
ATOM 1420 O O . ALA A 1 188 ? -13.672 4.742 7.851 1.00 98.06 188 ALA A O 1
ATOM 1421 N N . VAL A 1 189 ? -13.122 5.517 5.805 1.00 98.75 189 VAL A N 1
ATOM 1422 C CA . VAL A 1 189 ? -11.663 5.440 5.946 1.00 98.75 189 VAL A CA 1
ATOM 1423 C C . VAL A 1 189 ? -11.049 6.745 5.445 1.00 98.75 189 VAL A C 1
ATOM 1425 O O . VAL A 1 189 ? -11.396 7.205 4.359 1.00 98.75 189 VAL A O 1
ATOM 1428 N N . VAL A 1 190 ? -10.134 7.333 6.214 1.00 98.56 190 VAL A N 1
ATOM 1429 C CA . VAL A 1 190 ? -9.361 8.520 5.825 1.00 98.56 190 VAL A CA 1
ATOM 1430 C C . VAL A 1 190 ? -7.877 8.211 5.966 1.00 98.56 190 VAL A C 1
ATOM 1432 O O . VAL A 1 190 ? -7.373 8.122 7.082 1.00 98.56 190 VAL A O 1
ATOM 1435 N N . GLN A 1 191 ? -7.174 8.084 4.844 1.00 98.06 191 GLN A N 1
ATOM 1436 C CA . GLN A 1 191 ? -5.715 8.043 4.820 1.00 98.06 191 GLN A CA 1
ATOM 1437 C C . GLN A 1 191 ? -5.194 9.476 4.824 1.00 98.06 191 GLN A C 1
ATOM 1439 O O . GLN A 1 191 ? -5.408 10.210 3.861 1.00 98.06 191 GLN A O 1
ATOM 1444 N N . SER A 1 192 ? -4.486 9.877 5.871 1.00 97.44 192 SER A N 1
ATOM 1445 C CA . SER A 1 192 ? -3.793 11.167 5.870 1.00 97.44 192 SER A CA 1
ATOM 1446 C C . SER A 1 192 ? -2.342 10.977 5.455 1.00 97.44 192 SER A C 1
ATOM 1448 O O . SER A 1 192 ? -1.757 9.920 5.696 1.00 97.44 192 SER A O 1
ATOM 1450 N N . LEU A 1 193 ? -1.761 11.974 4.795 1.00 96.00 193 LEU A N 1
ATOM 1451 C CA . LEU A 1 193 ? -0.374 11.888 4.345 1.00 96.00 193 LEU A CA 1
ATOM 1452 C C . LEU A 1 193 ? 0.626 12.121 5.490 1.00 96.00 193 LEU A C 1
ATOM 1454 O O . LEU A 1 193 ? 0.272 12.567 6.589 1.00 96.00 193 LEU A O 1
ATOM 1458 N N . ALA A 1 194 ? 1.888 11.830 5.198 1.00 96.00 194 ALA A N 1
ATOM 1459 C CA . ALA A 1 194 ? 3.018 12.114 6.064 1.00 96.00 194 ALA A CA 1
ATOM 1460 C C . ALA A 1 194 ? 3.984 13.060 5.350 1.00 96.00 194 ALA A C 1
ATOM 1462 O O . ALA A 1 194 ? 4.344 12.806 4.204 1.00 96.00 194 ALA A O 1
ATOM 1463 N N . ASP A 1 195 ? 4.390 14.128 6.024 1.00 96.12 195 ASP A N 1
ATOM 1464 C CA . ASP A 1 195 ? 5.501 14.964 5.577 1.00 96.12 195 ASP A CA 1
ATOM 1465 C C . ASP A 1 195 ? 6.835 14.373 6.046 1.00 96.12 195 ASP A C 1
ATOM 1467 O O . ASP A 1 195 ? 6.891 13.385 6.791 1.00 96.12 195 ASP A O 1
ATOM 1471 N N . HIS A 1 196 ? 7.915 14.993 5.594 1.00 94.50 196 HIS A N 1
ATOM 1472 C CA . HIS A 1 196 ? 9.297 14.587 5.738 1.00 94.50 196 HIS A CA 1
ATOM 1473 C C . HIS A 1 196 ? 9.626 13.308 4.969 1.00 94.50 196 HIS A C 1
ATOM 1475 O O . HIS A 1 196 ? 10.303 13.376 3.952 1.00 94.50 196 HIS A O 1
ATOM 1481 N N . ASP A 1 197 ? 9.150 12.137 5.382 1.00 93.19 197 ASP A N 1
ATOM 1482 C CA . ASP A 1 197 ? 9.504 10.872 4.723 1.00 93.19 197 ASP A CA 1
ATOM 1483 C C . ASP A 1 197 ? 8.278 10.025 4.337 1.00 93.19 197 ASP A C 1
ATOM 1485 O O . ASP A 1 197 ? 8.100 8.924 4.868 1.00 93.19 197 ASP A O 1
ATOM 1489 N N . PRO A 1 198 ? 7.431 10.526 3.412 1.00 94.44 198 PRO A N 1
ATOM 1490 C CA . PRO A 1 198 ? 6.160 9.911 3.044 1.00 94.44 198 PRO A CA 1
ATOM 1491 C C . PRO A 1 198 ? 6.254 8.458 2.592 1.00 94.44 198 PRO A C 1
ATOM 1493 O O . PRO A 1 198 ? 7.279 7.962 2.112 1.00 94.44 198 PRO A O 1
ATOM 1496 N N . ASP A 1 199 ? 5.111 7.774 2.656 1.00 94.81 199 ASP A N 1
ATOM 1497 C CA . ASP A 1 199 ? 4.994 6.395 2.201 1.00 94.81 199 ASP A CA 1
ATOM 1498 C C . ASP A 1 199 ? 4.978 6.296 0.668 1.00 94.81 199 ASP A C 1
ATOM 1500 O O . ASP A 1 199 ? 3.938 6.305 0.005 1.00 94.81 199 ASP A O 1
ATOM 1504 N N . VAL A 1 200 ? 6.181 6.220 0.111 1.00 95.25 200 VAL A N 1
ATOM 1505 C CA . VAL A 1 200 ? 6.496 5.917 -1.287 1.00 95.25 200 VAL A CA 1
ATOM 1506 C C . VAL A 1 200 ? 7.238 4.580 -1.364 1.00 95.25 200 VAL A C 1
ATOM 1508 O O . VAL A 1 200 ? 7.889 4.167 -0.397 1.00 95.25 200 VAL A O 1
ATOM 1511 N N . ASP A 1 201 ? 7.138 3.896 -2.503 1.00 95.44 201 ASP A N 1
ATOM 1512 C CA . ASP A 1 201 ? 7.777 2.590 -2.696 1.00 95.44 201 ASP A CA 1
ATOM 1513 C C . ASP A 1 201 ? 9.309 2.658 -2.854 1.00 95.44 201 ASP A C 1
ATOM 1515 O O . ASP A 1 201 ? 9.913 3.718 -3.055 1.00 95.44 201 ASP A O 1
ATOM 1519 N N . GLY A 1 202 ? 9.952 1.494 -2.751 1.00 94.31 202 GLY A N 1
ATOM 1520 C CA . GLY A 1 202 ? 11.394 1.322 -2.910 1.00 94.31 202 GLY A CA 1
ATOM 1521 C C . GLY A 1 202 ? 11.927 1.812 -4.260 1.00 94.31 202 GLY A C 1
ATOM 1522 O O . GLY A 1 202 ? 13.009 2.396 -4.302 1.00 94.31 202 GLY A O 1
ATOM 1523 N N . ILE A 1 203 ? 11.170 1.668 -5.355 1.00 93.56 203 ILE A N 1
ATOM 1524 C CA . ILE A 1 203 ? 11.572 2.193 -6.672 1.00 93.56 203 ILE A CA 1
ATOM 1525 C C . ILE A 1 203 ? 11.630 3.720 -6.648 1.00 93.56 203 ILE A C 1
ATOM 1527 O O . ILE A 1 203 ? 12.603 4.298 -7.139 1.00 93.56 203 ILE A O 1
ATOM 1531 N N . TYR A 1 204 ? 10.637 4.390 -6.060 1.00 93.12 204 TYR A N 1
ATOM 1532 C CA . TYR A 1 204 ? 10.670 5.838 -5.882 1.00 93.12 204 TYR A CA 1
ATOM 1533 C C . TYR A 1 204 ? 11.897 6.243 -5.059 1.00 93.12 204 TYR A C 1
ATOM 1535 O O . TYR A 1 204 ? 12.660 7.099 -5.493 1.00 93.12 204 TYR A O 1
ATOM 1543 N N . ARG A 1 205 ? 12.154 5.583 -3.923 1.00 91.94 205 ARG A N 1
ATOM 1544 C CA . ARG A 1 205 ? 13.307 5.887 -3.048 1.00 91.94 205 ARG A CA 1
ATOM 1545 C C . ARG A 1 205 ? 14.660 5.698 -3.736 1.00 91.94 205 ARG A C 1
ATOM 1547 O O . ARG A 1 205 ? 15.582 6.465 -3.488 1.00 91.94 205 ARG A O 1
ATOM 1554 N N . LEU A 1 206 ? 14.782 4.695 -4.606 1.00 91.12 206 LEU A N 1
ATOM 1555 C CA . LEU A 1 206 ? 16.013 4.412 -5.351 1.00 91.12 206 LEU A CA 1
ATOM 1556 C C . LEU A 1 206 ? 16.239 5.362 -6.531 1.00 91.12 206 LEU A C 1
ATOM 1558 O O . LEU A 1 206 ? 17.374 5.527 -6.973 1.00 91.12 206 LEU A O 1
ATOM 1562 N N . THR A 1 207 ? 15.172 5.954 -7.072 1.00 88.00 207 THR A N 1
ATOM 1563 C CA . THR A 1 207 ? 15.240 6.732 -8.319 1.00 88.00 207 THR A CA 1
ATOM 1564 C C . THR A 1 207 ? 14.983 8.226 -8.133 1.00 88.00 207 THR A C 1
ATOM 1566 O O . THR A 1 207 ? 15.270 8.999 -9.048 1.00 88.00 207 THR A O 1
ATOM 1569 N N . ARG A 1 208 ? 14.450 8.654 -6.980 1.00 87.06 208 ARG A N 1
ATOM 1570 C CA . ARG A 1 208 ? 13.975 10.021 -6.700 1.00 87.06 208 ARG A CA 1
ATOM 1571 C C . ARG A 1 208 ? 14.494 10.552 -5.363 1.00 87.06 208 ARG A C 1
ATOM 1573 O O . ARG A 1 208 ? 15.035 9.817 -4.546 1.00 87.06 208 ARG A O 1
ATOM 1580 N N . GLY A 1 209 ? 14.289 11.851 -5.136 1.00 80.75 209 GLY A N 1
ATOM 1581 C CA . GLY A 1 209 ? 14.620 12.509 -3.874 1.00 80.75 209 GLY A CA 1
ATOM 1582 C C . GLY A 1 209 ? 13.599 12.221 -2.770 1.00 80.75 209 GLY A C 1
ATOM 1583 O O . GLY A 1 209 ? 12.414 12.510 -2.930 1.00 80.75 209 GLY A O 1
ATOM 1584 N N . VAL A 1 210 ? 14.093 11.695 -1.653 1.00 87.25 210 VAL A N 1
ATOM 1585 C CA . VAL A 1 210 ? 13.470 11.697 -0.319 1.00 87.25 210 VAL A CA 1
ATOM 1586 C C . VAL A 1 210 ? 14.530 12.192 0.685 1.00 87.25 210 VAL A C 1
ATOM 1588 O O . VAL A 1 210 ? 15.720 11.978 0.423 1.00 87.25 210 VAL A O 1
ATOM 1591 N N . PRO A 1 211 ? 14.174 12.840 1.811 1.00 92.12 211 PRO A N 1
ATOM 1592 C CA . PRO A 1 211 ? 12.829 13.230 2.253 1.00 92.12 211 PRO A CA 1
ATOM 1593 C C . PRO A 1 211 ? 12.170 14.303 1.361 1.00 92.12 211 PRO A C 1
ATOM 1595 O O . PRO A 1 211 ? 12.862 15.015 0.632 1.00 92.12 211 PRO A O 1
ATOM 1598 N N . PHE A 1 212 ? 10.840 14.421 1.414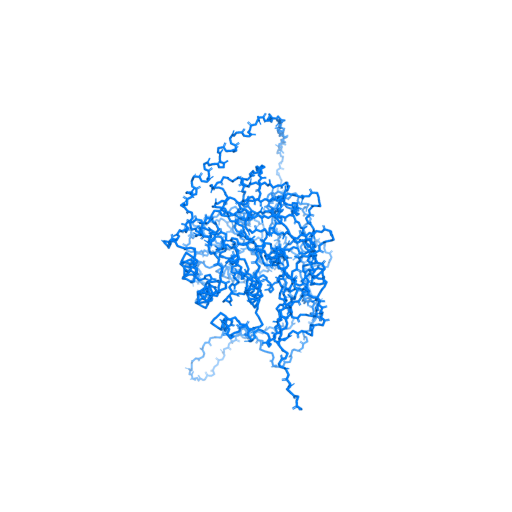 1.00 93.00 212 PHE A N 1
ATOM 1599 C CA . PHE A 1 212 ? 10.086 15.548 0.858 1.00 93.00 212 PHE A CA 1
ATOM 1600 C C . PHE A 1 212 ? 8.806 15.826 1.657 1.00 93.00 212 PHE A C 1
ATOM 1602 O O . PHE A 1 212 ? 8.216 14.918 2.236 1.00 93.00 212 PHE A O 1
ATOM 1609 N N . ASP A 1 213 ? 8.356 17.078 1.595 1.00 94.38 213 ASP A N 1
ATOM 1610 C CA . ASP A 1 213 ? 7.075 17.522 2.144 1.00 94.38 213 ASP A CA 1
ATOM 1611 C C . ASP A 1 213 ? 6.088 17.783 1.003 1.00 94.38 213 ASP A C 1
ATOM 1613 O O . ASP A 1 213 ? 6.476 18.187 -0.102 1.00 94.38 213 ASP A O 1
ATOM 1617 N N . PHE A 1 214 ? 4.804 17.573 1.264 1.00 93.81 214 PHE A N 1
ATOM 1618 C CA . PHE A 1 214 ? 3.748 18.031 0.374 1.00 93.81 214 PHE A CA 1
ATOM 1619 C C . PHE A 1 214 ? 3.592 19.551 0.485 1.00 93.81 214 PHE A C 1
ATOM 1621 O O . PHE A 1 214 ? 3.897 20.168 1.506 1.00 93.81 214 PHE A O 1
ATOM 1628 N N . HIS A 1 215 ? 3.109 20.183 -0.585 1.00 91.56 215 HIS A N 1
ATOM 1629 C CA . HIS A 1 215 ? 2.964 21.634 -0.618 1.00 91.56 215 HIS A CA 1
ATOM 1630 C C . HIS A 1 215 ? 2.056 22.131 0.530 1.00 91.56 215 HIS A C 1
ATOM 1632 O O . HIS A 1 215 ? 0.906 21.697 0.610 1.00 91.56 215 HIS A O 1
ATOM 1638 N N . PRO A 1 216 ? 2.502 23.082 1.375 1.00 83.50 216 PRO A N 1
ATOM 1639 C CA . PRO A 1 216 ? 1.786 23.461 2.600 1.00 83.50 216 PRO A CA 1
ATOM 1640 C C . PRO A 1 216 ? 0.417 24.103 2.339 1.00 83.50 216 PRO A C 1
ATOM 1642 O O . PRO A 1 216 ? -0.490 23.973 3.156 1.00 83.50 216 PRO A O 1
ATOM 1645 N N . ASP A 1 217 ? 0.244 24.756 1.187 1.00 83.38 217 ASP A N 1
ATOM 1646 C CA . ASP A 1 217 ? -1.051 25.328 0.785 1.00 83.38 217 ASP A CA 1
ATOM 1647 C C . ASP A 1 217 ? -2.038 24.281 0.237 1.00 83.38 217 ASP A C 1
ATOM 1649 O O . ASP A 1 217 ? -3.177 24.615 -0.096 1.00 83.38 217 ASP A O 1
ATOM 1653 N N . SER A 1 218 ? -1.615 23.021 0.104 1.00 82.19 218 SER A N 1
ATOM 1654 C CA . SER A 1 218 ? -2.476 21.947 -0.370 1.00 82.19 218 SER A CA 1
ATOM 1655 C C . SER A 1 218 ? -3.272 21.333 0.779 1.00 82.19 218 SER A C 1
ATOM 1657 O O . SER A 1 218 ? -2.882 20.335 1.379 1.00 82.19 218 SER A O 1
ATOM 1659 N N . ASP A 1 219 ? -4.447 21.896 1.039 1.00 86.62 219 ASP A N 1
ATOM 1660 C CA . ASP A 1 219 ? -5.417 21.387 2.011 1.00 86.62 219 ASP A CA 1
ATOM 1661 C C . ASP A 1 219 ? -6.600 20.641 1.359 1.00 86.62 219 ASP A C 1
ATOM 1663 O O . ASP A 1 219 ? -7.691 20.524 1.924 1.00 86.62 219 ASP A O 1
ATOM 1667 N N . THR A 1 220 ? -6.373 20.117 0.153 1.00 92.81 220 THR A N 1
ATOM 1668 C CA . THR A 1 220 ? -7.333 19.319 -0.614 1.00 92.81 220 THR A CA 1
ATOM 1669 C C . THR A 1 220 ? -7.501 17.932 0.001 1.00 92.81 220 THR A C 1
ATOM 1671 O O . THR A 1 220 ? -6.541 17.177 0.119 1.00 92.81 220 THR A O 1
ATOM 1674 N N . THR A 1 221 ? -8.740 17.557 0.316 1.00 96.56 221 THR A N 1
ATOM 1675 C CA . THR A 1 221 ? -9.117 16.160 0.569 1.00 96.56 221 THR A CA 1
ATOM 1676 C C . THR A 1 221 ? -9.820 15.596 -0.659 1.00 96.56 221 THR A C 1
ATOM 1678 O O . THR A 1 221 ? -10.748 16.222 -1.174 1.00 96.56 221 THR A O 1
ATOM 1681 N N . VAL A 1 222 ? -9.438 14.395 -1.093 1.00 96.94 222 VAL A N 1
ATOM 1682 C CA . VAL A 1 222 ? -10.057 13.708 -2.236 1.00 96.94 222 VAL A CA 1
ATOM 1683 C C . VAL A 1 222 ? -10.773 12.427 -1.806 1.00 96.94 222 VAL A C 1
ATOM 1685 O O . VAL A 1 222 ? -10.198 11.590 -1.119 1.00 96.94 222 VAL A O 1
ATOM 1688 N N . VAL A 1 223 ? -12.031 12.263 -2.218 1.00 97.94 223 VAL A N 1
ATOM 1689 C CA . VAL A 1 223 ? -12.870 11.078 -1.974 1.00 97.94 223 VAL A CA 1
ATOM 1690 C C . VAL A 1 223 ? -12.935 10.249 -3.248 1.00 97.94 223 VAL A C 1
ATOM 1692 O O . VAL A 1 223 ? -13.271 10.777 -4.312 1.00 97.94 223 VAL A O 1
ATOM 1695 N N . LEU A 1 224 ? -12.629 8.954 -3.150 1.00 95.69 224 LEU A N 1
ATOM 1696 C CA . LEU A 1 224 ? -12.646 8.075 -4.318 1.00 95.69 224 LEU A CA 1
ATOM 1697 C C . LEU A 1 224 ? -14.054 7.548 -4.633 1.00 95.69 224 LEU A C 1
ATOM 1699 O O . LEU A 1 224 ? -14.776 7.125 -3.719 1.00 95.69 224 LEU A O 1
ATOM 1703 N N . PRO A 1 225 ? -14.441 7.520 -5.922 1.00 92.50 225 PRO A N 1
ATOM 1704 C CA . PRO A 1 225 ? -15.690 6.920 -6.354 1.00 92.50 225 PRO A CA 1
ATOM 1705 C C . PRO A 1 225 ? -15.586 5.389 -6.380 1.00 92.50 225 PRO A C 1
ATOM 1707 O O . PRO A 1 225 ? -14.504 4.808 -6.487 1.00 92.50 225 PRO A O 1
ATOM 1710 N 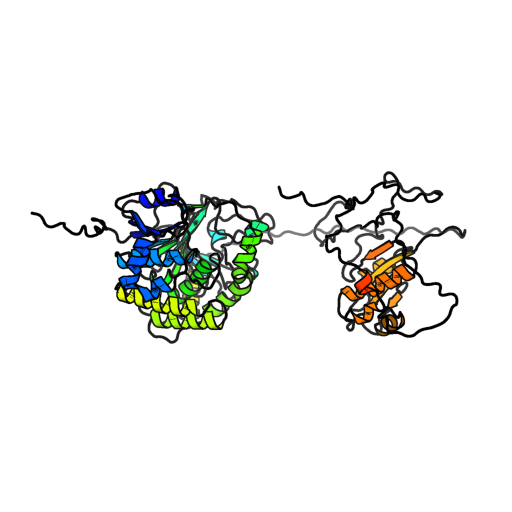N . CYS A 1 226 ? -16.741 4.723 -6.360 1.00 90.50 226 CYS A N 1
ATOM 1711 C CA . CYS A 1 226 ? -16.825 3.291 -6.637 1.00 90.50 226 CYS A CA 1
ATOM 1712 C C . CYS A 1 226 ? -16.231 2.966 -8.021 1.00 90.50 226 CYS A C 1
ATOM 1714 O O . CYS A 1 226 ? -16.505 3.659 -9.001 1.00 90.50 226 CYS A O 1
ATOM 1716 N N . GLY A 1 227 ? -15.463 1.878 -8.115 1.00 90.31 227 GLY A N 1
ATOM 1717 C CA . GLY A 1 227 ? -14.852 1.414 -9.364 1.00 90.31 227 GLY A CA 1
ATOM 1718 C C . GLY A 1 227 ? -13.458 1.978 -9.658 1.00 90.31 227 GLY A C 1
ATOM 1719 O O . GLY A 1 227 ? -12.860 1.572 -10.656 1.00 90.31 227 GLY A O 1
ATOM 1720 N N . VAL A 1 228 ? -12.925 2.852 -8.801 1.00 92.94 228 VAL A N 1
ATOM 1721 C CA . VAL A 1 228 ? -11.554 3.379 -8.873 1.00 92.94 228 VAL A CA 1
ATOM 1722 C C . VAL A 1 228 ? -10.827 3.014 -7.595 1.00 92.94 228 VAL A C 1
ATOM 1724 O O . VAL A 1 228 ? -11.384 3.204 -6.514 1.00 92.94 228 VAL A O 1
ATOM 1727 N N . LEU A 1 229 ? -9.599 2.502 -7.718 1.00 96.12 229 LEU A N 1
ATOM 1728 C CA . LEU A 1 229 ? -8.811 2.115 -6.553 1.00 96.12 229 LEU A CA 1
ATOM 1729 C C . LEU A 1 229 ? -7.583 3.000 -6.320 1.00 96.12 229 LEU A C 1
ATOM 1731 O O . LEU A 1 229 ? -6.997 3.535 -7.259 1.00 96.12 229 LEU A O 1
ATOM 1735 N N . ALA A 1 230 ? -7.167 3.120 -5.065 1.00 97.12 230 ALA A N 1
ATOM 1736 C CA . ALA A 1 230 ? -5.853 3.637 -4.693 1.00 97.12 230 ALA A CA 1
ATOM 1737 C C . ALA A 1 230 ? -5.372 2.961 -3.405 1.00 97.12 230 ALA A C 1
ATOM 1739 O O . ALA A 1 230 ? -6.196 2.726 -2.509 1.00 97.12 230 ALA A O 1
ATOM 1740 N N . PRO A 1 231 ? -4.066 2.668 -3.294 1.00 97.81 231 PRO A N 1
ATOM 1741 C CA . PRO A 1 231 ? -3.520 2.054 -2.099 1.00 97.81 231 PRO A CA 1
ATOM 1742 C C . PRO A 1 231 ? -3.531 3.042 -0.929 1.00 97.81 231 PRO A C 1
ATOM 1744 O O . PRO A 1 231 ? -3.301 4.240 -1.098 1.00 97.81 231 PRO A O 1
ATOM 1747 N N . TRP A 1 232 ? -3.773 2.513 0.263 1.00 97.50 232 TRP A N 1
ATOM 1748 C CA . TRP A 1 232 ? -3.592 3.198 1.543 1.00 97.50 232 TRP A CA 1
ATOM 1749 C C . TRP A 1 232 ? -2.857 2.260 2.512 1.00 97.50 232 TRP A C 1
ATOM 1751 O O . TRP A 1 232 ? -2.750 1.063 2.254 1.00 97.50 232 TRP A O 1
ATOM 1761 N N . ASN A 1 233 ? -2.279 2.780 3.587 1.00 96.25 233 ASN A N 1
ATOM 1762 C CA . ASN A 1 233 ? -1.347 2.042 4.442 1.00 96.25 233 ASN A CA 1
ATOM 1763 C C . ASN A 1 233 ? -1.837 1.990 5.898 1.00 96.25 233 ASN A C 1
ATOM 1765 O O . ASN A 1 233 ? -2.969 2.346 6.204 1.00 96.25 233 ASN A O 1
ATOM 1769 N N . ALA A 1 234 ? -1.034 1.441 6.809 1.00 95.25 234 ALA A N 1
ATOM 1770 C CA . ALA A 1 234 ? -1.354 1.422 8.244 1.00 95.25 234 ALA A CA 1
ATOM 1771 C C . ALA A 1 234 ? -0.718 2.591 9.017 1.00 95.25 234 ALA A C 1
ATOM 1773 O O . ALA A 1 234 ? -0.413 2.460 10.203 1.00 95.25 234 ALA A O 1
ATOM 1774 N N . GLN A 1 235 ? -0.479 3.709 8.330 1.00 92.19 235 GLN A N 1
ATOM 1775 C CA . GLN A 1 235 ? 0.146 4.917 8.860 1.00 92.19 235 GLN A CA 1
ATOM 1776 C C . GLN A 1 235 ? -0.864 6.058 8.759 1.00 92.19 235 GLN A C 1
ATOM 1778 O O . GLN A 1 235 ? -1.563 6.184 7.757 1.00 92.19 235 GLN A O 1
ATOM 1783 N N . ALA A 1 236 ? -0.978 6.879 9.802 1.00 96.44 236 ALA A N 1
ATOM 1784 C CA . ALA A 1 236 ? -1.870 8.043 9.853 1.00 96.44 236 ALA A CA 1
ATOM 1785 C C . ALA A 1 236 ? -3.285 7.835 9.245 1.00 96.44 236 ALA A C 1
ATOM 1787 O O . ALA A 1 236 ? -3.807 8.709 8.545 1.00 96.44 236 ALA A O 1
ATOM 1788 N N . THR A 1 237 ? -3.923 6.691 9.512 1.00 98.56 237 THR A N 1
ATOM 1789 C CA . THR A 1 237 ? -5.217 6.324 8.913 1.00 98.56 237 THR A CA 1
ATOM 1790 C C . THR A 1 237 ? -6.328 6.306 9.951 1.00 98.56 237 THR A C 1
ATOM 1792 O O . THR A 1 237 ? -6.254 5.613 10.959 1.00 98.56 237 THR A O 1
ATOM 1795 N N . LEU A 1 238 ? -7.398 7.056 9.703 1.00 98.62 238 LEU A N 1
ATOM 1796 C CA . LEU A 1 238 ? -8.611 7.042 10.513 1.00 98.62 238 LEU A CA 1
ATOM 1797 C C . LEU A 1 238 ? -9.626 6.050 9.932 1.00 98.62 238 LEU A C 1
ATOM 1799 O O . LEU A 1 238 ? -10.032 6.190 8.781 1.00 98.62 238 LEU A O 1
ATOM 1803 N N . VAL A 1 239 ? -10.090 5.097 10.733 1.00 98.75 239 VAL A N 1
ATOM 1804 C CA . VAL A 1 239 ? -11.143 4.139 10.373 1.00 98.75 239 VAL A CA 1
ATOM 1805 C C . VAL A 1 239 ? -12.330 4.322 11.311 1.00 98.75 239 VAL A C 1
ATOM 1807 O O . VAL A 1 239 ? -12.190 4.300 12.535 1.00 98.75 239 VAL A O 1
ATOM 1810 N N . LEU A 1 240 ? -13.510 4.531 10.736 1.00 98.25 240 LEU A N 1
ATOM 1811 C CA . LEU A 1 240 ? -14.751 4.771 11.471 1.00 98.25 240 LEU A CA 1
ATOM 1812 C C . LEU A 1 240 ? -15.539 3.483 11.684 1.00 98.25 240 LEU A C 1
ATOM 1814 O O . LEU A 1 240 ? -15.309 2.479 11.011 1.00 98.25 240 LEU A O 1
ATOM 1818 N N . GLN A 1 241 ? -16.521 3.545 12.586 1.00 97.50 241 GLN A N 1
ATOM 1819 C CA . GLN A 1 241 ? -17.321 2.404 13.029 1.00 97.50 241 GLN A CA 1
ATOM 1820 C C . GLN A 1 241 ? -17.799 1.518 11.871 1.00 97.50 241 GLN A C 1
ATOM 1822 O O . GLN A 1 241 ? -17.565 0.314 11.969 1.00 97.50 241 GLN A O 1
ATOM 1827 N N . PRO A 1 242 ? -18.356 2.034 10.756 1.00 97.50 242 PRO A N 1
ATOM 1828 C CA . PRO A 1 242 ? -18.859 1.182 9.676 1.00 97.50 242 PRO A CA 1
ATOM 1829 C C . PRO A 1 242 ? -17.777 0.394 8.921 1.00 97.50 242 PRO A C 1
ATOM 1831 O O . PRO A 1 242 ? -18.103 -0.525 8.174 1.00 97.50 242 PRO A O 1
ATOM 1834 N N . ALA A 1 243 ? -16.500 0.734 9.104 1.00 98.50 243 ALA A N 1
ATOM 1835 C CA . ALA A 1 243 ? -15.361 0.118 8.430 1.00 98.50 243 ALA A CA 1
ATOM 1836 C C . ALA A 1 243 ? -14.356 -0.552 9.379 1.00 98.50 243 ALA A C 1
ATOM 1838 O O . ALA A 1 243 ? -13.342 -1.050 8.910 1.00 98.50 243 ALA A O 1
ATOM 1839 N N . LEU A 1 244 ? -14.601 -0.639 10.695 1.00 98.75 244 LEU A N 1
ATOM 1840 C CA . LEU A 1 244 ? -13.637 -1.280 11.613 1.00 98.75 244 LEU A CA 1
ATOM 1841 C C . LEU A 1 244 ? -13.349 -2.751 11.257 1.00 98.75 244 LEU A C 1
ATOM 1843 O O . LEU A 1 244 ? -12.257 -3.242 11.537 1.00 98.75 244 LEU A O 1
ATOM 1847 N N . TRP A 1 245 ? -14.272 -3.441 10.575 1.00 98.44 245 TRP A N 1
ATOM 1848 C CA . TRP A 1 245 ? -14.027 -4.780 10.025 1.00 98.44 245 TRP A CA 1
ATOM 1849 C C . TRP A 1 245 ? -12.868 -4.829 9.021 1.00 98.44 245 TRP A C 1
ATOM 1851 O O . TRP A 1 245 ? -12.274 -5.889 8.837 1.00 98.44 245 TRP A O 1
ATOM 1861 N N . SER A 1 246 ? -12.520 -3.705 8.397 1.00 98.44 246 SER A N 1
ATOM 1862 C CA . SER A 1 246 ? -11.513 -3.621 7.345 1.00 98.44 246 SER A CA 1
ATOM 1863 C C . SER A 1 246 ? -10.086 -3.428 7.867 1.00 98.44 246 SER A C 1
ATOM 1865 O O . SER A 1 246 ? -9.164 -3.304 7.067 1.00 98.44 246 SER A O 1
ATOM 1867 N N . LEU A 1 247 ? -9.886 -3.366 9.189 1.00 98.56 247 LEU A N 1
ATOM 1868 C CA . LEU A 1 247 ? -8.574 -3.125 9.800 1.00 98.56 247 LEU A CA 1
ATOM 1869 C C . LEU A 1 247 ? -7.601 -4.304 9.660 1.00 98.56 247 LEU A C 1
ATOM 1871 O O . LEU A 1 247 ? -6.394 -4.085 9.735 1.00 98.56 247 LEU A O 1
ATOM 1875 N N . LEU A 1 248 ? -8.107 -5.524 9.446 1.00 98.69 248 LEU A N 1
ATOM 1876 C CA . LEU A 1 248 ? -7.323 -6.758 9.484 1.00 98.69 248 LEU A CA 1
ATOM 1877 C C . LEU A 1 248 ? -6.147 -6.761 8.499 1.00 98.69 248 LEU A C 1
ATOM 1879 O O . LEU A 1 248 ? -6.338 -6.791 7.286 1.00 98.69 248 LEU A O 1
ATOM 1883 N N . LEU A 1 249 ? -4.935 -6.824 9.044 1.00 98.62 249 LEU A N 1
ATOM 1884 C CA . LEU A 1 249 ? -3.686 -6.956 8.303 1.00 98.62 249 LEU A CA 1
ATOM 1885 C C . LEU A 1 249 ? -3.372 -8.436 8.016 1.00 98.62 249 LEU A C 1
ATOM 1887 O O . LEU A 1 249 ? -3.243 -9.208 8.973 1.00 98.62 249 LEU A O 1
ATOM 1891 N N . PRO A 1 250 ? -3.194 -8.839 6.747 1.00 98.25 250 PRO A N 1
ATOM 1892 C CA . PRO A 1 250 ? -2.692 -10.159 6.385 1.00 98.25 250 PRO A CA 1
ATOM 1893 C C . PRO A 1 250 ? -1.322 -10.468 6.997 1.00 98.25 250 PRO A C 1
ATOM 1895 O O . PRO A 1 250 ? -0.492 -9.579 7.206 1.00 98.25 250 PRO A O 1
ATOM 1898 N N . ILE A 1 251 ? -1.065 -11.742 7.259 1.00 97.94 251 ILE A N 1
ATOM 1899 C CA . ILE A 1 251 ? 0.137 -12.247 7.924 1.00 97.94 251 ILE A CA 1
ATOM 1900 C C . ILE A 1 251 ? 0.934 -13.249 7.093 1.00 97.94 251 ILE A C 1
ATOM 1902 O O . ILE A 1 251 ? 2.037 -13.601 7.501 1.00 97.94 251 ILE A O 1
ATOM 1906 N N . SER A 1 252 ? 0.420 -13.721 5.953 1.00 97.75 252 SER A N 1
ATOM 1907 C CA . SER A 1 252 ? 1.193 -14.619 5.088 1.00 97.75 252 SER A CA 1
ATOM 1908 C C . SER A 1 252 ? 2.120 -13.881 4.118 1.00 97.75 252 SER A C 1
ATOM 1910 O O . SER A 1 252 ? 2.835 -14.528 3.355 1.00 97.75 252 SER A O 1
ATOM 1912 N N . VAL A 1 253 ? 2.054 -12.550 4.075 1.00 97.00 253 VAL A N 1
ATOM 1913 C CA . VAL A 1 253 ? 2.841 -11.691 3.181 1.00 97.00 253 VAL A CA 1
ATOM 1914 C C . VAL A 1 253 ? 3.804 -10.828 3.984 1.00 97.00 253 VAL A C 1
ATOM 1916 O O . VAL A 1 253 ? 3.636 -10.633 5.188 1.00 97.00 253 VAL A O 1
ATOM 1919 N N . HIS A 1 254 ? 4.810 -10.271 3.311 1.00 96.44 254 HIS A N 1
ATOM 1920 C CA . HIS A 1 254 ? 5.753 -9.369 3.959 1.00 96.44 254 HIS A CA 1
ATOM 1921 C C . HIS A 1 254 ? 5.041 -8.143 4.566 1.00 96.44 254 HIS A C 1
ATOM 1923 O O . HIS A 1 254 ? 4.064 -7.635 4.014 1.00 96.44 254 HIS A O 1
ATOM 1929 N N . GLY A 1 255 ? 5.553 -7.613 5.683 1.00 93.88 255 GLY A N 1
ATOM 1930 C CA . GLY A 1 255 ? 4.937 -6.474 6.379 1.00 93.88 255 GLY A CA 1
ATOM 1931 C C . GLY A 1 255 ? 4.765 -5.229 5.501 1.00 93.88 255 GLY A C 1
ATOM 1932 O O . GLY A 1 255 ? 3.775 -4.524 5.637 1.00 93.88 255 GLY A O 1
ATOM 1933 N N . ARG A 1 256 ? 5.672 -5.013 4.535 1.00 94.75 256 ARG A N 1
ATOM 1934 C CA . ARG A 1 256 ? 5.588 -3.911 3.554 1.00 94.75 256 ARG A CA 1
ATOM 1935 C C . ARG A 1 256 ? 4.489 -4.076 2.493 1.00 94.75 256 ARG A C 1
ATOM 1937 O O . ARG A 1 256 ? 4.257 -3.145 1.733 1.00 94.75 256 ARG A O 1
ATOM 1944 N N . VAL A 1 257 ? 3.870 -5.253 2.433 1.00 98.25 257 VAL A N 1
ATOM 1945 C CA . VAL A 1 257 ? 2.823 -5.641 1.478 1.00 98.25 257 VAL A CA 1
ATOM 1946 C C . VAL A 1 257 ? 1.460 -5.751 2.176 1.00 98.25 257 VAL A C 1
ATOM 1948 O O . VAL A 1 257 ? 0.428 -5.441 1.587 1.00 98.25 257 VAL A O 1
ATOM 1951 N N . SER A 1 258 ? 1.461 -6.182 3.440 1.00 98.19 258 SER A N 1
ATOM 1952 C CA . SER A 1 258 ? 0.274 -6.491 4.247 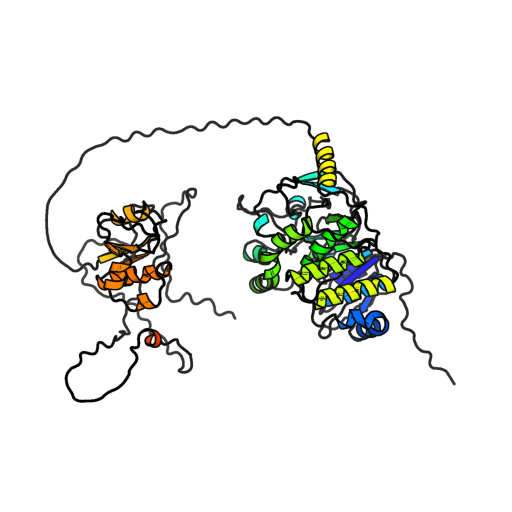1.00 98.19 258 SER A CA 1
ATOM 1953 C C . SER A 1 258 ? -0.767 -5.366 4.287 1.00 98.19 258 SER A C 1
ATOM 1955 O O . SER A 1 258 ? -1.929 -5.575 3.929 1.00 98.19 258 SER A O 1
ATOM 1957 N N . ASP A 1 259 ? -0.357 -4.160 4.676 1.00 97.81 259 ASP A N 1
ATOM 1958 C CA . ASP A 1 259 ? -1.240 -2.999 4.796 1.00 97.81 259 ASP A CA 1
ATOM 1959 C C . ASP A 1 259 ? -1.817 -2.554 3.450 1.00 97.81 259 ASP A C 1
ATOM 1961 O O . ASP A 1 259 ? -3.005 -2.229 3.385 1.00 97.81 259 ASP A O 1
ATOM 1965 N N . ILE A 1 260 ? -1.010 -2.619 2.389 1.00 98.62 260 ILE A N 1
ATOM 1966 C CA . ILE A 1 260 ? -1.405 -2.288 1.019 1.00 98.62 260 ILE A CA 1
ATOM 1967 C C . ILE A 1 260 ? -2.407 -3.303 0.452 1.00 98.62 260 ILE A C 1
ATOM 1969 O O . ILE A 1 260 ? -3.412 -2.902 -0.139 1.00 98.62 260 ILE A O 1
ATOM 1973 N N . TRP A 1 261 ? -2.200 -4.610 0.634 1.00 98.44 261 TRP A N 1
ATOM 1974 C CA . TRP A 1 261 ? -3.186 -5.627 0.233 1.00 98.44 261 TRP A CA 1
ATOM 1975 C C . TRP A 1 261 ? -4.501 -5.461 0.979 1.00 98.44 261 TRP A C 1
ATOM 1977 O O . TRP A 1 261 ? -5.554 -5.410 0.335 1.00 98.44 261 TRP A O 1
ATOM 1987 N N . ARG A 1 262 ? -4.430 -5.252 2.300 1.00 98.25 262 ARG A N 1
ATOM 1988 C CA . ARG A 1 262 ? -5.580 -4.865 3.127 1.00 98.25 262 ARG A CA 1
ATOM 1989 C C . ARG A 1 262 ? -6.323 -3.682 2.550 1.00 98.25 262 ARG A C 1
ATOM 1991 O O . ARG A 1 262 ? -7.549 -3.695 2.473 1.00 98.25 262 ARG A O 1
ATOM 1998 N N . SER A 1 263 ? -5.579 -2.698 2.076 1.00 98.19 263 SER A N 1
ATOM 1999 C CA . SER A 1 263 ? -6.128 -1.477 1.522 1.00 98.19 263 SER A CA 1
ATOM 2000 C C . SER A 1 263 ? -7.052 -1.716 0.320 1.00 98.19 263 SER A C 1
ATOM 2002 O O . SER A 1 263 ? -8.169 -1.191 0.284 1.00 98.19 263 SER A O 1
ATOM 2004 N N . TYR A 1 264 ? -6.628 -2.569 -0.616 1.00 98.62 264 TYR A N 1
ATOM 2005 C CA . TYR A 1 264 ? -7.333 -2.819 -1.869 1.00 98.62 264 TYR A CA 1
ATOM 2006 C C . TYR A 1 264 ? -8.603 -3.646 -1.662 1.00 98.62 264 TYR A C 1
ATOM 2008 O O . TYR A 1 264 ? -9.673 -3.266 -2.145 1.00 98.62 264 TYR A O 1
ATOM 2016 N N . PHE A 1 265 ? -8.521 -4.755 -0.921 1.00 97.25 265 PHE A N 1
ATOM 2017 C CA . PHE A 1 265 ? -9.701 -5.593 -0.702 1.00 97.25 265 PHE A CA 1
ATOM 2018 C C . PHE A 1 265 ? -10.728 -4.916 0.214 1.00 97.25 265 PHE A C 1
ATOM 2020 O O . PHE A 1 265 ? -11.931 -5.044 -0.020 1.00 97.25 265 PHE A O 1
ATOM 2027 N N . ALA A 1 266 ? -10.274 -4.136 1.206 1.00 98.31 266 ALA A N 1
ATOM 2028 C CA . ALA A 1 266 ? -11.151 -3.336 2.055 1.00 98.31 266 ALA A CA 1
ATOM 2029 C C . ALA A 1 266 ? -11.932 -2.333 1.211 1.00 98.31 266 ALA A C 1
ATOM 2031 O O . ALA A 1 266 ? -13.154 -2.259 1.293 1.00 98.31 266 ALA A O 1
ATOM 2032 N N . GLN A 1 267 ? -11.225 -1.601 0.351 1.00 98.06 267 GLN A N 1
ATOM 2033 C CA . GLN A 1 267 ? -11.820 -0.602 -0.523 1.00 98.06 267 GLN A CA 1
ATOM 2034 C C . GLN A 1 267 ? -12.834 -1.210 -1.490 1.00 98.06 267 GLN A C 1
ATOM 2036 O O . GLN A 1 267 ? -13.897 -0.625 -1.684 1.00 98.06 267 GLN A O 1
ATOM 2041 N N . ARG A 1 268 ? -12.570 -2.412 -2.023 1.00 97.62 268 ARG A N 1
ATOM 2042 C CA . ARG A 1 268 ? -13.563 -3.125 -2.830 1.00 97.62 268 ARG A CA 1
ATOM 2043 C C . ARG A 1 268 ? -14.830 -3.426 -2.030 1.00 97.62 268 ARG A C 1
ATOM 2045 O O . ARG A 1 268 ? -15.924 -3.158 -2.518 1.00 97.62 268 ARG A O 1
ATOM 2052 N N . LEU A 1 269 ? -14.705 -3.972 -0.824 1.00 98.25 269 LEU A N 1
ATOM 2053 C CA . LEU A 1 269 ? -15.856 -4.341 0.006 1.00 98.25 269 LEU A CA 1
ATOM 2054 C C . LEU A 1 269 ? -16.611 -3.121 0.565 1.00 98.25 269 LEU A C 1
ATOM 2056 O O . LEU A 1 269 ? -17.820 -3.207 0.764 1.00 98.25 269 LEU A O 1
ATOM 2060 N N . LEU A 1 270 ? -15.953 -1.968 0.743 1.00 98.06 270 LEU A N 1
ATOM 2061 C CA . LEU A 1 270 ? -16.617 -0.712 1.126 1.00 98.06 270 LEU A CA 1
ATOM 2062 C C . LEU A 1 270 ? -17.706 -0.300 0.122 1.00 98.06 270 LEU A C 1
ATOM 2064 O O . LEU A 1 270 ? -18.759 0.191 0.532 1.00 98.06 270 LEU A O 1
ATOM 2068 N N . TRP A 1 271 ? -17.509 -0.573 -1.173 1.00 95.94 271 TRP A N 1
ATOM 2069 C CA . TRP A 1 271 ? -18.513 -0.286 -2.204 1.00 95.94 271 TRP A CA 1
ATOM 2070 C C . TRP A 1 271 ? -19.812 -1.065 -1.990 1.00 95.94 271 TRP A C 1
ATOM 2072 O O . TRP A 1 271 ? -20.895 -0.538 -2.234 1.00 95.94 271 TRP A O 1
ATOM 2082 N N . ASP A 1 272 ? -19.718 -2.297 -1.486 1.00 96.31 272 ASP A N 1
ATOM 2083 C CA . ASP A 1 272 ? -20.881 -3.155 -1.252 1.00 96.31 272 ASP A CA 1
ATOM 2084 C C . ASP A 1 272 ? -21.731 -2.684 -0.064 1.00 96.31 272 ASP A C 1
ATOM 2086 O O . ASP A 1 272 ? -22.882 -3.093 0.074 1.00 96.31 272 ASP A O 1
ATOM 2090 N N . VAL A 1 273 ? -21.180 -1.818 0.788 1.00 96.69 273 VAL A N 1
ATOM 2091 C CA . VAL A 1 273 ? -21.846 -1.271 1.978 1.00 96.69 273 VAL A CA 1
ATOM 2092 C C . VAL A 1 273 ? -22.063 0.243 1.894 1.00 96.69 273 VAL A C 1
ATOM 2094 O O . VAL A 1 273 ? -22.475 0.858 2.876 1.00 96.69 273 VAL A O 1
ATOM 2097 N N . GLY A 1 274 ? -21.836 0.836 0.716 1.00 95.88 274 GLY A N 1
ATOM 2098 C CA . GLY A 1 274 ? -22.120 2.243 0.416 1.00 95.88 274 GLY A CA 1
ATOM 2099 C C . GLY A 1 274 ? -21.146 3.252 1.024 1.00 95.88 274 GLY A C 1
ATOM 2100 O O . GLY A 1 274 ? -21.506 4.419 1.172 1.00 95.88 274 GLY A O 1
ATOM 2101 N N . TYR A 1 275 ? -19.932 2.819 1.371 1.00 97.44 275 TYR A N 1
ATOM 2102 C CA . TYR A 1 275 ? -18.886 3.685 1.910 1.00 97.44 275 TYR A CA 1
ATOM 2103 C C . TYR A 1 275 ? -17.709 3.841 0.937 1.00 97.44 275 TYR A C 1
ATOM 2105 O O . TYR A 1 275 ? -17.483 3.020 0.047 1.00 97.44 275 TYR A O 1
ATOM 2113 N N . SER A 1 276 ? -16.938 4.905 1.144 1.00 96.81 276 SER A N 1
ATOM 2114 C CA . SER A 1 276 ? -15.753 5.271 0.370 1.00 96.81 276 SER A CA 1
ATOM 2115 C C . SER A 1 276 ? -14.555 5.553 1.278 1.00 96.81 276 SER A C 1
ATOM 2117 O O . SER A 1 276 ? -14.681 5.746 2.493 1.00 96.81 276 SER A O 1
ATOM 2119 N N . ILE A 1 277 ? -13.378 5.602 0.657 1.00 98.00 277 ILE A N 1
ATOM 2120 C CA . ILE A 1 277 ? -12.158 6.139 1.257 1.00 98.00 277 ILE A CA 1
ATOM 2121 C C . ILE A 1 277 ? -11.964 7.611 0.866 1.00 98.00 277 ILE A C 1
ATOM 2123 O O . ILE A 1 277 ? -12.341 8.023 -0.237 1.00 98.00 277 ILE A O 1
ATOM 2127 N N . ALA A 1 278 ? -11.320 8.376 1.743 1.00 98.25 278 ALA A N 1
ATOM 2128 C CA . ALA A 1 278 ? -10.742 9.674 1.430 1.00 98.25 278 ALA A CA 1
ATOM 2129 C C . ALA A 1 278 ? -9.225 9.689 1.666 1.00 98.25 278 ALA A C 1
ATOM 2131 O O . ALA A 1 278 ? -8.723 9.023 2.572 1.00 98.25 278 ALA A O 1
ATOM 2132 N N . PHE A 1 279 ? -8.516 10.496 0.883 1.00 98.12 279 PHE A N 1
ATOM 2133 C CA . PHE A 1 279 ? -7.130 10.876 1.133 1.00 98.12 279 PHE A CA 1
ATOM 2134 C C . PHE A 1 279 ? -7.090 12.337 1.564 1.00 98.12 279 PHE A C 1
ATOM 2136 O O . PHE A 1 279 ? -7.699 13.189 0.911 1.00 98.12 279 PHE A O 1
ATOM 2143 N N . ALA A 1 280 ? -6.414 12.604 2.675 1.00 96.31 280 ALA A N 1
ATOM 2144 C CA . ALA A 1 280 ? -6.364 13.905 3.321 1.00 96.31 280 ALA A CA 1
ATOM 2145 C C . ALA A 1 280 ? -4.923 14.444 3.390 1.00 96.31 280 ALA A C 1
ATOM 2147 O O . ALA A 1 280 ? -3.975 13.654 3.369 1.00 96.31 280 ALA A O 1
ATOM 2148 N N . PRO A 1 281 ? -4.750 15.774 3.512 1.00 94.56 281 PRO A N 1
ATOM 2149 C CA . PRO A 1 281 ? -3.442 16.414 3.638 1.00 94.56 281 PRO A CA 1
ATOM 2150 C C . PRO A 1 281 ? -2.572 15.849 4.774 1.00 94.56 281 PRO A C 1
ATOM 2152 O O . PRO A 1 281 ? -3.088 15.185 5.681 1.00 94.56 281 PRO A O 1
ATOM 2155 N N . PRO A 1 282 ? -1.257 16.137 4.771 1.00 94.94 282 PRO A N 1
ATOM 2156 C CA . PRO A 1 282 ? -0.361 15.600 5.781 1.00 94.94 282 PRO A CA 1
ATOM 2157 C C . PRO A 1 282 ? -0.714 16.029 7.204 1.00 94.94 282 PRO A C 1
ATOM 2159 O O . PRO A 1 282 ? -0.813 17.223 7.498 1.00 94.94 282 PRO A O 1
ATOM 2162 N N . MET A 1 283 ? -0.832 15.057 8.112 1.00 95.12 283 MET A N 1
ATOM 2163 C CA . MET A 1 283 ? -1.086 15.313 9.541 1.00 95.12 283 MET A CA 1
ATOM 2164 C C . MET A 1 283 ? 0.052 14.883 10.464 1.00 95.12 283 MET A C 1
ATOM 2166 O O . MET A 1 283 ? 0.082 15.287 11.627 1.00 95.12 283 MET A O 1
ATOM 2170 N N . VAL A 1 284 ? 0.977 14.071 9.959 1.00 97.06 284 VAL A N 1
ATOM 2171 C CA . VAL A 1 284 ? 2.150 13.595 10.694 1.00 97.06 284 VAL A CA 1
ATOM 2172 C C . VAL A 1 284 ? 3.420 13.980 9.948 1.00 97.06 284 VAL A C 1
ATOM 2174 O O . VAL A 1 284 ? 3.397 14.125 8.727 1.00 97.06 284 VAL A O 1
ATOM 2177 N N . ASP A 1 285 ? 4.514 14.106 10.686 1.00 96.69 285 ASP A N 1
ATOM 2178 C CA . ASP A 1 285 ? 5.868 14.043 10.143 1.00 96.69 285 ASP A CA 1
ATOM 2179 C C . ASP A 1 285 ? 6.384 12.616 10.367 1.00 96.69 285 ASP A C 1
ATOM 2181 O O . ASP A 1 285 ? 6.322 12.108 11.493 1.00 96.69 285 ASP A O 1
ATOM 2185 N N . GLN A 1 286 ? 6.859 11.949 9.315 1.00 94.62 286 GLN A N 1
ATOM 2186 C CA . GLN A 1 286 ? 7.414 10.601 9.431 1.00 94.62 286 GLN A CA 1
ATOM 2187 C C . GLN A 1 286 ? 8.935 10.656 9.596 1.00 94.62 286 GLN A C 1
ATOM 2189 O O . GLN A 1 286 ? 9.644 11.145 8.719 1.00 94.62 286 GLN A O 1
ATOM 2194 N N . LEU A 1 287 ? 9.442 10.127 10.713 1.00 89.56 287 LEU A N 1
ATOM 2195 C CA . LEU A 1 287 ? 10.879 10.046 10.998 1.00 89.56 287 LEU A CA 1
ATOM 2196 C C . LEU A 1 287 ? 11.369 8.601 10.891 1.00 89.56 287 LEU A C 1
ATOM 2198 O O . LEU A 1 287 ? 11.483 7.896 11.896 1.00 89.56 287 LEU A O 1
ATOM 2202 N N . ARG A 1 288 ? 11.663 8.153 9.667 1.00 82.19 288 ARG A N 1
ATOM 2203 C CA . ARG A 1 288 ? 12.075 6.765 9.433 1.00 82.19 288 ARG A CA 1
ATOM 2204 C C . ARG A 1 288 ? 13.446 6.457 10.024 1.00 82.19 288 ARG A C 1
ATOM 2206 O O . ARG A 1 288 ? 14.349 7.294 10.081 1.00 82.19 288 ARG A O 1
ATOM 2213 N N . SER A 1 289 ? 13.613 5.197 10.412 1.00 75.19 289 SER A N 1
ATOM 2214 C CA . SER A 1 289 ? 14.933 4.646 10.713 1.00 75.19 289 SER A CA 1
ATOM 2215 C C . SER A 1 289 ? 15.771 4.524 9.429 1.00 75.19 289 SER A C 1
ATOM 2217 O O . SER A 1 289 ? 15.214 4.483 8.336 1.00 75.19 289 SER A O 1
ATOM 2219 N N . PRO A 1 290 ? 17.110 4.442 9.506 1.00 70.25 290 PRO A N 1
ATOM 2220 C CA . PRO A 1 290 ? 17.929 4.156 8.331 1.00 70.25 290 PRO A CA 1
ATOM 2221 C C . PRO A 1 290 ? 17.514 2.830 7.674 1.00 70.25 290 PRO A C 1
ATOM 2223 O O . PRO A 1 290 ? 17.488 1.791 8.334 1.00 70.25 290 PRO A O 1
ATOM 2226 N N . HIS A 1 291 ? 17.215 2.863 6.374 1.00 72.75 291 HIS A N 1
ATOM 2227 C CA . HIS A 1 291 ? 16.765 1.701 5.608 1.00 72.75 291 HIS A CA 1
ATOM 2228 C C . HIS A 1 291 ? 17.725 1.352 4.465 1.00 72.75 291 HIS A C 1
ATOM 2230 O O . HIS A 1 291 ? 18.414 2.210 3.912 1.00 72.75 291 HIS A O 1
ATOM 2236 N N . ASN A 1 292 ? 17.737 0.074 4.079 1.00 87.94 292 ASN A N 1
ATOM 2237 C CA . ASN A 1 292 ? 18.337 -0.373 2.827 1.00 87.94 292 ASN A CA 1
ATOM 2238 C C . ASN A 1 292 ? 17.250 -0.380 1.745 1.00 87.94 292 ASN A C 1
ATOM 2240 O O . ASN A 1 292 ? 16.484 -1.337 1.645 1.00 87.94 292 ASN A O 1
ATOM 2244 N N . TYR A 1 293 ? 17.207 0.668 0.920 1.00 89.38 293 TYR A N 1
ATOM 2245 C CA . TYR A 1 293 ? 16.157 0.835 -0.091 1.00 89.38 293 TYR A CA 1
ATOM 2246 C C . TYR A 1 293 ? 16.104 -0.293 -1.129 1.00 89.38 293 TYR A C 1
ATOM 2248 O O . TYR A 1 293 ? 15.032 -0.581 -1.654 1.00 89.38 293 TYR A O 1
ATOM 2256 N N . LEU A 1 294 ? 17.226 -0.969 -1.408 1.00 90.69 294 LEU A N 1
ATOM 2257 C CA . LEU A 1 294 ? 17.225 -2.129 -2.301 1.00 90.69 294 LEU A CA 1
ATOM 2258 C C . LEU A 1 294 ? 16.539 -3.334 -1.646 1.00 90.69 294 LEU A C 1
ATOM 2260 O O . LEU A 1 294 ? 15.766 -4.026 -2.305 1.00 90.69 294 LEU A O 1
ATOM 2264 N N . ALA A 1 295 ? 16.784 -3.559 -0.354 1.00 90.94 295 ALA A N 1
ATOM 2265 C CA . ALA A 1 295 ? 16.097 -4.600 0.405 1.00 90.94 295 ALA A CA 1
ATOM 2266 C C . ALA A 1 295 ? 14.601 -4.282 0.573 1.00 90.94 295 ALA A C 1
ATOM 2268 O O . ALA A 1 295 ? 13.774 -5.181 0.445 1.00 90.94 295 ALA A O 1
ATOM 2269 N N . ASP A 1 296 ? 14.241 -3.013 0.792 1.00 92.50 296 ASP A N 1
ATOM 2270 C CA . ASP A 1 296 ? 12.838 -2.586 0.844 1.00 92.50 296 ASP A CA 1
ATOM 2271 C C . ASP A 1 296 ? 12.130 -2.813 -0.493 1.00 92.50 296 ASP A C 1
ATOM 2273 O O . ASP A 1 296 ? 11.022 -3.342 -0.510 1.00 92.50 296 ASP A O 1
ATOM 2277 N N . MET A 1 297 ? 12.783 -2.477 -1.612 1.00 95.19 297 MET A N 1
ATOM 2278 C CA . MET A 1 297 ? 12.268 -2.765 -2.951 1.00 95.19 297 MET A CA 1
ATOM 2279 C C . MET A 1 297 ? 12.054 -4.275 -3.142 1.00 95.19 297 MET A C 1
ATOM 2281 O O . MET A 1 297 ? 10.992 -4.697 -3.584 1.00 95.19 297 MET A O 1
ATOM 2285 N N . GLN A 1 298 ? 13.021 -5.116 -2.765 1.00 95.44 298 GLN A N 1
ATOM 2286 C CA . GLN A 1 298 ? 12.860 -6.577 -2.834 1.00 95.44 298 GLN A CA 1
ATOM 2287 C C . GLN A 1 298 ? 11.688 -7.069 -1.972 1.00 95.44 298 GLN A C 1
ATOM 2289 O O . GLN A 1 298 ? 10.907 -7.912 -2.398 1.00 95.44 298 GLN A O 1
ATOM 2294 N N . ALA A 1 299 ? 11.521 -6.504 -0.780 1.00 96.06 299 ALA A N 1
ATOM 2295 C CA . ALA A 1 299 ? 10.431 -6.832 0.129 1.00 96.06 299 ALA A CA 1
ATOM 2296 C C . ALA A 1 299 ? 9.040 -6.358 -0.350 1.00 96.06 299 ALA A C 1
ATOM 2298 O O . ALA A 1 299 ? 8.024 -6.763 0.218 1.00 96.06 299 ALA A O 1
ATOM 2299 N N . GLU A 1 300 ? 8.994 -5.497 -1.368 1.00 97.69 300 GLU A N 1
ATOM 2300 C CA . GLU A 1 300 ? 7.792 -4.957 -2.013 1.00 97.69 300 GLU A CA 1
ATOM 2301 C C . GLU A 1 300 ? 7.501 -5.607 -3.377 1.00 97.69 300 GLU A C 1
ATOM 2303 O O . GLU A 1 300 ? 6.578 -5.175 -4.063 1.00 97.69 300 GLU A O 1
ATOM 2308 N N . GLU A 1 301 ? 8.241 -6.649 -3.773 1.00 96.81 301 GLU A N 1
ATOM 2309 C CA . GLU A 1 301 ? 8.159 -7.297 -5.094 1.00 96.81 301 GLU A CA 1
ATOM 2310 C C . GLU A 1 301 ? 6.718 -7.569 -5.567 1.00 96.81 301 GLU A C 1
ATOM 2312 O O . GLU A 1 301 ? 6.336 -7.235 -6.695 1.00 96.81 301 GLU A O 1
ATOM 2317 N N . ASP A 1 302 ? 5.891 -8.114 -4.676 1.00 97.75 302 ASP A N 1
ATOM 2318 C CA . ASP A 1 302 ? 4.486 -8.423 -4.943 1.00 97.75 302 ASP A CA 1
ATOM 2319 C C . ASP A 1 302 ? 3.667 -7.183 -5.334 1.00 97.75 302 ASP A C 1
ATOM 2321 O O . ASP A 1 302 ? 2.791 -7.260 -6.201 1.00 97.75 302 ASP A O 1
ATOM 2325 N N . LEU A 1 303 ? 3.975 -6.020 -4.758 1.00 98.38 303 LEU A N 1
ATOM 2326 C CA . LEU A 1 303 ? 3.307 -4.766 -5.093 1.00 98.38 303 LEU A CA 1
ATOM 2327 C C . LEU A 1 303 ? 3.609 -4.338 -6.530 1.00 98.38 303 LEU A C 1
ATOM 2329 O O . LEU A 1 303 ? 2.723 -3.825 -7.216 1.00 98.38 303 LEU A O 1
ATOM 2333 N N . TYR A 1 304 ? 4.824 -4.575 -7.012 1.00 97.44 304 TYR A N 1
ATOM 2334 C CA . TYR A 1 304 ? 5.241 -4.156 -8.348 1.00 97.44 304 TYR A CA 1
ATOM 2335 C C . TYR A 1 304 ? 4.641 -5.028 -9.440 1.00 97.44 304 TYR A C 1
ATOM 2337 O O . TYR A 1 304 ? 4.163 -4.514 -10.453 1.00 97.44 304 TYR A O 1
ATOM 2345 N N . TYR A 1 305 ? 4.620 -6.342 -9.222 1.00 96.06 305 TYR A N 1
ATOM 2346 C CA . TYR A 1 305 ? 4.174 -7.287 -10.241 1.00 96.06 305 TYR A CA 1
ATOM 2347 C C . TYR A 1 305 ? 2.675 -7.586 -10.188 1.00 96.06 305 TYR A C 1
ATOM 2349 O O . TYR A 1 305 ? 2.089 -7.905 -11.225 1.00 96.06 305 TYR A O 1
ATOM 2357 N N . LYS A 1 306 ? 2.024 -7.460 -9.021 1.00 98.12 306 LYS A N 1
ATOM 2358 C CA . LYS A 1 306 ? 0.645 -7.943 -8.842 1.00 98.12 306 LYS A CA 1
ATOM 2359 C C . LYS A 1 306 ? -0.412 -6.849 -8.651 1.00 98.12 306 LYS A C 1
ATOM 2361 O O . LYS A 1 306 ? -1.586 -7.132 -8.904 1.00 98.12 306 LYS A O 1
ATOM 2366 N N . SER A 1 307 ? -0.053 -5.611 -8.279 1.00 98.12 307 SER A N 1
ATOM 2367 C CA . SER A 1 307 ? -1.047 -4.564 -7.941 1.00 98.12 307 SER A CA 1
ATOM 2368 C C . SER A 1 307 ? -1.993 -4.218 -9.090 1.00 98.12 307 SER A C 1
ATOM 2370 O O . SER A 1 307 ? -3.198 -4.112 -8.889 1.00 98.12 307 SER A O 1
ATOM 2372 N N . GLY A 1 308 ? -1.502 -4.077 -10.324 1.00 96.81 308 GLY A N 1
ATOM 2373 C CA . GLY A 1 308 ? -2.400 -3.734 -11.435 1.00 96.81 308 GLY A CA 1
ATOM 2374 C C . GLY A 1 308 ? -3.336 -4.872 -11.855 1.00 96.81 308 GLY A C 1
ATOM 2375 O O . GLY A 1 308 ? -4.476 -4.619 -12.252 1.00 96.81 308 GLY A O 1
ATOM 2376 N N . GLN A 1 309 ? -2.901 -6.129 -11.709 1.00 97.25 309 GLN A N 1
ATOM 2377 C CA . GLN A 1 309 ? -3.779 -7.288 -11.901 1.00 97.25 309 GLN A CA 1
ATOM 2378 C C . GLN A 1 309 ? -4.832 -7.362 -10.787 1.00 97.25 309 GLN A C 1
ATOM 2380 O O . GLN A 1 309 ? -6.002 -7.614 -11.075 1.00 97.25 309 GLN A O 1
ATOM 2385 N N . LEU A 1 310 ? -4.449 -7.032 -9.547 1.00 98.31 310 LEU A N 1
ATOM 2386 C CA . LEU A 1 310 ? -5.359 -6.972 -8.404 1.00 98.31 310 LEU A CA 1
ATOM 2387 C C . LEU A 1 310 ? -6.440 -5.916 -8.619 1.00 98.31 310 LEU A C 1
ATOM 2389 O O . LEU A 1 310 ? -7.622 -6.203 -8.467 1.00 98.31 310 LEU A O 1
ATOM 2393 N N . VAL A 1 311 ? -6.045 -4.712 -9.039 1.00 97.25 311 VAL A N 1
ATOM 2394 C CA . VAL A 1 311 ? -6.978 -3.630 -9.379 1.00 97.25 311 VAL A CA 1
ATOM 2395 C C . VAL A 1 311 ? -7.953 -4.078 -10.466 1.00 97.25 311 VAL A C 1
ATOM 2397 O O . VAL A 1 311 ? -9.159 -3.879 -10.332 1.00 97.25 311 VAL A O 1
ATOM 2400 N N . THR A 1 312 ? -7.459 -4.727 -11.521 1.00 95.44 312 THR A N 1
ATOM 2401 C CA . THR A 1 312 ? -8.309 -5.235 -12.609 1.00 95.44 312 THR A CA 1
ATOM 2402 C C . THR A 1 312 ? -9.330 -6.251 -12.096 1.00 95.44 312 THR A C 1
ATOM 2404 O O . THR A 1 312 ? -10.518 -6.127 -12.391 1.00 95.44 312 THR A O 1
ATOM 2407 N N . PHE A 1 313 ? -8.878 -7.212 -11.288 1.00 97.56 313 PHE A N 1
ATOM 2408 C CA . PHE A 1 313 ? -9.729 -8.225 -10.674 1.00 97.56 313 PHE A CA 1
ATOM 2409 C C . PHE A 1 313 ? -10.792 -7.603 -9.761 1.00 97.56 313 PHE A C 1
ATOM 2411 O O . PHE A 1 313 ? -11.981 -7.837 -9.961 1.00 97.56 313 PHE A O 1
ATOM 2418 N N . LEU A 1 314 ? -10.397 -6.758 -8.804 1.00 97.44 314 LEU A N 1
ATOM 2419 C CA . LEU A 1 314 ? -11.313 -6.187 -7.815 1.00 97.44 314 LEU A CA 1
ATOM 2420 C C . LEU A 1 314 ? -12.391 -5.307 -8.452 1.00 97.44 314 LEU A C 1
ATOM 2422 O O . LEU A 1 314 ? -13.541 -5.351 -8.023 1.00 97.44 314 LEU A O 1
ATOM 2426 N N . ARG A 1 315 ? -12.067 -4.556 -9.513 1.00 94.12 315 ARG A N 1
ATOM 2427 C CA . ARG A 1 315 ? -13.060 -3.750 -10.251 1.00 94.12 315 ARG A CA 1
ATOM 2428 C C . ARG A 1 315 ? -14.173 -4.592 -10.879 1.00 94.12 315 ARG A C 1
ATOM 2430 O O . ARG A 1 315 ? -15.271 -4.080 -11.077 1.00 94.12 315 ARG A O 1
ATOM 2437 N N . GLN A 1 316 ? -13.882 -5.847 -11.210 1.00 92.94 316 GLN A N 1
ATOM 2438 C CA . GLN A 1 316 ? -14.820 -6.781 -11.839 1.00 92.94 316 GLN A CA 1
ATOM 2439 C C . GLN A 1 316 ? -15.442 -7.756 -10.837 1.00 92.94 316 GLN A C 1
ATOM 2441 O O . GLN A 1 316 ? -16.475 -8.356 -11.126 1.00 92.94 316 GLN A O 1
ATOM 2446 N N . TRP A 1 317 ? -14.818 -7.920 -9.673 1.00 96.38 317 TRP A N 1
ATOM 2447 C CA . TRP A 1 317 ? -15.260 -8.848 -8.647 1.00 96.38 317 TRP A CA 1
ATOM 2448 C C . TRP A 1 317 ? -16.637 -8.466 -8.102 1.00 96.38 317 TRP A C 1
ATOM 2450 O O . TRP A 1 317 ? -16.922 -7.286 -7.884 1.00 96.38 317 TRP A O 1
ATOM 2460 N N . ALA A 1 318 ? -17.472 -9.465 -7.826 1.00 92.31 318 ALA A N 1
ATOM 2461 C CA . ALA A 1 318 ? -18.740 -9.312 -7.127 1.00 92.31 318 ALA A CA 1
ATOM 2462 C C . ALA A 1 318 ? -19.011 -10.562 -6.280 1.00 92.31 318 ALA A C 1
ATOM 2464 O O . ALA A 1 318 ? -19.035 -11.669 -6.811 1.00 92.31 318 ALA A O 1
ATOM 2465 N N . GLY A 1 319 ? -19.237 -10.367 -4.980 1.00 93.25 319 GLY A N 1
ATOM 2466 C CA . GLY A 1 319 ? -19.561 -11.452 -4.055 1.00 93.25 319 GLY A CA 1
ATOM 2467 C C . GLY A 1 319 ? -20.996 -11.956 -4.201 1.00 93.25 319 GLY A C 1
ATOM 2468 O O . GLY A 1 319 ? -21.912 -11.196 -4.538 1.00 93.25 319 GLY A O 1
ATOM 2469 N N . SER A 1 320 ? -21.193 -13.239 -3.907 1.00 93.81 320 SER A N 1
ATOM 2470 C CA . SER A 1 320 ? -22.491 -13.918 -3.966 1.00 93.81 320 SER A CA 1
ATOM 2471 C C . SER A 1 320 ? -23.213 -13.913 -2.615 1.00 93.81 320 SER A C 1
ATOM 2473 O O . SER A 1 320 ? -24.446 -13.920 -2.563 1.00 93.81 320 SER A O 1
ATOM 2475 N N . ALA A 1 321 ? -22.456 -13.822 -1.519 1.00 96.38 321 ALA A N 1
ATOM 2476 C CA . ALA A 1 321 ? -22.997 -13.777 -0.174 1.00 96.38 321 ALA A CA 1
ATOM 2477 C C . ALA A 1 321 ? -23.868 -12.531 0.069 1.00 96.38 321 ALA A C 1
ATOM 2479 O O . ALA A 1 321 ? -23.604 -11.424 -0.416 1.00 96.38 321 ALA A O 1
ATOM 2480 N N . SER A 1 322 ? -24.912 -12.709 0.881 1.00 96.00 322 SER A N 1
ATOM 2481 C CA . SER A 1 322 ? -25.859 -11.655 1.270 1.00 96.00 322 SER A CA 1
ATOM 2482 C C . SER A 1 322 ? -25.400 -10.822 2.471 1.00 96.00 322 SER A C 1
ATOM 2484 O O . SER A 1 322 ? -26.045 -9.833 2.815 1.00 96.00 322 SER A O 1
ATOM 2486 N N . THR A 1 323 ? -24.296 -11.207 3.115 1.00 97.62 323 THR A N 1
ATOM 2487 C CA . THR A 1 323 ? -23.735 -10.524 4.285 1.00 97.62 323 THR A CA 1
ATOM 2488 C C . THR A 1 323 ? -22.306 -10.073 4.008 1.00 97.62 323 THR A C 1
ATOM 2490 O O . THR A 1 323 ? -21.573 -10.718 3.258 1.00 97.62 323 THR A O 1
ATOM 2493 N N . LEU A 1 324 ? -21.888 -8.976 4.646 1.00 98.19 324 LEU A N 1
ATOM 2494 C CA . LEU A 1 324 ? -20.517 -8.478 4.536 1.00 98.19 324 LEU A CA 1
ATOM 2495 C C . LEU A 1 324 ? -19.467 -9.488 5.034 1.00 98.19 324 LEU A C 1
ATOM 2497 O O . LEU A 1 324 ? -18.495 -9.690 4.312 1.00 98.19 324 LEU A O 1
ATOM 2501 N N . PRO A 1 325 ? -19.649 -10.185 6.178 1.00 98.50 325 PRO A N 1
ATOM 2502 C CA . PRO A 1 325 ? -18.747 -11.267 6.571 1.00 98.50 325 PRO A CA 1
ATOM 2503 C C . PRO A 1 325 ? -18.613 -12.365 5.510 1.00 98.50 325 PRO A C 1
ATOM 2505 O O . PRO A 1 325 ? -17.498 -12.779 5.214 1.00 98.50 325 PRO A O 1
ATOM 2508 N N . GLY A 1 326 ? -19.725 -12.792 4.899 1.00 98.12 326 GLY A N 1
ATOM 2509 C CA . GLY A 1 326 ? -19.688 -13.806 3.843 1.00 98.12 326 GLY A CA 1
ATOM 2510 C C . GLY A 1 326 ? -18.931 -13.326 2.604 1.00 98.12 326 GLY A C 1
ATOM 2511 O O . GLY A 1 326 ? -18.096 -14.052 2.079 1.00 98.12 326 GLY A O 1
ATOM 2512 N N . ARG A 1 327 ? -19.142 -12.072 2.179 1.00 98.44 327 ARG A N 1
ATOM 2513 C CA . ARG A 1 327 ? -18.402 -11.482 1.050 1.00 98.44 327 ARG A CA 1
ATOM 2514 C C . ARG A 1 327 ? -16.918 -11.294 1.345 1.00 98.44 327 ARG A C 1
ATOM 2516 O O . ARG A 1 327 ? -16.095 -11.466 0.453 1.00 98.44 327 ARG A O 1
ATOM 2523 N N . ALA A 1 328 ? -16.574 -10.943 2.583 1.00 98.44 328 ALA A N 1
ATOM 2524 C CA . ALA A 1 328 ? -15.186 -10.850 3.012 1.00 98.44 328 ALA A CA 1
ATOM 2525 C C . ALA A 1 328 ? -14.492 -12.217 2.936 1.00 98.44 328 ALA A C 1
ATOM 2527 O O . ALA A 1 328 ? -13.393 -12.301 2.399 1.00 98.44 328 ALA A O 1
ATOM 2528 N N . GLU A 1 329 ? -15.143 -13.284 3.405 1.00 98.38 329 GLU A N 1
ATOM 2529 C CA . GLU A 1 329 ? -14.625 -14.651 3.297 1.00 98.38 329 GLU A CA 1
ATOM 2530 C C . GLU A 1 329 ? -14.466 -15.103 1.836 1.00 98.38 329 GLU A C 1
ATOM 2532 O O . GLU A 1 329 ? -13.382 -15.554 1.468 1.00 98.38 329 GLU A O 1
ATOM 2537 N N . GLU A 1 330 ? -15.491 -14.915 0.993 1.00 98.56 330 GLU A N 1
ATOM 2538 C CA . GLU A 1 330 ? -15.431 -15.204 -0.452 1.00 98.56 330 GLU A CA 1
ATOM 2539 C C . GLU A 1 330 ? -14.232 -14.510 -1.112 1.00 98.56 330 GLU A C 1
ATOM 2541 O O . GLU A 1 330 ? -13.425 -15.153 -1.787 1.00 98.56 330 GLU A O 1
ATOM 2546 N N . LEU A 1 331 ? -14.070 -13.204 -0.867 1.00 98.69 331 LEU A N 1
ATOM 2547 C CA . LEU A 1 331 ? -12.980 -12.434 -1.454 1.00 98.69 331 LEU A CA 1
ATOM 2548 C C . LEU A 1 331 ? -11.607 -12.919 -0.970 1.00 98.69 331 LEU A C 1
ATOM 2550 O O . LEU A 1 331 ? -10.685 -13.021 -1.777 1.00 98.69 331 LEU A O 1
ATOM 2554 N N . MET A 1 332 ? -11.446 -13.247 0.317 1.00 98.62 332 MET A N 1
ATOM 2555 C CA . MET A 1 332 ? -10.165 -13.762 0.817 1.00 98.62 332 MET A CA 1
ATOM 2556 C C . MET A 1 332 ? -9.806 -15.124 0.222 1.00 98.62 332 MET A C 1
ATOM 2558 O O . MET A 1 332 ? -8.634 -15.350 -0.083 1.00 98.62 332 MET A O 1
ATOM 2562 N N . ILE A 1 333 ? -10.787 -16.014 0.022 1.00 98.19 333 ILE A N 1
ATOM 2563 C CA . ILE A 1 333 ? -10.574 -17.299 -0.662 1.00 98.19 333 ILE A CA 1
ATOM 2564 C C . ILE A 1 333 ? -10.088 -17.050 -2.092 1.00 98.19 333 ILE A C 1
ATOM 2566 O O . ILE A 1 333 ? -9.072 -17.606 -2.503 1.00 98.19 333 ILE A O 1
ATOM 2570 N N . GLU A 1 334 ? -10.743 -16.152 -2.826 1.00 98.50 334 GLU A N 1
ATOM 2571 C CA . GLU A 1 334 ? -10.360 -15.839 -4.203 1.00 98.50 334 GLU A CA 1
ATOM 2572 C C . GLU A 1 334 ? -8.975 -15.184 -4.321 1.00 98.50 334 GLU A C 1
ATOM 2574 O O . GLU A 1 334 ? -8.247 -15.444 -5.286 1.00 98.50 334 GLU A O 1
ATOM 2579 N N . LEU A 1 335 ? -8.590 -14.349 -3.351 1.00 98.62 335 LEU A N 1
ATOM 2580 C CA . LEU A 1 335 ? -7.248 -13.766 -3.266 1.00 98.62 335 LEU A CA 1
ATOM 2581 C C . LEU A 1 335 ? -6.185 -14.826 -2.945 1.00 98.62 335 LEU A C 1
ATOM 2583 O O . LEU A 1 335 ? -5.089 -14.775 -3.510 1.00 98.62 335 LEU A O 1
ATOM 2587 N N . TYR A 1 336 ? -6.505 -15.802 -2.090 1.00 98.38 336 TYR A N 1
ATOM 2588 C CA . TYR A 1 336 ? -5.652 -16.965 -1.835 1.00 98.38 336 TYR A CA 1
ATOM 2589 C C . TYR A 1 336 ? -5.459 -17.814 -3.100 1.00 98.38 336 TYR A C 1
ATOM 2591 O O . TYR A 1 336 ? -4.323 -18.085 -3.488 1.00 98.38 336 TYR A O 1
ATOM 2599 N N . GLU A 1 337 ? -6.540 -18.163 -3.801 1.00 97.06 337 GLU A N 1
ATOM 2600 C CA . GLU A 1 337 ? -6.491 -18.963 -5.037 1.00 97.06 337 GLU A CA 1
ATOM 2601 C C . GLU A 1 337 ? -5.681 -18.291 -6.158 1.00 97.06 337 GLU A C 1
ATOM 2603 O O . GLU A 1 337 ? -5.122 -18.966 -7.023 1.00 97.06 337 GLU A O 1
ATOM 2608 N N . ARG A 1 338 ? -5.582 -16.957 -6.129 1.00 97.50 338 ARG A N 1
ATOM 2609 C CA . ARG A 1 338 ? -4.794 -16.148 -7.074 1.00 97.50 338 ARG A CA 1
ATOM 2610 C C . ARG A 1 338 ? -3.364 -15.860 -6.600 1.00 97.50 338 ARG A C 1
ATOM 2612 O O . ARG A 1 338 ? -2.627 -15.171 -7.300 1.00 97.50 338 ARG A O 1
ATOM 2619 N N . GLY A 1 339 ? -2.957 -16.365 -5.434 1.00 96.50 339 GLY A N 1
ATOM 2620 C CA . GLY A 1 339 ? -1.594 -16.216 -4.917 1.00 96.50 339 GLY A CA 1
ATOM 2621 C C . GLY A 1 339 ? -1.252 -14.817 -4.388 1.00 96.50 339 GLY A C 1
ATOM 2622 O O . GLY A 1 339 ? -0.078 -14.431 -4.395 1.00 96.50 339 GLY A O 1
ATOM 2623 N N . TYR A 1 340 ? -2.255 -14.046 -3.952 1.00 98.19 340 TYR A N 1
ATOM 2624 C CA . TYR A 1 340 ? -2.046 -12.789 -3.217 1.00 98.19 340 TYR A CA 1
ATOM 2625 C C . TYR A 1 340 ? -1.857 -13.020 -1.719 1.00 98.19 340 TYR A C 1
ATOM 2627 O O . TYR A 1 340 ? -1.127 -12.277 -1.070 1.00 98.19 340 TYR A O 1
ATOM 2635 N N . LEU A 1 341 ? -2.535 -14.036 -1.188 1.00 98.00 341 LEU A N 1
ATOM 2636 C CA . LEU A 1 341 ? -2.567 -14.398 0.224 1.00 98.00 341 LEU A CA 1
ATOM 2637 C C . LEU A 1 341 ? -2.282 -15.893 0.379 1.00 98.00 341 LEU A C 1
ATOM 2639 O O . LEU A 1 341 ? -2.369 -16.661 -0.577 1.00 98.00 341 LEU A O 1
ATOM 2643 N N . GLY A 1 342 ? -1.967 -16.312 1.597 1.00 97.31 342 GLY A N 1
ATOM 2644 C CA . GLY A 1 342 ? -1.835 -17.707 1.994 1.00 97.31 342 GLY A CA 1
ATOM 2645 C C . GLY A 1 342 ? -3.094 -18.214 2.695 1.00 97.31 342 GLY A C 1
ATOM 2646 O O . GLY A 1 342 ? -3.924 -17.441 3.169 1.00 97.31 342 GLY A O 1
ATOM 2647 N N . LEU A 1 343 ? -3.212 -19.537 2.839 1.00 97.38 343 LEU A N 1
ATOM 2648 C CA . LEU A 1 343 ? -4.359 -20.168 3.508 1.00 97.38 343 LEU A CA 1
ATOM 2649 C C . LEU A 1 343 ? -4.560 -19.661 4.948 1.00 97.38 343 LEU A C 1
ATOM 2651 O O . LEU A 1 343 ? -5.688 -19.555 5.427 1.00 97.38 343 LEU A O 1
ATOM 2655 N N . GLN A 1 344 ? -3.466 -19.320 5.633 1.00 97.25 344 GLN A N 1
ATOM 2656 C CA . GLN A 1 344 ? -3.515 -18.785 6.992 1.00 97.25 344 GLN A CA 1
ATOM 2657 C C . GLN A 1 344 ? -4.272 -17.448 7.067 1.00 97.25 344 GLN A C 1
ATOM 2659 O O . GLN A 1 344 ? -4.913 -17.190 8.080 1.00 97.25 344 GLN A O 1
ATOM 2664 N N . ASP A 1 345 ? -4.269 -16.631 6.009 1.00 98.62 345 ASP A N 1
ATOM 2665 C CA . ASP A 1 345 ? -5.010 -15.362 5.975 1.00 98.62 345 ASP A CA 1
ATOM 2666 C C . ASP A 1 345 ? -6.515 -15.556 5.788 1.00 98.62 345 ASP A C 1
ATOM 2668 O O . ASP A 1 345 ? -7.311 -14.798 6.345 1.00 98.62 345 ASP A O 1
ATOM 2672 N N . VAL A 1 346 ? -6.924 -16.615 5.084 1.00 98.44 346 VAL A N 1
ATOM 2673 C CA . VAL A 1 346 ? -8.335 -17.028 5.023 1.00 98.44 346 VAL A CA 1
ATOM 2674 C C . VAL A 1 346 ? -8.812 -17.425 6.423 1.00 98.44 346 VAL A C 1
ATOM 2676 O O . VAL A 1 346 ? -9.819 -16.913 6.912 1.00 98.44 346 VAL A O 1
ATOM 2679 N N . GLN A 1 347 ? -8.037 -18.266 7.116 1.00 98.38 347 GLN A N 1
ATOM 2680 C CA . GLN A 1 347 ? -8.330 -18.680 8.493 1.00 98.38 347 GLN A CA 1
ATOM 2681 C C . GLN A 1 347 ? -8.333 -17.489 9.458 1.00 98.38 347 GLN A C 1
ATOM 2683 O O . GLN A 1 347 ? -9.222 -17.368 10.302 1.00 98.38 347 GLN A O 1
ATOM 2688 N N . LEU A 1 348 ? -7.360 -16.584 9.320 1.00 98.69 348 LEU A N 1
ATOM 2689 C CA . LEU A 1 348 ? -7.275 -15.367 10.119 1.00 98.69 348 LEU A CA 1
ATOM 2690 C C . LEU A 1 348 ? -8.504 -14.484 9.904 1.00 98.69 348 LEU A C 1
ATOM 2692 O O . LEU A 1 348 ? -9.054 -13.973 10.876 1.00 98.69 348 LEU A O 1
ATOM 2696 N N . THR A 1 349 ? -8.976 -14.360 8.664 1.00 98.75 349 THR A N 1
ATOM 2697 C CA . THR A 1 349 ? -10.184 -13.595 8.334 1.00 98.75 349 THR A CA 1
ATOM 2698 C C . THR A 1 349 ? -11.428 -14.203 8.965 1.00 98.75 349 THR A C 1
ATOM 2700 O O . THR A 1 349 ? -12.199 -13.487 9.602 1.00 98.75 349 THR A O 1
ATOM 2703 N N . GLN A 1 350 ? -11.603 -15.523 8.887 1.00 98.44 350 GLN A N 1
ATOM 2704 C CA . GLN A 1 350 ? -12.708 -16.210 9.565 1.00 98.44 350 GLN A CA 1
ATOM 2705 C C . GLN A 1 350 ? -12.685 -15.943 11.079 1.00 98.44 350 GLN A C 1
ATOM 2707 O O . GLN A 1 350 ? -13.706 -15.591 11.673 1.00 98.44 350 GLN A O 1
ATOM 2712 N N . GLN A 1 351 ? -11.513 -16.050 11.715 1.00 98.44 351 GLN A N 1
ATOM 2713 C CA . GLN A 1 351 ? -11.369 -15.790 13.151 1.00 98.44 351 GLN A CA 1
ATOM 2714 C C . GLN A 1 351 ? -11.568 -14.315 13.512 1.00 98.44 351 GLN A C 1
ATOM 2716 O O . GLN A 1 351 ? -12.150 -14.024 14.555 1.00 98.44 351 GLN A O 1
ATOM 2721 N N . TRP A 1 352 ? -11.144 -13.387 12.654 1.00 98.62 352 TRP A N 1
ATOM 2722 C CA . TRP A 1 352 ? -11.384 -11.955 12.811 1.00 98.62 352 TRP A CA 1
ATOM 2723 C C . TRP A 1 352 ? -12.877 -11.627 12.792 1.00 98.62 352 TRP A C 1
ATOM 2725 O O . TRP A 1 352 ? -13.382 -11.002 13.722 1.00 98.62 352 TRP A O 1
ATOM 2735 N N . LEU A 1 353 ? -13.610 -12.115 11.787 1.00 98.44 353 LEU A N 1
ATOM 2736 C CA . LEU A 1 353 ? -15.052 -11.896 11.662 1.00 98.44 353 LEU A CA 1
ATOM 2737 C C . LEU A 1 353 ? -15.819 -12.479 12.860 1.00 98.44 353 LEU A C 1
ATOM 2739 O O . LEU A 1 353 ? -16.714 -11.827 13.403 1.00 98.44 353 LEU A O 1
ATOM 2743 N N . LEU A 1 354 ? -15.429 -13.670 13.330 1.00 97.62 354 LEU A N 1
ATOM 2744 C CA . LEU A 1 354 ? -15.983 -14.277 14.544 1.00 97.62 354 LEU A CA 1
ATOM 2745 C C . LEU A 1 354 ? -15.656 -13.466 15.805 1.00 97.62 354 LEU A C 1
ATOM 2747 O O . LEU A 1 354 ? -16.522 -13.303 16.666 1.00 97.62 354 LEU A O 1
ATOM 2751 N N . ALA A 1 355 ? -14.428 -12.957 15.930 1.00 97.62 355 ALA A N 1
ATOM 2752 C CA . ALA A 1 355 ? -14.017 -12.130 17.061 1.00 97.62 355 ALA A CA 1
ATOM 2753 C C . ALA A 1 355 ? -14.808 -10.815 17.109 1.00 97.62 355 ALA A C 1
ATOM 2755 O O . ALA A 1 355 ? -15.301 -10.447 18.173 1.00 97.62 355 ALA A O 1
ATOM 2756 N N . LEU A 1 356 ? -15.017 -10.166 15.962 1.00 97.75 356 LEU A N 1
ATOM 2757 C CA . LEU A 1 356 ? -15.855 -8.972 15.845 1.00 97.75 356 LEU A CA 1
ATOM 2758 C C . LEU A 1 356 ? -17.313 -9.246 16.225 1.00 97.75 356 LEU A C 1
ATOM 2760 O O . LEU A 1 356 ? -17.891 -8.497 17.011 1.00 97.75 356 LEU A O 1
ATOM 2764 N N . ALA A 1 357 ? -17.895 -10.343 15.731 1.00 96.38 357 ALA A N 1
ATOM 2765 C CA . ALA A 1 357 ? -19.255 -10.733 16.098 1.00 96.38 357 ALA A CA 1
ATOM 2766 C C . ALA A 1 357 ? -19.391 -10.965 17.615 1.00 96.38 357 ALA A C 1
ATOM 2768 O O . ALA A 1 357 ? -20.345 -10.496 18.232 1.00 96.38 357 ALA A O 1
ATOM 2769 N N . ARG A 1 358 ? -18.406 -11.627 18.242 1.00 94.81 358 ARG A N 1
ATOM 2770 C CA . ARG A 1 358 ? -18.352 -11.821 19.705 1.00 94.81 358 ARG A CA 1
ATOM 2771 C C . ARG A 1 358 ? -18.164 -10.515 20.474 1.00 94.81 358 ARG A C 1
ATOM 2773 O O . ARG A 1 358 ? -18.721 -10.378 21.557 1.00 94.81 358 ARG A O 1
ATOM 2780 N N . ALA A 1 359 ? -17.424 -9.564 19.909 1.00 94.50 359 ALA A N 1
ATOM 2781 C CA . ALA A 1 359 ? -17.253 -8.223 20.459 1.00 94.50 359 ALA A CA 1
ATOM 2782 C C . ALA A 1 359 ? -18.518 -7.347 20.328 1.00 94.50 359 ALA A C 1
ATOM 2784 O O . ALA A 1 359 ? -18.523 -6.211 20.793 1.00 94.50 359 ALA A O 1
ATOM 2785 N N . GLY A 1 360 ? -19.587 -7.850 19.697 1.00 95.38 360 GLY A N 1
ATOM 2786 C CA . GLY A 1 360 ? -20.835 -7.114 19.486 1.00 95.38 360 GLY A CA 1
ATOM 2787 C C . GLY A 1 360 ? -20.791 -6.131 18.314 1.00 95.38 360 GLY A C 1
ATOM 2788 O O . GLY A 1 360 ? -21.696 -5.302 18.180 1.00 95.38 360 GLY A O 1
ATOM 2789 N N . TYR A 1 361 ? -19.767 -6.216 17.457 1.00 96.94 361 TYR A N 1
ATOM 2790 C CA . TYR A 1 361 ? -19.640 -5.362 16.283 1.00 96.94 361 TYR A CA 1
ATOM 2791 C C . TYR A 1 361 ? -20.800 -5.594 15.305 1.00 96.94 361 TYR A C 1
ATOM 2793 O O . TYR A 1 361 ? -21.071 -6.720 14.885 1.00 96.94 361 TYR A O 1
ATOM 2801 N N . GLN A 1 362 ? -21.477 -4.509 14.928 1.00 96.88 362 GLN A N 1
ATOM 2802 C CA . GLN A 1 362 ? -22.569 -4.542 13.961 1.00 96.88 362 GLN A CA 1
ATOM 2803 C C . GLN A 1 362 ? -22.007 -4.347 12.554 1.00 96.88 362 GLN A C 1
ATOM 2805 O O . GLN A 1 362 ? -21.601 -3.243 12.189 1.00 96.88 362 GLN A O 1
ATOM 2810 N N . PHE A 1 363 ? -21.985 -5.424 11.769 1.00 97.94 363 PHE A N 1
ATOM 2811 C CA . PHE A 1 363 ? -21.583 -5.362 10.367 1.00 97.94 363 PHE A CA 1
ATOM 2812 C C . PHE A 1 363 ? -22.621 -4.582 9.544 1.00 97.94 363 PHE A C 1
ATOM 2814 O O . PHE A 1 363 ? -23.816 -4.873 9.660 1.00 97.94 363 PHE A O 1
ATOM 2821 N N . PRO A 1 364 ? -22.199 -3.632 8.689 1.00 97.12 364 PRO A N 1
ATOM 2822 C CA . PRO A 1 364 ? -23.109 -2.965 7.768 1.00 97.12 364 PRO A CA 1
ATOM 2823 C C . PRO A 1 364 ? -23.830 -3.956 6.848 1.00 97.12 364 PRO A C 1
ATOM 2825 O O . PRO A 1 364 ? -23.259 -4.959 6.407 1.00 97.12 364 PRO A O 1
ATOM 2828 N N . ALA A 1 365 ? -25.087 -3.650 6.533 1.00 96.81 365 ALA A N 1
ATOM 2829 C CA . ALA A 1 365 ? -25.846 -4.410 5.553 1.00 96.81 365 ALA A CA 1
ATOM 2830 C C . ALA A 1 365 ? -25.298 -4.167 4.141 1.00 96.81 365 ALA A C 1
ATOM 2832 O O . ALA A 1 365 ? -24.929 -3.044 3.790 1.00 96.81 365 ALA A O 1
ATOM 2833 N N . ILE A 1 366 ? -25.300 -5.218 3.322 1.00 95.75 366 ILE A N 1
ATOM 2834 C CA . ILE A 1 366 ? -25.012 -5.099 1.894 1.00 95.75 366 ILE A CA 1
ATOM 2835 C C . ILE A 1 366 ? -26.086 -4.217 1.253 1.00 95.75 366 ILE A C 1
ATOM 2837 O O . ILE A 1 366 ? -27.284 -4.478 1.389 1.00 95.75 366 ILE A O 1
ATOM 2841 N N . GLN A 1 367 ? -25.658 -3.179 0.544 1.00 89.69 367 GLN A N 1
ATOM 2842 C CA . GLN A 1 367 ? -26.540 -2.341 -0.252 1.00 89.69 367 GLN A CA 1
ATOM 2843 C C . GLN A 1 367 ? -26.758 -2.999 -1.619 1.00 89.69 367 GLN A C 1
ATOM 2845 O O . GLN A 1 367 ? -25.866 -3.650 -2.167 1.00 89.69 367 GLN A O 1
ATOM 2850 N N . SER A 1 368 ? -27.962 -2.858 -2.182 1.00 63.41 368 SER A N 1
ATOM 2851 C CA . SER A 1 368 ? -28.208 -3.264 -3.569 1.00 63.41 368 SER A CA 1
ATOM 2852 C C . SER A 1 368 ? -27.285 -2.431 -4.455 1.00 63.41 368 SER A C 1
ATOM 2854 O O . SER A 1 368 ? -27.432 -1.215 -4.533 1.00 63.41 368 SER A O 1
ATOM 2856 N N . ALA A 1 369 ? -26.267 -3.080 -5.026 1.00 52.12 369 ALA A N 1
ATOM 2857 C CA . ALA A 1 369 ? -25.139 -2.393 -5.637 1.00 52.12 369 ALA A CA 1
ATOM 2858 C C . ALA A 1 369 ? -25.619 -1.344 -6.658 1.00 52.12 369 ALA A C 1
ATOM 2860 O O . ALA A 1 369 ? -26.340 -1.706 -7.596 1.00 52.12 369 ALA A O 1
ATOM 2861 N N . PRO A 1 370 ? -25.201 -0.069 -6.565 1.00 44.97 370 PRO A N 1
ATOM 2862 C CA . PRO A 1 370 ? -25.179 0.749 -7.760 1.00 44.97 370 PRO A CA 1
ATOM 2863 C C . PRO A 1 370 ? -24.177 0.080 -8.706 1.00 44.97 370 PRO A C 1
ATOM 2865 O O . PRO A 1 370 ? -23.008 -0.096 -8.370 1.00 44.97 370 PRO A O 1
ATOM 2868 N N . SER A 1 371 ? -24.638 -0.355 -9.880 1.00 49.06 371 SER A N 1
ATOM 2869 C CA . SER A 1 371 ? -23.740 -0.841 -10.932 1.00 49.06 371 SER A CA 1
ATOM 2870 C C . SER A 1 371 ? -22.588 0.164 -11.122 1.00 49.06 371 SER A C 1
ATOM 2872 O O . SER A 1 371 ? -22.852 1.371 -11.092 1.00 49.06 371 SER A O 1
ATOM 2874 N N . PRO A 1 372 ? -21.341 -0.272 -11.389 1.00 49.47 372 PRO A N 1
ATOM 2875 C CA . PRO A 1 372 ? -20.255 0.631 -11.778 1.00 49.47 372 PRO A CA 1
ATOM 2876 C C . PRO A 1 372 ? -20.661 1.597 -12.907 1.00 49.47 372 PRO A C 1
ATOM 2878 O O . PRO A 1 372 ? -20.193 2.732 -12.955 1.00 49.47 372 PRO A O 1
ATOM 2881 N N . ALA A 1 373 ? -21.599 1.184 -13.770 1.00 44.97 373 ALA A N 1
ATOM 2882 C CA . ALA A 1 373 ? -22.200 2.023 -14.803 1.00 44.97 373 ALA A CA 1
ATOM 2883 C C . ALA A 1 373 ? -23.171 3.090 -14.255 1.00 44.97 373 ALA A C 1
ATOM 2885 O O . ALA A 1 373 ? -23.209 4.201 -14.774 1.00 44.97 373 ALA A O 1
ATOM 2886 N N . ALA A 1 374 ? -23.935 2.791 -13.200 1.00 42.03 374 ALA A N 1
ATOM 2887 C CA . ALA A 1 374 ? -24.859 3.733 -12.561 1.00 42.03 374 ALA A CA 1
ATOM 2888 C C . ALA A 1 374 ? -24.120 4.799 -11.732 1.00 42.03 374 ALA A C 1
ATOM 2890 O O . ALA A 1 374 ? -24.485 5.973 -11.779 1.00 42.03 374 ALA A O 1
ATOM 2891 N N . ALA A 1 375 ? -23.040 4.417 -11.039 1.00 50.16 375 ALA A N 1
ATOM 2892 C CA . ALA A 1 375 ? -22.163 5.357 -10.335 1.00 50.16 375 ALA A CA 1
ATOM 2893 C C . ALA A 1 375 ? -21.406 6.275 -11.316 1.00 50.16 375 ALA A C 1
ATOM 2895 O O . ALA A 1 375 ? -21.340 7.487 -11.108 1.00 50.16 375 ALA A O 1
ATOM 2896 N N . ALA A 1 376 ? -20.919 5.721 -12.433 1.00 48.38 376 ALA A N 1
ATOM 2897 C CA . ALA A 1 376 ? -20.306 6.494 -13.513 1.00 48.38 376 ALA A CA 1
ATOM 2898 C C . ALA A 1 376 ? -21.300 7.454 -14.188 1.00 48.38 376 ALA A C 1
ATOM 2900 O O . ALA A 1 376 ? -20.946 8.594 -14.475 1.00 48.38 376 ALA A O 1
ATOM 2901 N N . ALA A 1 377 ? -22.553 7.034 -14.396 1.00 43.78 377 ALA A N 1
ATOM 2902 C CA . ALA A 1 377 ? -23.600 7.890 -14.951 1.00 43.78 377 ALA A CA 1
ATOM 2903 C C . ALA A 1 377 ? -23.953 9.062 -14.018 1.00 43.78 377 ALA A C 1
ATOM 2905 O O . ALA A 1 377 ? -24.138 10.182 -14.493 1.00 43.78 377 ALA A O 1
ATOM 2906 N N . ALA A 1 378 ? -23.989 8.836 -12.700 1.00 46.53 378 ALA A N 1
ATOM 2907 C CA . ALA A 1 378 ? -24.225 9.892 -11.715 1.00 46.53 378 ALA A CA 1
ATOM 2908 C C . ALA A 1 378 ? -23.067 10.910 -11.663 1.00 46.53 378 ALA A C 1
ATOM 2910 O O . ALA A 1 378 ? -23.308 12.118 -11.668 1.00 46.53 378 ALA A O 1
ATOM 2911 N N . ALA A 1 379 ? -21.814 10.437 -11.695 1.00 47.41 379 ALA A N 1
ATOM 2912 C CA . ALA A 1 379 ? -20.630 11.298 -11.733 1.00 47.41 379 ALA A CA 1
ATOM 2913 C C . ALA A 1 379 ? -20.512 12.081 -13.058 1.00 47.41 379 ALA A C 1
ATOM 2915 O O . ALA A 1 379 ? -20.206 13.274 -13.051 1.00 47.41 379 ALA A O 1
ATOM 2916 N N . ALA A 1 380 ? -20.819 11.445 -14.193 1.00 45.88 380 ALA A N 1
ATOM 2917 C CA . ALA A 1 380 ? -20.823 12.088 -15.507 1.00 45.88 380 ALA A CA 1
ATOM 2918 C C . ALA A 1 380 ? -21.937 13.142 -15.643 1.00 45.88 380 ALA A C 1
ATOM 2920 O O . ALA A 1 380 ? -21.705 14.209 -16.212 1.00 45.88 380 ALA A O 1
ATOM 2921 N N . ALA A 1 381 ? -23.126 12.887 -15.083 1.00 43.31 381 ALA A N 1
ATOM 2922 C CA . ALA A 1 381 ? -24.221 13.857 -15.057 1.00 43.31 381 ALA A CA 1
ATOM 2923 C C . ALA A 1 381 ? -23.878 15.098 -14.212 1.00 43.31 381 ALA A C 1
ATOM 2925 O O . ALA A 1 381 ? -24.202 16.218 -14.607 1.00 43.31 381 ALA A O 1
ATOM 2926 N N . ALA A 1 382 ? -23.167 14.916 -13.093 1.00 45.59 382 ALA A N 1
ATOM 2927 C CA . ALA A 1 382 ? -22.675 16.019 -12.268 1.00 45.59 382 ALA A CA 1
ATOM 2928 C C . ALA A 1 382 ? -21.571 16.833 -12.972 1.00 45.59 382 ALA A C 1
ATOM 2930 O O . ALA A 1 382 ? -21.588 18.063 -12.923 1.00 45.59 382 ALA A O 1
ATOM 2931 N N . ALA A 1 383 ? -20.655 16.170 -13.689 1.00 45.47 383 ALA A N 1
ATOM 2932 C CA . ALA A 1 383 ? -19.604 16.832 -14.464 1.00 45.47 383 ALA A CA 1
ATOM 2933 C C . ALA A 1 383 ? -20.161 17.634 -15.657 1.00 45.47 383 ALA A C 1
ATOM 2935 O O . ALA A 1 383 ? -19.703 18.744 -15.924 1.00 45.47 383 ALA A O 1
ATOM 2936 N N . ALA A 1 384 ? -21.192 17.123 -16.340 1.00 43.94 384 ALA A N 1
ATOM 2937 C CA . ALA A 1 384 ? -21.839 17.813 -17.459 1.00 43.94 384 ALA A CA 1
ATOM 2938 C C . ALA A 1 384 ? -22.549 19.116 -17.041 1.00 43.94 384 ALA A C 1
ATOM 2940 O O . ALA A 1 384 ? -22.649 20.046 -17.840 1.00 43.94 384 ALA A O 1
ATOM 2941 N N . ALA A 1 385 ? -23.003 19.214 -15.787 1.00 41.28 385 ALA A N 1
ATOM 2942 C CA . ALA A 1 385 ? -23.656 20.409 -15.255 1.00 41.28 385 ALA A CA 1
ATOM 2943 C C . ALA A 1 385 ? -22.675 21.545 -14.885 1.00 41.28 385 ALA A C 1
ATOM 2945 O O . ALA A 1 385 ? -23.110 22.680 -14.697 1.00 41.28 385 ALA A O 1
ATOM 2946 N N . ALA A 1 386 ? -21.367 21.268 -14.791 1.00 41.03 386 ALA A N 1
ATOM 2947 C CA . ALA A 1 386 ? -20.365 22.200 -14.258 1.00 41.03 386 ALA A CA 1
ATOM 2948 C C . ALA A 1 386 ? -19.492 22.908 -15.321 1.00 41.03 386 ALA A C 1
ATOM 2950 O O . ALA A 1 386 ? -18.640 23.725 -14.966 1.00 41.03 386 ALA A O 1
ATOM 2951 N N . VAL A 1 387 ? -19.674 22.639 -16.619 1.00 34.00 387 VAL A N 1
ATOM 2952 C CA . VAL A 1 387 ? -18.792 23.179 -17.672 1.00 34.00 387 VAL A CA 1
ATOM 2953 C C . VAL A 1 387 ? -19.349 24.474 -18.280 1.00 34.00 387 VAL A C 1
ATOM 2955 O O . VAL A 1 387 ? -20.271 24.452 -19.093 1.00 34.00 387 VAL A O 1
ATOM 2958 N N . LEU A 1 388 ? -18.730 25.614 -17.948 1.00 28.75 388 LEU A N 1
ATOM 2959 C CA . LEU A 1 388 ? -18.771 26.848 -18.751 1.00 28.75 388 LEU A CA 1
ATOM 2960 C C . LEU A 1 388 ? -17.519 26.923 -19.652 1.00 28.75 388 LEU A C 1
ATOM 2962 O O . LEU A 1 388 ? -16.427 26.568 -19.205 1.00 28.75 388 LEU A O 1
ATOM 2966 N N . PRO A 1 389 ? -17.629 27.389 -20.912 1.00 30.28 389 PRO A N 1
ATOM 2967 C CA . PRO A 1 389 ? -16.559 27.243 -21.893 1.00 30.28 389 PRO A CA 1
ATOM 2968 C C . PRO A 1 389 ? -15.493 28.337 -21.750 1.00 30.28 389 PRO A C 1
ATOM 2970 O O . PRO A 1 389 ? -15.791 29.526 -21.883 1.00 30.28 389 PRO A O 1
ATOM 2973 N N . GLN A 1 390 ? -14.227 27.947 -21.579 1.00 27.42 390 GLN A N 1
ATOM 2974 C CA . GLN A 1 390 ? -13.089 28.847 -21.776 1.00 27.42 390 GLN A CA 1
ATOM 2975 C C . GLN A 1 390 ? -12.502 28.699 -23.185 1.00 27.42 390 GLN A C 1
ATOM 2977 O O . GLN A 1 390 ? -12.213 27.604 -23.666 1.00 27.42 390 GLN A O 1
ATOM 2982 N N . LYS A 1 391 ? -12.349 29.845 -23.858 1.00 25.39 391 LYS A N 1
ATOM 2983 C CA . LYS A 1 391 ? -11.761 29.992 -25.193 1.00 25.39 391 LYS A CA 1
ATOM 2984 C C . LYS A 1 391 ? -10.236 29.868 -25.124 1.00 25.39 391 LYS A C 1
ATOM 2986 O O . LYS A 1 391 ? -9.588 30.624 -24.410 1.00 25.39 391 LYS A O 1
ATOM 2991 N N . SER A 1 392 ? -9.683 28.977 -25.942 1.00 26.36 392 SER A N 1
ATOM 2992 C CA . SER A 1 392 ? -8.251 28.862 -26.228 1.00 26.36 392 SER A CA 1
ATOM 2993 C C . SER A 1 392 ? -7.877 29.737 -27.428 1.00 26.36 392 SER A C 1
ATOM 2995 O O . SER A 1 392 ? -8.479 29.632 -28.500 1.00 26.36 392 SER A O 1
ATOM 2997 N N . THR A 1 393 ? -6.868 30.593 -27.264 1.00 27.86 393 THR A N 1
ATOM 2998 C CA . THR A 1 393 ? -6.162 31.237 -28.377 1.00 27.86 393 THR A CA 1
ATOM 2999 C C . THR A 1 393 ? -4.661 31.210 -28.128 1.00 27.86 393 THR A C 1
ATOM 3001 O O . THR A 1 393 ? -4.168 31.966 -27.297 1.00 27.86 393 THR A O 1
ATOM 3004 N N . SER A 1 394 ? -3.925 30.440 -28.925 1.00 26.12 394 SER A N 1
ATOM 3005 C CA . SER A 1 394 ? -2.580 30.818 -29.371 1.00 26.12 394 SER A CA 1
ATOM 3006 C C . SER A 1 394 ? -2.161 29.957 -30.567 1.00 26.12 394 SER A C 1
ATOM 3008 O O . SER A 1 394 ? -2.075 28.735 -30.511 1.00 26.12 394 SER A O 1
ATOM 3010 N N . LYS A 1 395 ? -1.945 30.629 -31.701 1.00 25.88 395 LYS A N 1
ATOM 3011 C CA . LYS A 1 395 ? -1.348 30.072 -32.919 1.00 25.88 395 LYS A CA 1
ATOM 3012 C C . LYS A 1 395 ? 0.154 30.336 -32.859 1.00 25.88 395 LYS A C 1
ATOM 3014 O O . LYS A 1 395 ? 0.537 31.500 -32.785 1.00 25.88 395 LYS A O 1
ATOM 3019 N N . PHE A 1 396 ? 0.986 29.306 -32.989 1.00 26.91 396 PHE A N 1
ATOM 3020 C CA . PHE A 1 396 ? 2.412 29.469 -33.289 1.00 26.91 396 PHE A CA 1
ATOM 3021 C C . PHE A 1 396 ? 2.707 29.002 -34.720 1.00 26.91 396 PHE A C 1
ATOM 3023 O O . PHE A 1 396 ? 2.357 27.895 -35.122 1.00 26.91 396 PHE A O 1
ATOM 3030 N N . LYS A 1 397 ? 3.312 29.900 -35.508 1.00 25.83 397 LYS A N 1
ATOM 3031 C CA . LYS A 1 397 ? 3.818 29.667 -36.868 1.00 25.83 397 LYS A CA 1
ATOM 3032 C C . LYS A 1 397 ? 5.257 29.151 -36.781 1.00 25.83 397 LYS A C 1
ATOM 3034 O O . LYS A 1 397 ? 6.103 29.831 -36.212 1.00 25.83 397 LYS A O 1
ATOM 3039 N N . ALA A 1 398 ? 5.537 28.012 -37.410 1.00 26.03 398 ALA A N 1
ATOM 3040 C CA . ALA A 1 398 ? 6.892 27.519 -37.638 1.00 26.03 398 ALA A CA 1
ATOM 3041 C C . ALA A 1 398 ? 7.480 28.142 -38.919 1.00 26.03 398 ALA A C 1
ATOM 3043 O O . ALA A 1 398 ? 6.865 28.073 -39.985 1.00 26.03 398 ALA A O 1
ATOM 3044 N N . ALA A 1 399 ? 8.668 28.738 -38.816 1.00 25.56 399 ALA A N 1
ATOM 3045 C CA . ALA A 1 399 ? 9.471 29.191 -39.949 1.00 25.56 399 ALA A CA 1
ATOM 3046 C C . ALA A 1 399 ? 10.610 28.189 -40.197 1.00 25.56 399 ALA A C 1
ATOM 3048 O O . ALA A 1 399 ? 11.322 27.816 -39.269 1.00 25.56 399 ALA A O 1
ATOM 3049 N N . ARG A 1 400 ? 10.773 27.749 -41.450 1.00 26.19 400 ARG A N 1
ATOM 3050 C CA . ARG A 1 400 ? 11.889 26.908 -41.917 1.00 26.19 400 ARG A CA 1
ATOM 3051 C C . ARG A 1 400 ? 12.960 27.795 -42.566 1.00 26.19 400 ARG A C 1
ATOM 3053 O O . ARG A 1 400 ? 12.578 28.629 -43.390 1.00 26.19 400 ARG A O 1
ATOM 3060 N N . PRO A 1 401 ? 14.264 27.604 -42.305 1.00 27.80 401 PRO A N 1
ATOM 3061 C CA . PRO A 1 401 ? 15.305 28.207 -43.123 1.00 27.80 401 PRO A CA 1
ATOM 3062 C C . PRO A 1 401 ? 15.710 27.283 -44.283 1.00 27.80 401 PRO A C 1
ATOM 3064 O O . PRO A 1 401 ? 15.997 26.102 -44.103 1.00 27.80 401 PRO A O 1
ATOM 3067 N N . ASN A 1 402 ? 15.731 27.860 -45.485 1.00 26.16 402 ASN A N 1
ATOM 3068 C CA . ASN A 1 402 ? 16.324 27.306 -46.702 1.00 26.16 402 ASN A CA 1
ATOM 3069 C C . ASN A 1 402 ? 17.846 27.499 -46.664 1.00 26.16 402 ASN A C 1
ATOM 3071 O O . ASN A 1 402 ? 18.297 28.642 -46.585 1.00 26.16 402 ASN A O 1
ATOM 3075 N N . ILE A 1 403 ? 18.630 26.431 -46.832 1.00 29.47 403 ILE A N 1
ATOM 3076 C CA . ILE A 1 403 ? 20.065 26.531 -47.138 1.00 29.47 403 ILE A CA 1
ATOM 3077 C C . ILE A 1 403 ? 20.346 25.774 -48.439 1.00 29.47 403 ILE A C 1
ATOM 3079 O O . ILE A 1 403 ? 20.045 24.592 -48.577 1.00 29.47 403 ILE A O 1
ATOM 3083 N N . LYS A 1 404 ? 20.886 26.513 -49.414 1.00 25.31 404 LYS A N 1
ATOM 3084 C CA . LYS A 1 404 ? 21.343 26.039 -50.724 1.00 25.31 404 LYS A CA 1
ATOM 3085 C C . LYS A 1 404 ? 22.723 25.389 -50.586 1.00 25.31 404 LYS A C 1
ATOM 3087 O O . LYS A 1 404 ? 23.614 25.997 -50.002 1.00 25.31 404 LYS A O 1
ATOM 3092 N N . VAL A 1 405 ? 22.911 24.221 -51.198 1.00 27.91 405 VAL A N 1
ATOM 3093 C CA . VAL A 1 405 ? 24.218 23.565 -51.360 1.00 27.91 405 VAL A CA 1
ATOM 3094 C C . VAL A 1 405 ? 24.719 23.811 -52.784 1.00 27.91 405 VAL A C 1
ATOM 3096 O O . VAL A 1 405 ? 24.025 23.504 -53.752 1.00 27.91 405 VAL A O 1
ATOM 3099 N N . THR A 1 406 ? 25.915 24.382 -52.912 1.00 26.47 406 THR A N 1
ATOM 3100 C CA . THR A 1 406 ? 26.653 24.539 -54.175 1.00 26.47 406 THR A CA 1
ATOM 3101 C C . THR A 1 406 ? 27.793 23.528 -54.245 1.00 26.47 406 THR A C 1
ATOM 3103 O O . THR A 1 406 ? 28.587 23.430 -53.313 1.00 26.47 406 THR A O 1
ATOM 3106 N N . ALA A 1 407 ? 27.871 22.804 -55.362 1.00 27.41 407 ALA A N 1
ATOM 3107 C CA . ALA A 1 407 ? 28.928 21.852 -55.690 1.00 27.41 407 ALA A CA 1
ATOM 3108 C C . ALA A 1 407 ? 30.166 22.546 -56.296 1.00 27.41 407 ALA A C 1
ATOM 3110 O O . ALA A 1 407 ? 30.034 23.523 -57.034 1.00 27.41 407 ALA A O 1
ATOM 3111 N N . GLY A 1 408 ? 31.354 21.993 -56.035 1.00 24.61 408 GLY A N 1
ATOM 3112 C CA . GLY A 1 408 ? 32.634 22.351 -56.660 1.00 24.61 408 GLY A CA 1
ATOM 3113 C C . GLY A 1 408 ? 33.647 21.196 -56.531 1.00 24.61 408 GLY A C 1
ATOM 3114 O O . GLY A 1 408 ? 33.482 20.376 -55.632 1.00 24.61 408 GLY A O 1
ATOM 3115 N N . PRO A 1 409 ? 34.621 21.057 -57.451 1.00 28.95 409 PRO A N 1
ATOM 3116 C CA . PRO A 1 409 ? 34.964 19.761 -58.042 1.00 28.95 409 PRO A CA 1
ATOM 3117 C C . PRO A 1 409 ? 36.184 19.039 -57.446 1.00 28.95 409 PRO A C 1
ATOM 3119 O O . PRO A 1 409 ? 37.010 19.606 -56.737 1.00 28.95 409 PRO A O 1
ATOM 3122 N N . ALA A 1 410 ? 36.265 17.760 -57.817 1.00 27.41 410 ALA A N 1
ATOM 3123 C CA . ALA A 1 410 ? 37.277 16.772 -57.470 1.00 27.41 410 ALA A CA 1
ATOM 3124 C C . ALA A 1 410 ? 38.677 17.050 -58.049 1.00 27.41 410 ALA A C 1
ATOM 3126 O O . ALA A 1 410 ? 38.817 17.527 -59.176 1.00 27.41 410 ALA A O 1
ATOM 3127 N N . ALA A 1 411 ? 39.704 16.610 -57.319 1.00 23.72 411 ALA A N 1
ATOM 3128 C CA . ALA A 1 411 ? 41.049 16.375 -57.835 1.00 23.72 411 ALA A CA 1
ATOM 3129 C C . ALA A 1 411 ? 41.648 15.111 -57.188 1.00 23.72 411 ALA A C 1
ATOM 3131 O O . ALA A 1 411 ? 41.652 14.973 -55.967 1.00 23.72 411 ALA A O 1
ATOM 3132 N N . ALA A 1 412 ? 42.139 14.188 -58.021 1.00 29.45 412 ALA A N 1
ATOM 3133 C CA . ALA A 1 412 ? 42.969 13.043 -57.628 1.00 29.45 412 ALA A CA 1
ATOM 3134 C C . ALA A 1 412 ? 44.414 13.497 -57.321 1.00 29.45 412 ALA A C 1
ATOM 3136 O O . ALA A 1 412 ? 44.801 14.576 -57.782 1.00 29.45 412 ALA A O 1
ATOM 3137 N N . PRO A 1 413 ? 45.241 12.693 -56.611 1.00 29.62 413 PRO A N 1
ATOM 3138 C CA . PRO A 1 413 ? 46.238 11.912 -57.365 1.00 29.62 413 PRO A CA 1
ATOM 3139 C C . PRO A 1 413 ? 46.731 10.568 -56.739 1.00 29.62 413 PRO A C 1
ATOM 3141 O O . PRO A 1 413 ? 46.847 10.399 -55.533 1.00 29.62 413 PRO A O 1
ATOM 3144 N N . THR A 1 414 ? 47.041 9.627 -57.644 1.00 23.75 414 THR A N 1
ATOM 3145 C CA . THR A 1 414 ? 48.156 8.638 -57.727 1.00 23.75 414 THR A CA 1
ATOM 3146 C C . THR A 1 414 ? 48.749 7.873 -56.517 1.00 23.75 414 THR A C 1
ATOM 3148 O O . THR A 1 414 ? 49.432 8.428 -55.669 1.00 23.75 414 THR A O 1
ATOM 3151 N N . GLN A 1 415 ? 48.628 6.539 -56.627 1.00 26.06 415 GLN A N 1
ATOM 3152 C CA . GLN A 1 415 ? 49.598 5.423 -56.481 1.00 26.06 415 GLN A CA 1
ATOM 3153 C C . GLN A 1 415 ? 50.740 5.376 -55.424 1.00 26.06 415 GLN A C 1
ATOM 3155 O O . GLN A 1 415 ? 51.721 6.104 -55.490 1.00 26.06 415 GLN A O 1
ATOM 3160 N N . SER A 1 416 ? 50.681 4.251 -54.682 1.00 27.89 416 SER A N 1
ATOM 3161 C CA . SER A 1 416 ? 51.735 3.299 -54.246 1.00 27.89 416 SER A CA 1
ATOM 3162 C C . SER A 1 416 ? 52.750 3.706 -53.165 1.00 27.89 416 SER A C 1
ATOM 3164 O O . SER A 1 416 ? 53.517 4.631 -53.378 1.00 27.89 416 SER A O 1
ATOM 3166 N N . VAL A 1 417 ? 52.835 2.912 -52.081 1.00 26.36 417 VAL A N 1
ATOM 3167 C CA . VAL A 1 417 ? 54.012 2.110 -51.647 1.00 26.36 417 VAL A CA 1
ATOM 3168 C C . VAL A 1 417 ? 53.552 1.117 -50.554 1.00 26.36 417 VAL A C 1
ATOM 3170 O O . VAL A 1 417 ? 52.847 1.490 -49.620 1.00 26.36 417 VAL A O 1
ATOM 3173 N N . ARG A 1 418 ? 53.939 -0.163 -50.672 1.00 35.12 418 ARG A N 1
ATOM 3174 C CA . ARG A 1 418 ? 53.750 -1.220 -49.654 1.00 35.12 418 ARG A CA 1
ATOM 3175 C C . ARG A 1 418 ? 54.729 -1.045 -48.483 1.00 35.12 418 ARG A C 1
ATOM 3177 O O . ARG A 1 418 ? 55.919 -0.878 -48.728 1.00 35.12 418 ARG A O 1
ATOM 3184 N N . GLY A 1 419 ? 54.263 -1.253 -47.245 1.00 26.25 419 GLY A N 1
ATOM 3185 C CA . GLY A 1 419 ? 55.128 -1.605 -46.109 1.00 26.25 419 GLY A CA 1
ATOM 3186 C C . GLY A 1 419 ? 54.504 -1.443 -44.712 1.00 26.25 419 GLY A C 1
ATOM 3187 O O . GLY A 1 419 ? 54.093 -0.348 -44.359 1.00 26.25 419 GLY A O 1
ATOM 3188 N N . ALA A 1 420 ? 54.561 -2.527 -43.920 1.00 28.77 420 ALA A N 1
ATOM 3189 C CA . ALA A 1 420 ? 54.426 -2.639 -42.453 1.00 28.77 420 ALA A CA 1
ATOM 3190 C C . ALA A 1 420 ? 53.019 -2.820 -41.816 1.00 28.77 420 ALA A C 1
ATOM 3192 O O . ALA A 1 420 ? 52.291 -1.872 -41.545 1.00 28.77 420 ALA A O 1
ATOM 3193 N N . VAL A 1 421 ? 52.710 -4.097 -41.538 1.00 40.72 421 VAL A N 1
ATOM 3194 C CA . VAL A 1 421 ? 51.870 -4.693 -40.470 1.00 40.72 421 VAL A CA 1
ATOM 3195 C C . VAL A 1 421 ? 50.883 -3.746 -39.756 1.00 40.72 421 VAL A C 1
ATOM 3197 O O . VAL A 1 421 ? 51.181 -3.198 -38.697 1.00 40.72 421 VAL A O 1
ATOM 3200 N N . ARG A 1 422 ? 49.664 -3.612 -40.295 1.00 45.59 422 ARG A N 1
ATOM 3201 C CA . ARG A 1 422 ? 48.473 -3.180 -39.543 1.00 45.59 422 ARG A CA 1
ATOM 3202 C C . ARG A 1 422 ? 47.643 -4.429 -39.263 1.00 45.59 422 ARG A C 1
ATOM 3204 O O . ARG A 1 422 ? 47.282 -5.109 -40.216 1.00 45.59 422 ARG A O 1
ATOM 3211 N N . GLY A 1 423 ? 47.333 -4.725 -38.002 1.00 54.56 423 GLY A N 1
ATOM 3212 C CA . GLY A 1 423 ? 46.199 -5.613 -37.730 1.00 54.56 423 GLY A CA 1
ATOM 3213 C C . GLY A 1 423 ? 44.919 -4.991 -38.299 1.00 54.56 423 GLY A C 1
ATOM 3214 O O . GLY A 1 423 ? 44.867 -3.777 -38.535 1.00 54.56 423 GLY A O 1
ATOM 3215 N N . GLU A 1 424 ? 43.877 -5.788 -38.514 1.00 74.88 424 GLU A N 1
ATOM 3216 C CA . GLU A 1 424 ? 42.643 -5.327 -39.166 1.00 74.88 424 GLU A CA 1
ATOM 3217 C C . GLU A 1 424 ? 41.605 -4.822 -38.142 1.00 74.88 424 GLU A C 1
ATOM 3219 O O . GLU A 1 424 ? 41.491 -5.373 -37.044 1.00 74.88 424 GLU A O 1
ATOM 3224 N N . LYS A 1 425 ? 40.873 -3.738 -38.457 1.00 88.06 425 LYS A N 1
ATOM 3225 C CA . LYS A 1 425 ? 39.720 -3.290 -37.650 1.00 88.06 425 LYS A CA 1
ATOM 3226 C C . LYS A 1 425 ? 38.505 -4.096 -38.086 1.00 88.06 425 LYS A C 1
ATOM 3228 O O . LYS A 1 425 ? 38.209 -4.108 -39.277 1.00 88.06 425 LYS A O 1
ATOM 3233 N N . TRP A 1 426 ? 37.791 -4.705 -37.149 1.00 93.31 426 TRP A N 1
ATOM 3234 C CA . TRP A 1 426 ? 36.621 -5.530 -37.441 1.00 93.31 426 TRP A CA 1
ATOM 3235 C C . TRP A 1 426 ? 35.378 -4.994 -36.752 1.00 93.31 426 TRP A C 1
ATOM 3237 O O . TRP A 1 426 ? 35.414 -4.701 -35.568 1.00 93.31 426 TRP A O 1
ATOM 3247 N N . ALA A 1 427 ? 34.263 -4.901 -37.457 1.00 93.50 427 ALA A N 1
ATOM 3248 C CA . ALA A 1 427 ? 32.962 -4.639 -36.869 1.00 93.50 427 ALA A CA 1
ATOM 3249 C C . ALA A 1 427 ? 32.135 -5.923 -36.877 1.00 93.50 427 ALA A C 1
ATOM 3251 O O . ALA A 1 427 ? 32.012 -6.576 -37.914 1.00 93.50 427 ALA A O 1
ATOM 3252 N N . VAL A 1 428 ? 31.586 -6.285 -35.721 1.00 96.31 428 VAL A N 1
ATOM 3253 C CA . VAL A 1 428 ? 30.842 -7.531 -35.531 1.00 96.31 428 VAL A CA 1
ATOM 3254 C C . VAL A 1 428 ? 29.393 -7.207 -35.206 1.00 96.31 428 VAL A C 1
ATOM 3256 O O . VAL A 1 428 ? 29.110 -6.501 -34.238 1.00 96.31 428 VAL A O 1
ATOM 3259 N N . PHE A 1 429 ? 28.482 -7.771 -35.991 1.00 95.31 429 PHE A N 1
ATOM 3260 C CA . PHE A 1 429 ? 27.039 -7.619 -35.834 1.00 95.31 429 PHE A CA 1
ATOM 3261 C C . PHE A 1 429 ? 26.356 -8.986 -35.796 1.00 95.31 429 PHE A C 1
ATOM 3263 O O . PHE A 1 429 ? 26.844 -9.955 -36.377 1.00 95.31 429 PHE A O 1
ATOM 3270 N N . THR A 1 430 ? 25.188 -9.040 -35.168 1.00 93.56 430 THR A N 1
ATOM 3271 C CA . THR A 1 430 ? 24.153 -10.033 -35.476 1.00 93.56 430 THR A CA 1
ATOM 3272 C C . THR A 1 430 ? 23.075 -9.362 -36.316 1.00 93.56 430 THR A C 1
ATOM 3274 O O . THR A 1 430 ? 22.935 -8.135 -36.283 1.00 93.56 430 THR A O 1
ATOM 3277 N N . SER A 1 431 ? 22.317 -10.132 -37.088 1.00 90.56 431 SER A N 1
ATOM 3278 C CA . SER A 1 431 ? 21.122 -9.605 -37.743 1.00 90.56 431 SER A CA 1
ATOM 3279 C C . SER A 1 431 ? 20.011 -10.639 -37.741 1.00 90.56 431 SER A C 1
ATOM 3281 O O . SER A 1 431 ? 20.303 -11.824 -37.728 1.00 90.56 431 SER A O 1
ATOM 3283 N N . ALA A 1 432 ? 18.773 -10.143 -37.754 1.00 90.62 432 ALA A N 1
ATOM 3284 C CA . ALA A 1 432 ? 17.524 -10.902 -37.870 1.00 90.62 432 ALA A CA 1
ATOM 3285 C C . ALA A 1 432 ? 16.692 -10.459 -39.090 1.00 90.62 432 ALA A C 1
ATOM 3287 O O . ALA A 1 432 ? 15.493 -10.714 -39.190 1.00 90.62 432 ALA A O 1
ATOM 3288 N N . ARG A 1 433 ? 17.287 -9.640 -39.969 1.00 92.50 433 ARG A N 1
ATOM 3289 C CA . ARG A 1 433 ? 16.585 -8.847 -40.991 1.00 92.50 433 ARG A CA 1
ATOM 3290 C C . ARG A 1 433 ? 17.512 -8.470 -42.144 1.00 92.50 433 ARG A C 1
ATOM 3292 O O . ARG A 1 433 ? 18.714 -8.707 -42.106 1.00 92.50 433 ARG A O 1
ATOM 3299 N N . ALA A 1 434 ? 16.947 -7.866 -43.189 1.00 93.31 434 ALA A N 1
ATOM 3300 C CA . ALA A 1 434 ? 17.719 -7.338 -44.315 1.00 93.31 434 ALA A CA 1
ATOM 3301 C C . ALA A 1 434 ? 18.736 -6.254 -43.872 1.00 93.31 434 ALA A C 1
ATOM 3303 O O . ALA A 1 434 ? 18.506 -5.598 -42.851 1.00 93.31 434 ALA A O 1
ATOM 3304 N N . PRO A 1 435 ? 19.821 -6.011 -44.642 1.00 95.38 435 PRO A N 1
ATOM 3305 C CA . PRO A 1 435 ? 20.871 -5.059 -44.275 1.00 95.38 435 PRO A CA 1
ATOM 3306 C C . PRO A 1 435 ? 20.330 -3.680 -43.860 1.00 95.38 435 PRO A C 1
ATOM 3308 O O . PRO A 1 435 ? 19.677 -2.980 -44.646 1.00 95.38 435 PRO A O 1
ATOM 3311 N N . THR A 1 436 ? 20.632 -3.276 -42.626 1.00 94.25 436 THR A N 1
ATOM 3312 C CA . THR A 1 436 ? 20.147 -2.033 -42.008 1.00 94.25 436 THR A CA 1
ATOM 3313 C C . THR A 1 436 ? 21.056 -0.849 -42.328 1.00 94.25 436 THR A C 1
ATOM 3315 O O . THR A 1 436 ? 22.211 -1.033 -42.708 1.00 94.25 436 THR A O 1
ATOM 3318 N N . ALA A 1 437 ? 20.563 0.384 -42.172 1.00 91.00 437 ALA A N 1
ATOM 3319 C CA . ALA A 1 437 ? 21.382 1.587 -42.356 1.00 91.00 437 ALA A CA 1
ATOM 3320 C C . ALA A 1 437 ? 22.633 1.585 -41.456 1.00 91.00 437 ALA A C 1
ATOM 3322 O O . ALA A 1 437 ? 23.708 1.954 -41.921 1.00 91.00 437 ALA A O 1
ATOM 3323 N N . ALA A 1 438 ? 22.518 1.058 -40.231 1.00 89.94 438 ALA A N 1
ATOM 3324 C CA . ALA A 1 438 ? 23.631 0.875 -39.303 1.00 89.94 438 ALA A CA 1
ATOM 3325 C C . ALA A 1 438 ? 24.766 0.023 -39.897 1.00 89.94 438 ALA A C 1
ATOM 3327 O O . ALA A 1 438 ? 25.900 0.488 -40.006 1.00 89.94 438 ALA A O 1
ATOM 3328 N N . ILE A 1 439 ? 24.456 -1.196 -40.358 1.00 93.81 439 ILE A N 1
ATOM 3329 C CA . ILE A 1 439 ? 25.454 -2.099 -40.957 1.00 93.81 439 ILE A CA 1
ATOM 3330 C C . ILE A 1 439 ? 26.046 -1.473 -42.224 1.00 93.81 439 ILE A C 1
ATOM 3332 O O . ILE A 1 439 ? 27.257 -1.516 -42.431 1.00 93.81 439 ILE A O 1
ATOM 3336 N N . LYS A 1 440 ? 25.201 -0.857 -43.061 1.00 94.06 440 LYS A N 1
ATOM 3337 C CA . LYS A 1 440 ? 25.627 -0.211 -44.312 1.00 94.06 440 LYS A CA 1
ATOM 3338 C C . LYS A 1 440 ? 26.607 0.932 -44.066 1.00 94.06 440 LYS A C 1
ATOM 3340 O O . LYS A 1 440 ? 27.585 1.042 -44.797 1.00 94.06 440 LYS A O 1
ATOM 3345 N N . ALA A 1 441 ? 26.351 1.757 -43.052 1.00 90.44 441 ALA A N 1
ATOM 3346 C CA . ALA A 1 441 ? 27.222 2.864 -42.680 1.00 90.44 441 ALA A CA 1
ATOM 3347 C C . ALA A 1 441 ? 28.595 2.357 -42.225 1.00 90.44 441 ALA A C 1
ATOM 3349 O O . ALA A 1 441 ? 29.614 2.870 -42.676 1.00 90.44 441 ALA A O 1
ATOM 3350 N N . VAL A 1 442 ? 28.635 1.301 -41.405 1.00 91.06 442 VAL A N 1
ATOM 3351 C CA . VAL A 1 442 ? 29.901 0.725 -40.925 1.00 91.06 442 VAL A CA 1
ATOM 3352 C C . VAL A 1 442 ? 30.671 0.029 -42.052 1.00 91.06 442 VAL A C 1
ATOM 3354 O O . VAL A 1 442 ? 31.884 0.184 -42.146 1.00 91.06 442 VAL A O 1
ATOM 3357 N N . ALA A 1 443 ? 29.975 -0.669 -42.953 1.00 92.62 443 ALA A N 1
ATOM 3358 C CA . ALA A 1 443 ? 30.572 -1.305 -44.133 1.00 92.62 443 ALA A CA 1
ATOM 3359 C C . ALA A 1 443 ? 31.146 -0.305 -45.153 1.00 92.62 443 ALA A C 1
ATOM 3361 O O . ALA A 1 443 ? 31.958 -0.682 -46.000 1.00 92.62 443 ALA A O 1
ATOM 3362 N N . ALA A 1 444 ? 30.728 0.962 -45.085 1.00 91.81 444 ALA A N 1
ATOM 3363 C CA . ALA A 1 444 ? 31.266 2.044 -45.901 1.00 91.81 444 ALA A CA 1
ATOM 3364 C C . ALA A 1 444 ? 32.522 2.700 -45.294 1.00 91.81 444 ALA A C 1
ATOM 3366 O O . ALA A 1 444 ? 33.137 3.532 -45.957 1.00 91.81 444 ALA A O 1
ATOM 3367 N N . LEU A 1 445 ? 32.910 2.357 -44.057 1.00 88.88 445 LEU A N 1
ATOM 3368 C CA . LEU A 1 445 ? 34.057 2.972 -43.392 1.00 88.88 445 LEU A CA 1
ATOM 3369 C C . LEU A 1 445 ? 35.394 2.425 -43.894 1.00 88.88 445 LEU A C 1
ATOM 3371 O O . LEU A 1 445 ? 35.649 1.219 -43.886 1.00 88.88 445 LEU A O 1
ATOM 3375 N N . ASP A 1 446 ? 36.322 3.335 -44.177 1.00 85.25 446 ASP A N 1
ATOM 3376 C CA . ASP A 1 446 ? 37.656 2.960 -44.628 1.00 85.25 446 ASP A CA 1
ATOM 3377 C C . ASP A 1 446 ? 38.462 2.197 -43.557 1.00 85.25 446 ASP A C 1
ATOM 3379 O O . ASP A 1 446 ? 38.648 2.596 -42.392 1.00 85.25 446 ASP A O 1
ATOM 3383 N N . GLY A 1 447 ? 39.003 1.059 -43.993 1.00 85.75 447 GLY A N 1
ATOM 3384 C CA . GLY A 1 447 ? 39.858 0.189 -43.193 1.00 85.75 447 GLY A CA 1
ATOM 3385 C C . GLY A 1 447 ? 39.127 -0.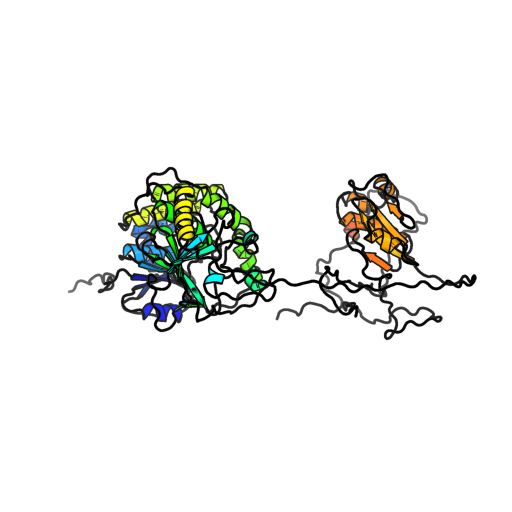639 -42.136 1.00 85.75 447 GLY A C 1
ATOM 3386 O O . GLY A 1 447 ? 39.810 -1.178 -41.267 1.00 85.75 447 GLY A O 1
ATOM 3387 N N . TRP A 1 448 ? 37.794 -0.717 -42.178 1.00 89.75 448 TRP A N 1
ATOM 3388 C CA . TRP A 1 448 ? 37.001 -1.653 -41.379 1.00 89.75 448 TRP A CA 1
ATOM 3389 C C . TRP A 1 448 ? 36.567 -2.852 -42.225 1.00 89.75 448 TRP A C 1
ATOM 3391 O O . TRP A 1 448 ? 36.056 -2.691 -43.327 1.00 89.75 448 TRP A O 1
ATOM 3401 N N . GLN A 1 449 ? 36.760 -4.052 -41.686 1.00 93.50 449 GLN A N 1
ATOM 3402 C CA . GLN A 1 449 ? 36.103 -5.270 -42.145 1.00 93.50 449 GLN A CA 1
ATOM 3403 C C . GLN A 1 449 ? 34.822 -5.456 -41.343 1.00 93.50 449 GLN A C 1
ATOM 3405 O O . GLN A 1 449 ? 34.794 -5.163 -40.149 1.00 93.50 449 GLN A O 1
ATOM 3410 N N . VAL A 1 450 ? 33.760 -5.947 -41.970 1.00 95.50 450 VAL A N 1
ATOM 3411 C CA . VAL A 1 450 ? 32.490 -6.190 -41.281 1.00 95.50 450 VAL A CA 1
ATOM 3412 C C . VAL A 1 450 ? 32.155 -7.666 -41.358 1.00 95.50 450 VAL A C 1
ATOM 3414 O O . VAL A 1 450 ? 32.199 -8.252 -42.438 1.00 95.50 450 VAL A O 1
ATOM 3417 N N . VAL A 1 451 ? 31.792 -8.260 -40.225 1.00 97.06 451 VAL A N 1
ATOM 3418 C CA . VAL A 1 451 ? 31.199 -9.595 -40.162 1.00 97.06 451 VAL A CA 1
ATOM 3419 C C . VAL A 1 451 ? 29.811 -9.520 -39.533 1.00 97.06 451 VAL A C 1
ATOM 3421 O O . VAL A 1 451 ? 29.614 -8.892 -38.492 1.00 97.06 451 VAL A O 1
ATOM 3424 N N . VAL A 1 452 ? 28.841 -10.154 -40.187 1.00 97.31 452 VAL A N 1
ATOM 3425 C CA . VAL A 1 452 ? 27.455 -10.260 -39.725 1.00 97.31 452 VAL A CA 1
ATOM 3426 C C . VAL A 1 452 ? 27.132 -11.730 -39.498 1.00 97.31 452 VAL A C 1
ATOM 3428 O O . VAL A 1 452 ? 27.259 -12.546 -40.409 1.00 97.31 452 VAL A O 1
ATOM 3431 N N . VAL A 1 453 ? 26.708 -12.057 -38.281 1.00 96.62 453 VAL A N 1
ATOM 3432 C CA . VAL A 1 453 ? 26.288 -13.399 -37.872 1.00 96.62 453 VAL A CA 1
ATOM 3433 C C . VAL A 1 453 ? 24.770 -13.507 -37.992 1.00 96.62 453 VAL A C 1
ATOM 3435 O O . VAL A 1 453 ? 24.045 -12.722 -37.381 1.00 96.62 453 VAL A O 1
ATOM 3438 N N . ALA A 1 454 ? 24.298 -14.460 -38.792 1.00 95.12 454 ALA A N 1
ATOM 3439 C CA . ALA A 1 454 ? 22.875 -14.717 -38.988 1.00 95.12 454 ALA A CA 1
ATOM 3440 C C . ALA A 1 454 ? 22.234 -15.444 -37.794 1.00 95.12 454 ALA A C 1
ATOM 3442 O O . ALA A 1 454 ? 22.879 -16.291 -37.166 1.00 95.12 454 ALA A O 1
ATOM 3443 N N . ASP A 1 455 ? 20.952 -15.178 -37.570 1.00 92.69 455 ASP A N 1
ATOM 3444 C CA . ASP A 1 455 ? 20.028 -16.013 -36.793 1.00 92.69 455 ASP A CA 1
ATOM 3445 C C . ASP A 1 455 ? 19.029 -16.747 -37.717 1.00 92.69 455 ASP A C 1
ATOM 3447 O O . ASP A 1 455 ? 19.141 -16.677 -38.946 1.00 92.69 455 ASP A O 1
ATOM 3451 N N . SER A 1 456 ? 18.035 -17.439 -37.149 1.00 92.25 456 SER A N 1
ATOM 3452 C CA . SER A 1 456 ? 17.026 -18.165 -37.941 1.00 92.25 456 SER A CA 1
ATOM 3453 C C . SER A 1 456 ? 16.007 -17.258 -38.642 1.00 92.25 456 SER A C 1
ATOM 3455 O O . SER A 1 456 ? 15.303 -17.722 -39.537 1.00 92.25 456 SER A O 1
ATOM 3457 N N . ALA A 1 457 ? 15.896 -15.985 -38.251 1.00 92.56 457 ALA A N 1
ATOM 3458 C CA . ALA A 1 457 ? 14.998 -15.008 -38.870 1.00 92.56 457 ALA A CA 1
ATOM 3459 C C . ALA A 1 457 ? 15.662 -14.239 -40.028 1.00 92.56 457 ALA A C 1
ATOM 3461 O O . ALA A 1 457 ? 14.989 -13.528 -40.781 1.00 92.56 457 ALA A O 1
ATOM 3462 N N . THR A 1 458 ? 16.978 -14.373 -40.190 1.00 93.38 458 THR A N 1
ATOM 3463 C CA . THR A 1 458 ? 17.741 -13.658 -41.211 1.00 93.38 458 THR A CA 1
ATOM 3464 C C . THR A 1 458 ? 17.369 -14.138 -42.617 1.00 93.38 458 THR A C 1
ATOM 3466 O O . THR A 1 458 ? 17.411 -15.337 -42.876 1.00 93.38 458 THR A O 1
ATOM 3469 N N . PRO A 1 459 ? 17.051 -13.236 -43.567 1.00 92.44 459 PRO A N 1
ATOM 3470 C CA . PRO A 1 459 ? 16.698 -13.643 -44.925 1.00 92.44 459 PRO A CA 1
ATOM 3471 C C . PRO A 1 459 ? 17.830 -14.402 -45.633 1.00 92.44 459 PRO A C 1
ATOM 3473 O O . PRO A 1 459 ? 18.955 -13.914 -45.673 1.00 92.44 459 PRO A O 1
ATOM 3476 N N . ASP A 1 460 ? 17.526 -15.507 -46.316 1.00 86.81 460 ASP A N 1
ATOM 3477 C CA . ASP A 1 460 ? 18.521 -16.272 -47.098 1.00 86.81 460 ASP A CA 1
ATOM 3478 C C . ASP A 1 460 ? 19.181 -15.448 -48.221 1.00 86.81 460 ASP A C 1
ATOM 3480 O O . ASP A 1 460 ? 20.261 -15.770 -48.710 1.00 86.81 460 ASP A O 1
ATOM 3484 N N . THR A 1 461 ? 18.545 -14.348 -48.634 1.00 91.38 461 THR A N 1
ATOM 3485 C CA . THR A 1 461 ? 19.059 -13.408 -49.639 1.00 91.38 461 THR A CA 1
ATOM 3486 C C . THR A 1 461 ? 19.988 -12.335 -49.055 1.00 91.38 461 THR A C 1
ATOM 3488 O O . THR A 1 461 ? 20.279 -11.344 -49.732 1.00 91.38 461 THR A O 1
ATOM 3491 N N . TRP A 1 462 ? 20.398 -12.452 -47.788 1.00 94.75 462 TRP A N 1
ATOM 3492 C CA . TRP A 1 462 ? 21.201 -11.435 -47.115 1.00 94.75 462 TRP A CA 1
ATOM 3493 C C . TRP A 1 462 ? 22.558 -11.266 -47.800 1.00 94.75 462 TRP A C 1
ATOM 3495 O O . TRP A 1 462 ? 23.360 -12.191 -47.900 1.00 94.75 462 TRP A O 1
ATOM 3505 N N . SER A 1 463 ? 22.831 -10.057 -48.280 1.00 94.31 463 SER A N 1
ATOM 3506 C CA . SER A 1 463 ? 24.136 -9.693 -48.824 1.00 94.31 463 SER A CA 1
ATOM 3507 C C . SER A 1 463 ? 24.322 -8.182 -48.788 1.00 94.31 463 SER A C 1
ATOM 3509 O O . SER A 1 463 ? 23.372 -7.412 -48.948 1.00 94.31 463 SER A O 1
ATOM 3511 N N . TRP A 1 464 ? 25.563 -7.748 -48.583 1.00 95.75 464 TRP A N 1
ATOM 3512 C CA . TRP A 1 464 ? 25.955 -6.353 -48.735 1.00 95.75 464 TRP A CA 1
ATOM 3513 C C . TRP A 1 464 ? 27.440 -6.262 -49.122 1.00 95.75 464 TRP A C 1
ATOM 3515 O O . TRP A 1 464 ? 28.229 -7.077 -48.636 1.00 95.75 464 TRP A O 1
ATOM 3525 N N . PRO A 1 465 ? 27.852 -5.308 -49.980 1.00 92.50 465 PRO A N 1
ATOM 3526 C CA . PRO A 1 465 ? 29.262 -5.114 -50.307 1.00 92.50 465 PRO A CA 1
ATOM 3527 C C . PRO A 1 465 ? 30.113 -4.867 -49.056 1.00 92.50 465 PRO A C 1
ATOM 3529 O O . PRO A 1 465 ? 29.675 -4.179 -48.137 1.00 92.50 465 PRO A O 1
ATOM 3532 N N . ASN A 1 466 ? 31.339 -5.396 -49.047 1.00 88.75 466 ASN A N 1
ATOM 3533 C CA . ASN A 1 466 ? 32.303 -5.266 -47.944 1.00 88.75 466 ASN A CA 1
ATOM 3534 C C . ASN A 1 466 ? 31.827 -5.846 -46.598 1.00 88.75 466 ASN A C 1
ATOM 3536 O O . ASN A 1 466 ? 32.327 -5.458 -45.543 1.00 88.75 466 ASN A O 1
ATOM 3540 N N . VAL A 1 467 ? 30.883 -6.793 -46.628 1.00 95.94 467 VAL A N 1
ATOM 3541 C CA . VAL A 1 467 ? 30.446 -7.532 -45.442 1.00 95.94 467 VAL A CA 1
ATOM 3542 C C . VAL A 1 467 ? 30.652 -9.028 -45.638 1.00 95.94 467 VAL A C 1
ATOM 3544 O O . VAL A 1 467 ? 30.170 -9.618 -46.603 1.00 95.94 467 VAL A O 1
ATOM 3547 N N . THR A 1 468 ? 31.325 -9.654 -44.676 1.00 96.25 468 THR A N 1
ATOM 3548 C CA . THR A 1 468 ? 31.340 -11.106 -44.517 1.00 96.25 468 THR A CA 1
ATOM 3549 C C . THR A 1 468 ? 30.060 -11.529 -43.814 1.00 96.25 468 THR A C 1
ATOM 3551 O O . THR A 1 468 ? 29.856 -11.230 -42.639 1.00 96.25 468 THR A O 1
ATOM 3554 N N . PHE A 1 469 ? 29.188 -12.232 -44.522 1.00 96.94 469 PHE A N 1
ATOM 3555 C CA . PHE A 1 469 ? 27.988 -12.808 -43.932 1.00 96.94 469 PHE A CA 1
ATOM 3556 C C . PHE A 1 469 ? 28.248 -14.255 -43.513 1.00 96.94 469 PHE A C 1
ATOM 3558 O O . PHE A 1 469 ? 28.748 -15.045 -44.311 1.00 96.94 469 PHE A O 1
ATOM 3565 N N . LEU A 1 470 ? 27.914 -14.591 -42.267 1.00 96.12 470 LEU A N 1
ATOM 3566 C CA . LEU A 1 470 ? 27.981 -15.942 -41.723 1.00 96.12 470 LEU A CA 1
ATOM 3567 C C . LEU A 1 470 ? 26.556 -16.479 -41.554 1.00 96.12 470 LEU A C 1
ATOM 3569 O O . LEU A 1 470 ? 25.949 -16.327 -40.489 1.00 96.12 470 LEU A O 1
ATOM 3573 N N . SER A 1 471 ? 26.027 -17.112 -42.604 1.00 95.31 471 SER A N 1
ATOM 3574 C CA . SER A 1 471 ? 24.773 -17.879 -42.536 1.00 95.31 471 SER A CA 1
ATOM 3575 C C . SER A 1 471 ? 24.858 -19.002 -41.496 1.00 95.31 471 SER A C 1
ATOM 3577 O O . SER A 1 471 ? 25.953 -19.419 -41.117 1.00 95.31 471 SER A O 1
ATOM 3579 N N . LEU A 1 472 ? 23.720 -19.548 -41.052 1.00 94.06 472 LEU A N 1
ATOM 3580 C CA . LEU A 1 472 ? 23.711 -20.655 -40.085 1.00 94.06 472 LEU A CA 1
ATOM 3581 C C . LEU A 1 472 ? 24.552 -21.854 -40.548 1.00 94.06 472 LEU A C 1
ATOM 3583 O O . LEU A 1 472 ? 25.240 -22.465 -39.732 1.00 94.06 472 LEU A O 1
ATOM 3587 N N . GLN A 1 473 ? 24.548 -22.156 -41.850 1.00 93.56 473 GLN A N 1
ATOM 3588 C CA . GLN A 1 473 ? 25.389 -23.201 -42.428 1.00 93.56 473 GLN A CA 1
ATOM 3589 C C . GLN A 1 473 ? 26.876 -22.830 -42.358 1.00 93.56 473 GLN A C 1
ATOM 3591 O O . GLN A 1 473 ? 27.675 -23.609 -41.844 1.00 93.56 473 GLN A O 1
ATOM 3596 N N . GLN A 1 474 ? 27.246 -21.628 -42.809 1.00 94.44 474 GLN A N 1
ATOM 3597 C CA . GLN A 1 474 ? 28.641 -21.174 -42.783 1.00 94.44 474 GLN A CA 1
ATOM 3598 C C . GLN A 1 474 ? 29.193 -21.106 -41.360 1.00 94.44 474 GLN A C 1
ATOM 3600 O O . GLN A 1 474 ? 30.361 -21.398 -41.148 1.00 94.44 474 GLN A O 1
ATOM 3605 N N . GLN A 1 475 ? 28.360 -20.772 -40.371 1.00 94.12 475 GLN A N 1
ATOM 3606 C CA . GLN A 1 475 ? 28.755 -20.834 -38.968 1.00 94.12 475 GLN A CA 1
ATOM 3607 C C . GLN A 1 475 ? 29.175 -22.256 -38.576 1.00 94.12 475 GLN A C 1
ATOM 3609 O O . GLN A 1 475 ? 30.236 -22.415 -37.983 1.00 94.12 475 GLN A O 1
ATOM 3614 N N . GLN A 1 476 ? 28.405 -23.288 -38.943 1.00 90.31 476 GLN A N 1
ATOM 3615 C CA . GLN A 1 476 ? 28.773 -24.686 -38.667 1.00 90.31 476 GLN A CA 1
ATOM 3616 C C . GLN A 1 476 ? 30.069 -25.100 -39.376 1.00 90.31 476 GLN A C 1
ATOM 3618 O O . GLN A 1 476 ? 30.882 -25.826 -38.806 1.00 90.31 476 GLN A O 1
ATOM 3623 N N . GLU A 1 477 ? 30.300 -24.594 -40.588 1.00 92.69 477 GLU A N 1
ATOM 3624 C CA . GLU A 1 477 ? 31.517 -24.857 -41.366 1.00 92.69 477 GLU A CA 1
ATOM 3625 C C . GLU A 1 477 ? 32.785 -24.249 -40.736 1.00 92.69 477 GLU A C 1
ATOM 3627 O O . GLU A 1 477 ? 33.881 -24.750 -40.987 1.00 92.69 477 GLU A O 1
ATOM 3632 N N . LEU A 1 478 ? 32.661 -23.233 -39.866 1.00 88.12 478 LEU A N 1
ATOM 3633 C CA . LEU A 1 478 ? 33.794 -22.686 -39.101 1.00 88.12 478 LEU A CA 1
ATOM 3634 C C . LEU A 1 478 ? 34.344 -23.676 -38.062 1.00 88.12 478 LEU A C 1
ATOM 3636 O O . LEU A 1 478 ? 35.479 -23.514 -37.612 1.00 88.12 478 LEU A O 1
ATOM 3640 N N . GLY A 1 479 ? 33.555 -24.681 -37.662 1.00 83.94 479 GLY A N 1
ATOM 3641 C CA . GLY A 1 479 ? 33.986 -25.726 -36.731 1.00 83.94 479 GLY A CA 1
ATOM 3642 C C . GLY A 1 479 ? 34.266 -25.236 -35.306 1.00 83.94 479 GLY A C 1
ATOM 3643 O O . GLY A 1 479 ? 35.072 -25.839 -34.602 1.00 83.94 479 GLY A O 1
ATOM 3644 N N . TYR A 1 480 ? 33.645 -24.134 -34.870 1.00 85.81 480 TYR A N 1
ATOM 3645 C CA . TYR A 1 480 ? 33.805 -23.626 -33.505 1.00 85.81 480 TYR A CA 1
ATOM 3646 C C . TYR A 1 480 ? 32.947 -24.422 -32.513 1.00 85.81 480 TYR A C 1
ATOM 3648 O O . TYR A 1 480 ? 31.721 -24.372 -32.579 1.00 85.81 480 TYR A O 1
ATOM 3656 N N . ASP A 1 481 ? 33.576 -25.076 -31.531 1.00 80.31 481 ASP A N 1
ATOM 3657 C CA . ASP A 1 481 ? 32.880 -25.899 -30.524 1.00 80.31 481 ASP A CA 1
ATOM 3658 C C . ASP A 1 481 ? 31.799 -25.123 -29.740 1.00 80.31 481 ASP A C 1
ATOM 3660 O O . ASP A 1 481 ? 30.768 -25.683 -29.369 1.00 80.31 481 ASP A O 1
ATOM 3664 N N . ILE A 1 482 ? 31.968 -23.805 -29.561 1.00 83.88 482 ILE A N 1
ATOM 3665 C CA . ILE A 1 482 ? 31.001 -22.934 -28.868 1.00 83.88 482 ILE A CA 1
ATOM 3666 C C . ILE A 1 482 ? 29.603 -22.935 -29.519 1.00 83.88 482 ILE A C 1
ATOM 3668 O O . ILE A 1 482 ? 28.609 -22.657 -28.849 1.00 83.88 482 ILE A O 1
ATOM 3672 N N . LEU A 1 483 ? 29.497 -23.297 -30.805 1.00 81.12 483 LEU A N 1
ATOM 3673 C CA . LEU A 1 483 ? 28.221 -23.429 -31.520 1.00 81.12 483 LEU A CA 1
ATOM 3674 C C . LEU A 1 483 ? 27.302 -24.491 -30.910 1.00 81.12 483 LEU A C 1
ATOM 3676 O O . LEU A 1 483 ? 26.089 -24.409 -31.085 1.00 81.12 483 LEU A O 1
ATOM 3680 N N . GLN A 1 484 ? 27.861 -25.462 -30.183 1.00 83.56 484 GLN A N 1
ATOM 3681 C CA . GLN A 1 484 ? 27.102 -26.504 -29.486 1.00 83.56 484 GLN A CA 1
ATOM 3682 C C . GLN A 1 484 ? 26.428 -25.986 -28.206 1.00 83.56 484 GLN A C 1
ATOM 3684 O O . GLN A 1 484 ? 25.509 -26.621 -27.693 1.00 83.56 484 GLN A O 1
ATOM 3689 N N . HIS A 1 485 ? 26.870 -24.833 -27.695 1.00 86.25 485 HIS A N 1
ATOM 3690 C CA . HIS A 1 485 ? 26.410 -24.257 -26.429 1.00 86.25 485 HIS A CA 1
ATOM 3691 C C . HIS A 1 485 ? 25.581 -22.982 -26.604 1.00 86.25 485 HIS A C 1
ATOM 3693 O O . HIS A 1 485 ? 24.985 -22.515 -25.637 1.00 86.25 485 HIS A O 1
ATOM 3699 N N . ILE A 1 486 ? 25.542 -22.416 -27.813 1.00 86.25 486 ILE A N 1
ATOM 3700 C CA . ILE A 1 486 ? 24.843 -21.161 -28.097 1.00 86.25 486 ILE A CA 1
ATOM 3701 C C . ILE A 1 486 ? 23.730 -21.411 -29.120 1.00 86.25 486 ILE A C 1
ATOM 3703 O O . ILE A 1 486 ? 24.037 -21.693 -30.284 1.00 86.25 486 ILE A O 1
ATOM 3707 N N . PRO A 1 487 ? 22.447 -21.278 -28.736 1.00 88.94 487 PRO A N 1
ATOM 3708 C CA . PRO A 1 487 ? 21.330 -21.406 -29.666 1.00 88.94 487 PRO A CA 1
ATOM 3709 C C . PRO A 1 487 ? 21.426 -20.418 -30.848 1.00 88.94 487 PRO A C 1
ATOM 3711 O O . PRO A 1 487 ? 21.958 -19.321 -30.675 1.00 88.94 487 PRO A O 1
ATOM 3714 N N . PRO A 1 488 ? 20.923 -20.773 -32.048 1.00 84.69 488 PRO A N 1
ATOM 3715 C CA . PRO A 1 488 ? 20.945 -19.896 -33.227 1.00 84.69 488 PRO A CA 1
ATOM 3716 C C . PRO A 1 488 ? 20.294 -18.521 -33.028 1.00 84.69 488 PRO A C 1
ATOM 3718 O O . PRO A 1 488 ? 20.800 -17.543 -33.567 1.00 84.69 488 PRO A O 1
ATOM 3721 N N . ASP A 1 489 ? 19.231 -18.448 -32.223 1.00 89.31 489 ASP A N 1
ATOM 3722 C CA . ASP A 1 489 ? 18.418 -17.236 -32.021 1.00 89.31 489 ASP A CA 1
ATOM 3723 C C . ASP A 1 489 ? 18.777 -16.479 -30.727 1.00 89.31 489 ASP A C 1
ATOM 3725 O O . ASP A 1 489 ? 17.993 -15.681 -30.215 1.00 89.31 489 ASP A O 1
ATOM 3729 N N . ASP A 1 490 ? 19.958 -16.749 -30.165 1.00 86.25 490 ASP A N 1
ATOM 3730 C CA . ASP A 1 490 ? 20.457 -16.092 -28.957 1.00 86.25 490 ASP A CA 1
ATOM 3731 C C . ASP A 1 490 ? 21.391 -14.924 -29.313 1.00 86.25 490 ASP A C 1
ATOM 3733 O O . ASP A 1 490 ? 22.249 -15.036 -30.189 1.00 86.25 490 ASP A O 1
ATOM 3737 N N . HIS A 1 491 ? 21.302 -13.802 -28.593 1.00 83.12 491 HIS A N 1
ATOM 3738 C CA . HIS A 1 491 ? 22.222 -12.675 -28.783 1.00 83.12 491 HIS A CA 1
ATOM 3739 C C . HIS A 1 491 ? 23.698 -13.082 -28.593 1.00 83.12 491 HIS A C 1
ATOM 3741 O O . HIS A 1 491 ? 24.588 -12.551 -29.263 1.00 83.12 491 HIS A O 1
ATOM 3747 N N . ALA A 1 492 ? 23.979 -14.075 -27.742 1.00 88.62 492 ALA A N 1
ATOM 3748 C CA . ALA A 1 492 ? 25.309 -14.643 -27.549 1.00 88.62 492 ALA A CA 1
ATOM 3749 C C . ALA A 1 492 ? 25.897 -15.263 -28.829 1.00 88.62 492 ALA A C 1
ATOM 3751 O O . ALA A 1 492 ? 27.114 -15.452 -28.905 1.00 88.62 492 ALA A O 1
ATOM 3752 N N . ARG A 1 493 ? 25.087 -15.521 -29.870 1.00 89.56 493 ARG A N 1
ATOM 3753 C CA . ARG A 1 493 ? 25.551 -16.007 -31.181 1.00 89.56 493 ARG A CA 1
ATOM 3754 C C . ARG A 1 493 ? 26.543 -15.051 -31.841 1.00 89.56 493 ARG A C 1
ATOM 3756 O O . ARG A 1 493 ? 27.399 -15.478 -32.615 1.00 89.56 493 ARG A O 1
ATOM 3763 N N . LYS A 1 494 ? 26.540 -13.780 -31.434 1.00 93.81 494 LYS A N 1
ATOM 3764 C CA . LYS A 1 494 ? 27.548 -12.777 -31.795 1.00 93.81 494 LYS A CA 1
ATOM 3765 C C . LYS A 1 494 ? 28.991 -13.195 -31.489 1.00 93.81 494 LYS A C 1
ATOM 3767 O O . LYS A 1 494 ? 29.902 -12.797 -32.215 1.00 93.81 494 LYS A O 1
ATOM 3772 N N . ASN A 1 495 ? 29.202 -14.068 -30.498 1.00 91.31 495 ASN A N 1
ATOM 3773 C CA . ASN A 1 495 ? 30.517 -14.632 -30.179 1.00 91.31 495 ASN A CA 1
ATOM 3774 C C . ASN A 1 495 ? 31.182 -15.336 -31.371 1.00 91.31 495 ASN A C 1
ATOM 3776 O O . ASN A 1 495 ? 32.406 -15.319 -31.480 1.00 91.31 495 ASN A O 1
ATOM 3780 N N . ILE A 1 496 ? 30.400 -15.885 -32.307 1.00 92.56 496 ILE A N 1
ATOM 3781 C CA . ILE A 1 496 ? 30.926 -16.483 -33.542 1.00 92.56 496 ILE A CA 1
ATOM 3782 C C . ILE A 1 496 ? 31.606 -15.430 -34.416 1.00 92.56 496 ILE A C 1
ATOM 3784 O O . ILE A 1 496 ? 32.678 -15.678 -34.960 1.00 92.56 496 ILE A O 1
ATOM 3788 N N . GLY A 1 497 ? 31.031 -14.231 -34.495 1.00 92.94 497 GLY A N 1
ATOM 3789 C CA . GLY A 1 497 ? 31.611 -13.108 -35.221 1.00 92.94 497 GLY A CA 1
ATOM 3790 C C . GLY A 1 497 ? 32.866 -12.559 -34.544 1.00 92.94 497 GLY A C 1
ATOM 3791 O O . GLY A 1 497 ? 33.817 -12.208 -35.239 1.00 92.94 497 GLY A O 1
ATOM 3792 N N . TYR A 1 498 ? 32.927 -12.549 -33.204 1.00 92.81 498 TYR A N 1
ATOM 3793 C CA . TYR A 1 498 ? 34.159 -12.194 -32.488 1.00 92.81 498 TYR A CA 1
ATOM 3794 C C . TYR A 1 498 ? 35.273 -13.208 -32.759 1.00 92.81 498 TYR A C 1
ATOM 3796 O O . TYR A 1 498 ? 36.381 -12.805 -33.103 1.00 92.81 498 TYR A O 1
ATOM 3804 N N . LEU A 1 499 ? 34.989 -14.512 -32.661 1.00 87.00 499 LEU A N 1
ATOM 3805 C CA . LEU A 1 499 ? 35.961 -15.565 -32.979 1.00 87.00 499 LEU A CA 1
ATOM 3806 C C . LEU A 1 499 ? 36.415 -15.485 -34.438 1.00 87.00 499 LEU A C 1
ATOM 3808 O O . LEU A 1 499 ? 37.611 -15.587 -34.714 1.00 87.00 499 LEU A O 1
ATOM 3812 N N . TYR A 1 500 ? 35.480 -15.219 -35.353 1.00 89.88 500 TYR A N 1
ATOM 3813 C CA . TYR A 1 500 ? 35.785 -15.001 -36.759 1.00 89.88 500 TYR A CA 1
ATOM 3814 C C . TYR A 1 500 ? 36.748 -13.823 -36.932 1.00 89.88 500 TYR A C 1
ATOM 3816 O O . TYR A 1 500 ? 37.837 -14.008 -37.470 1.00 89.88 500 TYR A O 1
ATOM 3824 N N . ALA A 1 501 ? 36.417 -12.646 -36.397 1.00 87.81 501 ALA A N 1
ATOM 3825 C CA . ALA A 1 501 ? 37.274 -11.464 -36.456 1.00 87.81 501 ALA A CA 1
ATOM 3826 C C . ALA A 1 501 ? 38.668 -11.722 -35.848 1.00 87.81 501 ALA A C 1
ATOM 3828 O O . ALA A 1 501 ? 39.689 -11.415 -36.462 1.00 87.81 501 ALA A O 1
ATOM 3829 N N . VAL A 1 502 ? 38.733 -12.346 -34.667 1.00 82.69 502 VAL A N 1
ATOM 3830 C CA . VAL A 1 502 ? 39.997 -12.672 -33.983 1.00 82.69 502 VAL A CA 1
ATOM 3831 C C . VAL A 1 502 ? 40.840 -13.657 -34.797 1.00 82.69 502 VAL A C 1
ATOM 3833 O O . VAL A 1 502 ? 42.045 -13.452 -34.937 1.00 82.69 502 VAL A O 1
ATOM 3836 N N . SER A 1 503 ? 40.226 -14.686 -35.393 1.00 82.25 503 SER A N 1
ATOM 3837 C CA . SER A 1 503 ? 40.927 -15.635 -36.274 1.00 82.25 503 SER A CA 1
ATOM 3838 C C . SER A 1 503 ? 41.476 -14.981 -37.550 1.00 82.25 503 SER A C 1
ATOM 3840 O O . SER A 1 503 ? 42.440 -15.481 -38.125 1.00 82.25 503 SER A O 1
ATOM 3842 N N . HIS A 1 504 ? 40.940 -13.815 -37.927 1.00 85.00 504 HIS A N 1
ATOM 3843 C CA . HIS A 1 504 ? 41.405 -12.970 -39.029 1.00 85.00 504 HIS A CA 1
ATOM 3844 C C . HIS A 1 504 ? 42.243 -11.772 -38.540 1.00 85.00 504 HIS A C 1
ATOM 3846 O O . HIS A 1 504 ? 42.252 -10.702 -39.145 1.00 85.00 504 HIS A O 1
ATOM 3852 N N . ALA A 1 505 ? 42.978 -11.957 -37.437 1.00 80.19 505 ALA A N 1
ATOM 3853 C CA . ALA A 1 505 ? 43.944 -10.995 -36.903 1.00 80.19 505 ALA A CA 1
ATOM 3854 C C . ALA A 1 505 ? 43.352 -9.612 -36.561 1.00 80.19 505 ALA A C 1
ATOM 3856 O O . ALA A 1 505 ? 44.026 -8.582 -36.708 1.00 80.19 505 ALA A O 1
ATOM 3857 N N . ALA A 1 506 ? 42.105 -9.582 -36.076 1.00 79.44 506 ALA A N 1
ATOM 3858 C CA . ALA A 1 506 ? 41.508 -8.361 -35.552 1.00 79.44 506 ALA A CA 1
ATOM 3859 C C . ALA A 1 506 ? 42.380 -7.744 -34.449 1.00 79.44 506 ALA A C 1
ATOM 3861 O O . ALA A 1 506 ? 42.646 -8.380 -33.428 1.00 79.44 506 ALA A O 1
ATOM 3862 N N . TYR A 1 507 ? 42.787 -6.483 -34.627 1.00 74.56 507 TYR A N 1
ATOM 3863 C CA . TYR A 1 507 ? 43.429 -5.711 -33.552 1.00 74.56 507 TYR A CA 1
ATOM 3864 C C . TYR A 1 507 ? 42.426 -4.889 -32.742 1.00 74.56 507 TYR A C 1
ATOM 3866 O O . TYR A 1 507 ? 42.710 -4.504 -31.610 1.00 74.56 507 TYR A O 1
ATOM 3874 N N . ALA A 1 508 ? 41.282 -4.574 -33.347 1.00 77.94 508 ALA A N 1
ATOM 3875 C CA . ALA A 1 508 ? 40.193 -3.833 -32.738 1.00 77.94 508 ALA A CA 1
ATOM 3876 C C . ALA A 1 508 ? 38.877 -4.418 -33.234 1.00 77.94 508 ALA A C 1
ATOM 3878 O O . ALA A 1 508 ? 38.724 -4.671 -34.432 1.00 77.94 508 ALA A O 1
ATOM 3879 N N . VAL A 1 509 ? 37.939 -4.598 -32.308 1.00 86.25 509 VAL A N 1
ATOM 3880 C CA . VAL A 1 509 ? 36.582 -5.042 -32.606 1.00 86.25 509 VAL A CA 1
ATOM 3881 C C . VAL A 1 509 ? 35.608 -3.938 -32.210 1.00 86.25 509 VAL A C 1
ATOM 3883 O O . VAL A 1 509 ? 35.596 -3.508 -31.059 1.00 86.25 509 VAL A O 1
ATOM 3886 N N . TYR A 1 510 ? 34.806 -3.474 -33.164 1.00 88.94 510 TYR A N 1
ATOM 3887 C CA . TYR A 1 510 ? 33.618 -2.675 -32.902 1.00 88.94 510 TYR A CA 1
ATOM 3888 C C . TYR A 1 510 ? 32.435 -3.614 -32.697 1.00 88.94 510 TYR A C 1
ATOM 3890 O O . TYR A 1 510 ? 32.049 -4.368 -33.594 1.00 88.94 510 TYR A O 1
ATOM 3898 N N . ASP A 1 511 ? 31.886 -3.570 -31.492 1.00 90.31 511 ASP A N 1
ATOM 3899 C CA . ASP A 1 511 ? 30.710 -4.325 -31.098 1.00 90.31 511 ASP A CA 1
ATOM 3900 C C . ASP A 1 511 ? 29.449 -3.569 -31.545 1.00 90.31 511 ASP A C 1
ATOM 3902 O O . ASP A 1 511 ? 29.010 -2.626 -30.887 1.00 90.31 511 ASP A O 1
ATOM 3906 N N . GLY A 1 512 ? 28.911 -3.930 -32.713 1.00 87.56 512 GLY A N 1
ATOM 3907 C CA . GLY A 1 512 ? 27.849 -3.169 -33.367 1.00 87.56 512 GLY A CA 1
ATOM 3908 C C . GLY A 1 512 ? 26.467 -3.801 -33.215 1.00 87.56 512 GLY A C 1
ATOM 3909 O O . GLY A 1 512 ? 26.305 -5.007 -33.399 1.00 87.56 512 GLY A O 1
ATOM 3910 N N . ALA A 1 513 ? 25.445 -3.001 -32.916 1.00 86.88 513 ALA A N 1
ATOM 3911 C CA . ALA A 1 513 ? 24.047 -3.427 -32.997 1.00 86.88 513 ALA A CA 1
ATOM 3912 C C . ALA A 1 513 ? 23.447 -2.987 -34.339 1.00 86.88 513 ALA A C 1
ATOM 3914 O O . ALA A 1 513 ? 23.601 -1.836 -34.744 1.00 86.88 513 ALA A O 1
ATOM 3915 N N . ASP A 1 514 ? 22.721 -3.871 -35.027 1.00 87.56 514 ASP A N 1
ATOM 3916 C CA . ASP A 1 514 ? 22.135 -3.564 -36.341 1.00 87.56 514 ASP A CA 1
ATOM 3917 C C . ASP A 1 514 ? 21.000 -2.513 -36.283 1.00 87.56 514 ASP A C 1
ATOM 3919 O O . ASP A 1 514 ? 20.486 -2.087 -37.319 1.00 87.56 514 ASP A O 1
ATOM 3923 N N . SER A 1 515 ? 20.611 -2.073 -35.082 1.00 84.00 515 SER A N 1
ATOM 3924 C CA . SER A 1 515 ? 19.673 -0.980 -34.794 1.00 84.00 515 SER A CA 1
ATOM 3925 C C . SER A 1 515 ? 20.341 0.364 -34.473 1.00 84.00 515 SER A C 1
ATOM 3927 O O . SER A 1 515 ? 19.627 1.354 -34.338 1.00 84.00 515 SER A O 1
ATOM 3929 N N . GLN A 1 516 ? 21.671 0.423 -34.348 1.00 82.69 516 GLN A N 1
ATOM 3930 C CA . GLN A 1 516 ? 22.393 1.622 -33.913 1.00 82.69 516 GLN A CA 1
ATOM 3931 C C . GLN A 1 516 ? 23.191 2.237 -35.063 1.00 82.69 516 GLN A C 1
ATOM 3933 O O . GLN A 1 516 ? 24.229 1.720 -35.470 1.00 82.69 516 GLN A O 1
ATOM 3938 N N . GLU A 1 517 ? 22.698 3.352 -35.598 1.00 82.31 517 GLU A N 1
ATOM 3939 C CA . GLU A 1 517 ? 23.383 4.097 -36.655 1.00 82.31 517 GLU A CA 1
ATOM 3940 C C . GLU A 1 517 ? 24.546 4.925 -36.097 1.00 82.31 517 GLU A C 1
ATOM 3942 O O . GLU A 1 517 ? 24.476 5.478 -34.997 1.00 82.31 517 GLU A O 1
ATOM 3947 N N . LEU A 1 518 ? 25.623 5.030 -36.877 1.00 77.88 518 LEU A N 1
ATOM 3948 C CA . LEU A 1 518 ? 26.734 5.910 -36.541 1.00 77.88 518 LEU A CA 1
ATOM 3949 C C . LEU A 1 518 ? 26.307 7.372 -36.696 1.00 77.88 518 LEU A C 1
ATOM 3951 O O . LEU A 1 518 ? 25.775 7.770 -37.729 1.00 77.88 518 LEU A O 1
ATOM 3955 N N . LEU A 1 519 ? 26.598 8.187 -35.682 1.00 71.38 519 LEU A N 1
ATOM 3956 C CA . LEU A 1 519 ? 26.379 9.638 -35.734 1.00 71.38 519 LEU A CA 1
ATOM 3957 C C . LEU A 1 519 ? 27.485 10.380 -36.499 1.00 71.38 519 LEU A C 1
ATOM 3959 O O . LEU A 1 519 ? 27.335 11.556 -36.819 1.00 71.38 519 LEU A O 1
ATOM 3963 N N . GLN A 1 520 ? 28.612 9.711 -36.741 1.00 70.94 520 GLN A N 1
ATOM 3964 C CA . GLN A 1 520 ? 29.796 10.249 -37.404 1.00 70.94 520 GLN A CA 1
ATOM 3965 C C . GLN A 1 520 ? 30.262 9.260 -38.475 1.00 70.94 520 GLN A C 1
ATOM 3967 O O . GLN A 1 520 ? 29.991 8.064 -38.400 1.00 70.94 520 GLN A O 1
ATOM 3972 N N . ASP A 1 521 ? 30.999 9.748 -39.462 1.00 76.25 521 ASP A N 1
ATOM 3973 C CA . ASP A 1 521 ? 31.571 8.972 -40.566 1.00 76.25 521 ASP A CA 1
ATOM 3974 C C . ASP A 1 521 ? 32.857 8.220 -40.175 1.00 76.25 521 ASP A C 1
ATOM 3976 O O . ASP A 1 521 ? 33.661 7.844 -41.026 1.00 76.25 521 ASP A O 1
ATOM 3980 N N . TYR A 1 522 ? 33.062 7.976 -38.878 1.00 74.62 522 TYR A N 1
ATOM 3981 C CA . TYR A 1 522 ? 34.153 7.167 -38.353 1.00 74.62 522 TYR A CA 1
ATOM 3982 C C . TYR A 1 522 ? 33.787 6.552 -36.996 1.00 74.62 522 TYR A C 1
ATOM 3984 O O . TYR A 1 522 ? 32.906 7.025 -36.281 1.00 74.62 522 TYR A O 1
ATOM 3992 N N . ILE A 1 523 ? 34.508 5.491 -36.624 1.00 74.00 523 ILE A N 1
ATOM 3993 C CA . ILE A 1 523 ? 34.467 4.913 -35.277 1.00 74.00 523 ILE A CA 1
ATOM 3994 C C . ILE A 1 523 ? 35.730 5.379 -34.541 1.00 74.00 523 ILE A C 1
ATOM 3996 O O . ILE A 1 523 ? 36.836 5.058 -35.000 1.00 74.00 523 ILE A O 1
ATOM 4000 N N . PRO A 1 524 ? 35.611 6.129 -33.431 1.00 66.00 524 PRO A N 1
ATOM 4001 C CA . PRO A 1 524 ? 36.765 6.552 -32.651 1.00 66.00 524 PRO A CA 1
ATOM 4002 C C . PRO A 1 524 ? 37.448 5.324 -32.049 1.00 66.00 524 PRO A C 1
ATOM 4004 O O . PRO A 1 524 ? 36.839 4.591 -31.276 1.00 66.00 524 PRO A O 1
ATOM 4007 N N . VAL A 1 525 ? 38.715 5.108 -32.405 1.00 63.81 525 VAL A N 1
ATOM 4008 C CA . VAL A 1 525 ? 39.556 4.052 -31.830 1.00 63.81 525 VAL A CA 1
ATOM 4009 C C . VAL A 1 525 ? 40.640 4.725 -31.012 1.00 63.81 525 VAL A C 1
ATOM 4011 O O . VAL A 1 525 ? 41.576 5.302 -31.575 1.00 63.81 525 VAL A O 1
ATOM 4014 N N . LEU A 1 526 ? 40.528 4.650 -29.687 1.00 55.84 526 LEU A N 1
ATOM 4015 C CA . LEU A 1 526 ? 41.606 5.084 -28.811 1.00 55.84 526 LEU A CA 1
ATOM 4016 C C . LEU A 1 526 ? 42.884 4.293 -29.130 1.00 55.84 526 LEU A C 1
ATOM 4018 O O . LEU A 1 526 ? 42.888 3.064 -29.212 1.00 55.84 526 LEU A O 1
ATOM 4022 N N . ARG A 1 527 ? 43.990 5.012 -29.309 1.00 51.56 527 ARG A N 1
ATOM 4023 C CA . ARG A 1 527 ? 45.325 4.426 -29.441 1.00 51.56 527 ARG A CA 1
ATOM 4024 C C . ARG A 1 527 ? 46.112 4.784 -28.193 1.00 51.56 527 ARG A C 1
ATOM 4026 O O . ARG A 1 527 ? 46.124 5.947 -27.799 1.00 51.56 527 ARG A O 1
ATOM 4033 N N . CYS A 1 528 ? 46.781 3.809 -27.582 1.00 41.78 528 CYS A N 1
ATOM 4034 C CA . CYS A 1 528 ? 47.788 4.109 -26.571 1.00 41.78 528 CYS A CA 1
ATOM 4035 C C . CYS A 1 528 ? 48.939 4.863 -27.250 1.00 41.78 528 CYS A C 1
ATOM 4037 O O . CYS A 1 528 ? 49.758 4.272 -27.947 1.00 41.78 528 CYS A O 1
ATOM 4039 N N . GLY A 1 529 ? 48.956 6.179 -27.079 1.00 39.94 529 GLY A N 1
ATOM 4040 C CA . GLY A 1 529 ? 50.051 7.062 -27.441 1.00 39.94 529 GLY A CA 1
ATOM 4041 C C . GLY A 1 529 ? 50.074 8.181 -26.416 1.00 39.94 529 GLY A C 1
ATOM 4042 O O . GLY A 1 529 ? 49.023 8.748 -26.110 1.00 39.94 529 GLY A O 1
ATOM 4043 N N . ASP A 1 530 ? 51.248 8.437 -25.847 1.00 35.34 530 ASP A N 1
ATOM 4044 C CA . ASP A 1 530 ? 51.471 9.500 -24.875 1.00 35.34 530 ASP A CA 1
ATOM 4045 C C . ASP A 1 530 ? 50.766 10.790 -25.325 1.00 35.34 530 ASP A C 1
ATOM 4047 O O . ASP A 1 530 ? 51.058 11.343 -26.383 1.00 35.34 530 ASP A O 1
ATOM 4051 N N . ALA A 1 531 ? 49.793 11.232 -24.527 1.00 31.61 531 ALA A N 1
ATOM 4052 C CA . ALA A 1 531 ? 49.136 12.531 -24.633 1.00 31.61 531 ALA A CA 1
ATOM 4053 C C . ALA A 1 531 ? 48.657 12.951 -26.047 1.00 31.61 531 ALA A C 1
ATOM 4055 O O . ALA A 1 531 ? 49.079 13.974 -26.583 1.00 31.61 531 ALA A O 1
ATOM 4056 N N . GLY A 1 532 ? 47.694 12.219 -26.616 1.00 37.16 532 GLY A N 1
ATOM 4057 C CA . GLY A 1 532 ? 46.642 12.828 -27.447 1.00 37.16 532 GLY A CA 1
ATOM 4058 C C . GLY A 1 532 ? 47.080 13.665 -28.661 1.00 37.16 532 GLY A C 1
ATOM 4059 O O . GLY A 1 532 ? 46.502 14.724 -28.905 1.00 37.16 532 GLY A O 1
ATOM 4060 N N . ARG A 1 533 ? 48.053 13.206 -29.458 1.00 29.28 533 ARG A N 1
ATOM 4061 C CA . ARG A 1 533 ? 48.281 13.726 -30.820 1.00 29.28 533 ARG A CA 1
ATOM 4062 C C . ARG A 1 533 ? 48.449 12.592 -31.820 1.00 29.28 533 ARG A C 1
ATOM 4064 O O . ARG A 1 533 ? 49.247 11.684 -31.604 1.00 29.28 533 ARG A O 1
ATOM 4071 N N . GLU A 1 534 ? 47.730 12.678 -32.939 1.00 33.12 534 GLU A N 1
ATOM 4072 C CA . GLU A 1 534 ? 48.028 11.882 -34.127 1.00 33.12 534 GLU A CA 1
ATOM 4073 C C . GLU A 1 534 ? 49.465 12.169 -34.575 1.00 33.12 534 GLU A C 1
ATOM 4075 O O . GLU A 1 534 ? 49.788 13.276 -35.002 1.00 33.12 534 GLU A O 1
ATOM 4080 N N . THR A 1 535 ? 50.347 11.176 -34.491 1.00 29.06 535 THR A N 1
ATOM 4081 C CA . THR A 1 535 ? 51.666 11.249 -35.117 1.00 29.06 535 THR A CA 1
ATOM 4082 C C . THR A 1 535 ? 51.706 10.327 -36.327 1.00 29.06 535 THR A C 1
ATOM 4084 O O . THR A 1 535 ? 51.934 9.121 -36.259 1.00 29.06 535 THR A O 1
ATOM 4087 N N . THR A 1 536 ? 51.522 10.929 -37.499 1.00 31.83 536 THR A N 1
ATOM 4088 C CA . THR A 1 536 ? 52.083 10.421 -38.749 1.00 31.83 536 THR A CA 1
ATOM 4089 C C . THR A 1 536 ? 53.609 10.470 -38.647 1.00 31.83 536 THR A C 1
ATOM 4091 O O . THR A 1 536 ? 54.195 11.510 -38.943 1.00 31.83 536 THR A O 1
ATOM 4094 N N . ARG A 1 537 ? 54.253 9.391 -38.183 1.00 29.80 537 ARG A N 1
ATOM 4095 C CA . ARG A 1 537 ? 55.616 8.946 -38.559 1.00 29.80 537 ARG A CA 1
ATOM 4096 C C . ARG A 1 537 ? 56.063 7.785 -37.670 1.00 29.80 537 ARG A C 1
ATOM 4098 O O . ARG A 1 537 ? 55.941 7.861 -36.458 1.00 29.80 537 ARG A O 1
ATOM 4105 N N . ASN A 1 538 ? 56.597 6.753 -38.327 1.00 35.56 538 ASN A N 1
ATOM 4106 C CA . ASN A 1 538 ? 57.446 5.666 -37.828 1.00 35.56 538 ASN A CA 1
ATOM 4107 C C . ASN A 1 538 ? 57.683 5.629 -36.310 1.00 35.56 538 ASN A C 1
ATOM 4109 O O . ASN A 1 538 ? 58.563 6.324 -35.807 1.00 35.56 538 ASN A O 1
ATOM 4113 N N . ILE A 1 539 ? 56.981 4.732 -35.615 1.00 30.58 539 ILE A N 1
ATOM 4114 C CA . ILE A 1 539 ? 57.367 4.286 -34.277 1.00 30.58 539 ILE A CA 1
ATOM 4115 C C . ILE A 1 539 ? 57.508 2.766 -34.318 1.00 30.58 539 ILE A C 1
ATOM 4117 O O . ILE A 1 539 ? 56.549 2.030 -34.542 1.00 30.58 539 ILE A O 1
ATOM 4121 N N . THR A 1 540 ? 58.742 2.311 -34.126 1.00 30.61 540 THR A N 1
ATOM 4122 C CA . THR A 1 540 ? 59.083 0.967 -33.663 1.00 30.61 540 THR A CA 1
ATOM 4123 C C . THR A 1 540 ? 58.330 0.699 -32.363 1.00 30.61 540 THR A C 1
ATOM 4125 O O . THR A 1 540 ? 58.536 1.406 -31.379 1.00 30.61 540 THR A O 1
ATOM 4128 N N . ALA A 1 541 ? 57.425 -0.278 -32.387 1.00 30.95 541 ALA A N 1
ATOM 4129 C CA . ALA A 1 541 ? 56.547 -0.629 -31.280 1.00 30.95 541 ALA A CA 1
ATOM 4130 C C . ALA A 1 541 ? 57.326 -0.855 -29.973 1.00 30.95 541 ALA A C 1
ATOM 4132 O O . ALA A 1 541 ? 58.163 -1.752 -29.894 1.00 30.95 541 ALA A O 1
ATOM 4133 N N . SER A 1 542 ? 57.001 -0.072 -28.945 1.00 27.53 542 SER A N 1
ATOM 4134 C CA . SER A 1 542 ? 57.259 -0.434 -27.553 1.00 27.53 542 SER A CA 1
ATOM 4135 C C . SER A 1 542 ? 55.896 -0.706 -26.900 1.00 27.53 542 SER A C 1
ATOM 4137 O O . SER A 1 542 ? 55.001 0.131 -27.051 1.00 27.53 542 SER A O 1
ATOM 4139 N N . PRO A 1 543 ? 55.674 -1.862 -26.247 1.00 30.78 543 PRO A N 1
ATOM 4140 C CA . PRO A 1 543 ? 54.406 -2.162 -25.584 1.00 30.78 543 PRO A CA 1
ATOM 4141 C C . PRO A 1 543 ? 54.168 -1.176 -24.437 1.00 30.78 543 PRO A C 1
ATOM 4143 O O . PRO A 1 543 ? 55.123 -0.725 -23.807 1.00 30.78 543 PRO A O 1
ATOM 4146 N N . CYS A 1 544 ? 52.902 -0.870 -24.141 1.00 30.92 544 CYS A N 1
ATOM 4147 C CA . CYS A 1 544 ? 52.511 -0.010 -23.025 1.00 30.92 544 CYS A CA 1
ATOM 4148 C C . CYS A 1 544 ? 53.245 -0.416 -21.734 1.00 30.92 544 CYS A C 1
ATOM 4150 O O . CYS A 1 544 ? 52.998 -1.492 -21.187 1.00 30.92 544 CYS A O 1
ATOM 4152 N N . ALA A 1 545 ? 54.144 0.439 -21.241 1.00 30.38 545 ALA A N 1
ATOM 4153 C CA . ALA A 1 545 ? 54.829 0.221 -19.976 1.00 30.38 545 ALA A CA 1
ATOM 4154 C C . ALA A 1 545 ? 53.854 0.492 -18.820 1.00 30.38 545 ALA A C 1
ATOM 4156 O O . ALA A 1 545 ? 53.714 1.617 -18.353 1.00 30.38 545 ALA A O 1
ATOM 4157 N N . GLY A 1 546 ? 53.156 -0.552 -18.375 1.00 31.78 546 GLY A N 1
ATOM 4158 C CA . GLY A 1 546 ? 52.368 -0.552 -17.145 1.00 31.78 546 GLY A CA 1
ATOM 4159 C C . GLY A 1 546 ? 52.883 -1.629 -16.197 1.00 31.78 546 GLY A C 1
ATOM 4160 O O . GLY A 1 546 ? 52.484 -2.785 -16.297 1.00 31.78 546 GLY A O 1
ATOM 4161 N N . LEU A 1 547 ? 53.788 -1.254 -15.293 1.00 28.73 547 LEU A N 1
ATOM 4162 C CA . LEU A 1 547 ? 54.253 -2.084 -14.180 1.00 28.73 547 LEU A CA 1
ATOM 4163 C C . LEU A 1 547 ? 53.126 -2.256 -13.154 1.00 28.73 547 LEU A C 1
ATOM 4165 O O . LEU A 1 547 ? 52.922 -1.355 -12.352 1.00 28.73 547 LEU A O 1
ATOM 4169 N N . TYR A 1 548 ? 52.447 -3.408 -13.131 1.00 28.55 548 TYR A N 1
ATOM 4170 C CA . TYR A 1 548 ? 51.682 -3.852 -11.956 1.00 28.55 548 TYR A CA 1
ATOM 4171 C C . TYR A 1 548 ? 51.723 -5.381 -11.821 1.00 28.55 548 TYR A C 1
ATOM 4173 O O . TYR A 1 548 ? 51.220 -6.114 -12.670 1.00 28.55 548 TYR A O 1
ATOM 4181 N N . THR A 1 549 ? 52.329 -5.855 -10.733 1.00 24.73 549 THR A N 1
ATOM 4182 C CA . THR A 1 549 ? 52.239 -7.230 -10.225 1.00 24.73 549 THR A CA 1
ATOM 4183 C C . THR A 1 549 ? 50.879 -7.451 -9.563 1.00 24.73 549 THR A C 1
ATOM 4185 O O . THR A 1 549 ? 50.495 -6.682 -8.685 1.00 24.73 549 THR A O 1
ATOM 4188 N N . VAL A 1 550 ? 50.162 -8.507 -9.959 1.00 27.62 550 VAL A N 1
ATOM 4189 C CA . VAL A 1 550 ? 49.017 -9.038 -9.200 1.00 27.62 550 VAL A CA 1
ATOM 4190 C C . VAL A 1 550 ? 49.566 -9.578 -7.878 1.00 27.62 550 VAL A C 1
ATOM 4192 O O . VAL A 1 550 ? 50.489 -10.390 -7.900 1.00 27.62 550 VAL A O 1
ATOM 4195 N N . ALA A 1 551 ? 49.063 -9.086 -6.746 1.00 27.44 551 ALA A N 1
ATOM 4196 C CA . ALA A 1 551 ? 49.383 -9.650 -5.439 1.00 27.44 551 ALA A CA 1
ATOM 4197 C C . ALA A 1 551 ? 48.722 -11.030 -5.314 1.00 27.44 551 ALA A C 1
ATOM 4199 O O . ALA A 1 551 ? 47.550 -11.181 -5.662 1.00 27.44 551 ALA A O 1
ATOM 4200 N N . ASP A 1 552 ? 49.484 -12.018 -4.849 1.00 30.11 552 ASP A N 1
ATOM 4201 C CA . ASP A 1 552 ? 49.033 -13.398 -4.687 1.00 30.11 552 ASP A CA 1
ATOM 4202 C C . ASP A 1 552 ? 47.795 -13.464 -3.773 1.00 30.11 552 ASP A C 1
ATOM 4204 O O . ASP A 1 552 ? 47.821 -13.005 -2.628 1.00 30.11 552 ASP A O 1
ATOM 4208 N N . ALA A 1 553 ? 46.699 -14.035 -4.279 1.00 31.03 553 ALA A N 1
ATOM 4209 C CA . ALA A 1 553 ? 45.563 -14.422 -3.451 1.00 31.03 553 ALA A CA 1
ATOM 4210 C C . ALA A 1 553 ? 45.896 -15.736 -2.709 1.00 31.03 553 ALA A C 1
ATOM 4212 O O . ALA A 1 553 ? 46.547 -16.607 -3.293 1.00 31.03 553 ALA A O 1
ATOM 4213 N N . PRO A 1 554 ? 45.462 -15.919 -1.447 1.00 33.84 554 PRO A N 1
ATOM 4214 C CA . PRO A 1 554 ? 45.658 -17.169 -0.716 1.00 33.84 554 PRO A CA 1
ATOM 4215 C C . PRO A 1 554 ? 45.009 -18.366 -1.427 1.00 33.84 554 PRO A C 1
ATOM 4217 O O . PRO A 1 554 ? 43.952 -18.235 -2.051 1.00 33.84 554 PRO A O 1
ATOM 4220 N N . ALA A 1 555 ? 45.635 -19.535 -1.271 1.00 38.97 555 ALA A N 1
ATOM 4221 C CA . ALA A 1 555 ? 45.379 -20.781 -2.002 1.00 38.97 555 ALA A CA 1
ATOM 4222 C C . ALA A 1 555 ? 43.967 -21.394 -1.859 1.00 38.97 555 ALA A C 1
ATOM 4224 O O . ALA A 1 555 ? 43.675 -22.374 -2.537 1.00 38.97 555 ALA A O 1
ATOM 4225 N N . ASP A 1 556 ? 43.084 -20.804 -1.048 1.00 37.72 556 ASP A N 1
ATOM 4226 C CA . ASP A 1 556 ? 41.773 -21.376 -0.708 1.00 37.72 556 ASP A CA 1
ATOM 4227 C C . ASP A 1 556 ? 40.585 -20.590 -1.296 1.00 37.72 556 ASP A C 1
ATOM 4229 O O . ASP A 1 556 ? 39.427 -20.833 -0.951 1.00 37.72 556 ASP A O 1
ATOM 4233 N N . SER A 1 557 ? 40.837 -19.633 -2.193 1.00 34.88 557 SER A N 1
ATOM 4234 C CA . SER A 1 557 ? 39.758 -18.986 -2.946 1.00 34.88 557 SER A CA 1
ATOM 4235 C C . SER A 1 557 ? 39.360 -19.863 -4.134 1.00 34.88 557 SER A C 1
ATOM 4237 O O . SER A 1 557 ? 40.183 -20.163 -4.995 1.00 34.88 557 SER A O 1
ATOM 4239 N N . ASN A 1 558 ? 38.091 -20.281 -4.182 1.00 35.50 558 ASN A N 1
ATOM 4240 C CA . ASN A 1 558 ? 37.477 -20.925 -5.346 1.00 35.50 558 ASN A CA 1
ATOM 4241 C C . ASN A 1 558 ? 37.457 -19.936 -6.524 1.00 35.50 558 ASN A C 1
ATOM 4243 O O . ASN A 1 558 ? 36.445 -19.300 -6.816 1.00 35.50 558 ASN A O 1
ATOM 4247 N N . VAL A 1 559 ? 38.605 -19.771 -7.173 1.00 33.19 559 VAL A N 1
ATOM 4248 C CA . VAL A 1 559 ? 38.746 -19.068 -8.440 1.00 33.19 559 VAL A CA 1
ATOM 4249 C C . VAL A 1 559 ? 38.298 -20.040 -9.520 1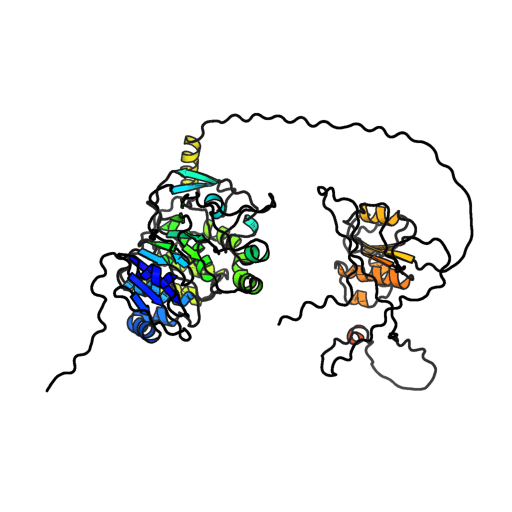.00 33.19 559 VAL A C 1
ATOM 4251 O O . VAL A 1 559 ? 38.866 -21.117 -9.681 1.00 33.19 559 VAL A O 1
ATOM 4254 N N . PHE A 1 560 ? 37.236 -19.659 -10.222 1.00 34.75 560 PHE A N 1
ATOM 4255 C CA . PHE A 1 560 ? 36.747 -20.316 -11.427 1.00 34.75 560 PHE A CA 1
ATOM 4256 C C . PHE A 1 560 ? 37.917 -20.661 -12.360 1.00 34.75 560 PHE A C 1
ATOM 4258 O O . PHE A 1 560 ? 38.631 -19.757 -12.789 1.00 34.75 560 PHE A O 1
ATOM 4265 N N . ASP A 1 561 ? 38.111 -21.951 -12.648 1.00 37.50 561 ASP A N 1
ATOM 4266 C CA . ASP A 1 561 ? 39.110 -22.432 -13.600 1.00 37.50 561 ASP A CA 1
ATOM 4267 C C . ASP A 1 561 ? 38.492 -22.469 -15.011 1.00 37.50 561 ASP A C 1
ATOM 4269 O O . ASP A 1 561 ? 37.686 -23.361 -15.306 1.00 37.50 561 ASP A O 1
ATOM 4273 N N . PRO A 1 562 ? 38.856 -21.537 -15.912 1.00 32.78 562 PRO A N 1
ATOM 4274 C CA . PRO A 1 562 ? 38.322 -21.506 -17.268 1.00 32.78 562 PRO A CA 1
ATOM 4275 C C . PRO A 1 562 ? 38.686 -22.760 -18.078 1.00 32.78 562 PRO A C 1
ATOM 4277 O O . PRO A 1 562 ? 38.041 -23.019 -19.092 1.00 32.78 562 PRO A O 1
ATOM 4280 N N . TRP A 1 563 ? 39.675 -23.565 -17.652 1.00 35.56 563 TRP A N 1
ATOM 4281 C CA . TRP A 1 563 ? 40.037 -24.818 -18.327 1.00 35.56 563 TRP A CA 1
ATOM 4282 C C . TRP A 1 563 ? 38.902 -25.841 -18.358 1.00 35.56 563 TRP A C 1
ATOM 4284 O O . TRP A 1 563 ? 38.868 -26.673 -19.264 1.00 35.56 563 TRP A O 1
ATOM 4294 N N . GLN A 1 564 ? 37.938 -25.755 -17.440 1.00 37.12 564 GLN A N 1
ATOM 4295 C CA . GLN A 1 564 ? 36.780 -26.652 -17.422 1.00 37.12 564 GLN A CA 1
ATOM 4296 C C . GLN A 1 564 ? 35.823 -26.434 -18.609 1.00 37.12 564 GLN A C 1
ATOM 4298 O O . GLN A 1 564 ? 35.070 -27.342 -18.946 1.00 37.12 564 GLN A O 1
ATOM 4303 N N . LEU A 1 565 ? 35.887 -25.276 -19.281 1.00 34.47 565 LEU A N 1
ATOM 4304 C CA . LEU A 1 565 ? 35.124 -24.975 -20.503 1.00 34.47 565 LEU A CA 1
ATOM 4305 C C . LEU A 1 565 ? 35.817 -25.451 -21.790 1.00 34.47 565 LEU A C 1
ATOM 4307 O O . LEU A 1 565 ? 35.156 -25.587 -22.815 1.00 34.47 565 LEU A O 1
ATOM 4311 N N . PHE A 1 566 ? 37.132 -25.697 -21.751 1.00 34.09 566 PHE A N 1
ATOM 4312 C CA . PHE A 1 566 ? 37.951 -25.937 -22.949 1.00 34.09 566 PHE A CA 1
ATOM 4313 C C . PHE A 1 566 ? 38.682 -27.293 -22.957 1.00 34.09 566 PHE A C 1
ATOM 4315 O O . PHE A 1 566 ? 39.410 -27.601 -23.903 1.00 34.09 566 PHE A O 1
ATOM 4322 N N . ALA A 1 567 ? 38.517 -28.126 -21.924 1.00 29.36 567 ALA A N 1
ATOM 4323 C CA . ALA A 1 567 ? 39.186 -29.419 -21.832 1.00 29.36 567 ALA A CA 1
ATOM 4324 C C . ALA A 1 567 ? 38.443 -30.510 -22.626 1.00 29.36 567 ALA A C 1
ATOM 4326 O O . ALA A 1 567 ? 37.344 -30.934 -22.272 1.00 29.36 567 ALA A O 1
ATOM 4327 N N . ARG A 1 568 ? 39.094 -31.029 -23.676 1.00 31.70 568 ARG A N 1
ATOM 4328 C CA . ARG A 1 568 ? 38.712 -32.290 -24.330 1.00 31.70 568 ARG A CA 1
ATOM 4329 C C . ARG A 1 568 ? 38.665 -33.422 -23.299 1.00 31.70 568 ARG A C 1
ATOM 4331 O O . ARG A 1 568 ? 39.629 -33.631 -22.564 1.00 31.70 568 ARG A O 1
ATOM 4338 N N . SER A 1 569 ? 37.583 -34.199 -23.305 1.00 31.62 569 SER A N 1
ATOM 4339 C CA . SER A 1 569 ? 37.463 -35.441 -22.540 1.00 31.62 569 SER A CA 1
ATOM 4340 C C . SER A 1 569 ? 38.593 -36.410 -22.901 1.00 31.62 569 SER A C 1
ATOM 4342 O O . SER A 1 569 ? 38.684 -36.877 -24.039 1.00 31.62 569 SER A O 1
ATOM 4344 N N . ALA A 1 570 ? 39.443 -36.742 -21.934 1.00 35.91 570 ALA A N 1
ATOM 4345 C CA . ALA A 1 570 ? 40.376 -37.847 -22.059 1.00 35.91 570 ALA A CA 1
ATOM 4346 C C . ALA A 1 570 ? 39.620 -39.173 -21.885 1.00 35.91 570 ALA A C 1
ATOM 4348 O O . ALA A 1 570 ? 39.115 -39.463 -20.803 1.00 35.91 570 ALA A O 1
ATOM 4349 N N . LEU A 1 571 ? 39.588 -39.998 -22.932 1.00 29.81 571 LEU A N 1
ATOM 4350 C CA . LEU A 1 571 ? 39.383 -41.439 -22.809 1.00 29.81 571 LEU A CA 1
ATOM 4351 C C . LEU A 1 571 ? 40.534 -42.166 -23.519 1.00 29.81 571 LEU A C 1
ATOM 4353 O O . LEU A 1 571 ? 40.892 -41.868 -24.654 1.00 29.81 571 LEU A O 1
ATOM 4357 N N . HIS A 1 572 ? 41.138 -43.066 -22.749 1.00 30.83 572 HIS A N 1
ATOM 4358 C CA . HIS A 1 572 ? 42.338 -43.874 -22.954 1.00 30.83 572 HIS A CA 1
ATOM 4359 C C . HIS A 1 572 ? 42.556 -44.499 -24.347 1.00 30.83 572 HIS A C 1
ATOM 4361 O O . HIS A 1 572 ? 41.643 -45.048 -24.950 1.00 30.83 572 HIS A O 1
ATOM 4367 N N . THR A 1 573 ? 43.819 -44.625 -24.777 1.00 27.34 573 THR A N 1
ATOM 4368 C CA . THR A 1 573 ? 44.658 -45.836 -24.592 1.00 27.34 573 THR A CA 1
ATOM 4369 C C . THR A 1 573 ? 46.083 -45.608 -25.122 1.00 27.34 573 THR A C 1
ATOM 4371 O O . THR A 1 573 ? 46.353 -44.707 -25.907 1.00 27.34 573 THR A O 1
ATOM 4374 N N . ALA A 1 574 ? 47.020 -46.382 -24.580 1.00 29.97 574 ALA A N 1
ATOM 4375 C CA . ALA A 1 574 ? 48.461 -46.196 -24.643 1.00 29.97 574 ALA A CA 1
ATOM 4376 C C . ALA A 1 574 ? 49.115 -46.529 -25.998 1.00 29.97 574 ALA A C 1
ATOM 4378 O O . ALA A 1 574 ? 48.793 -47.532 -26.624 1.00 29.97 574 ALA A O 1
ATOM 4379 N N . SER A 1 575 ? 50.169 -45.789 -26.354 1.00 29.75 575 SER A N 1
ATOM 4380 C CA . SER A 1 575 ? 51.573 -46.252 -26.326 1.00 29.75 575 SER A CA 1
ATOM 4381 C C . SER A 1 575 ? 52.435 -45.616 -27.427 1.00 29.75 575 SER A C 1
ATOM 4383 O O . SER A 1 575 ? 52.021 -45.451 -28.568 1.00 29.75 575 SER A O 1
ATOM 4385 N N . SER A 1 576 ? 53.687 -45.346 -27.050 1.00 29.34 576 SER A N 1
ATOM 4386 C CA . SER A 1 576 ? 54.863 -45.071 -27.889 1.00 29.34 576 SER A CA 1
ATOM 4387 C C . SER A 1 576 ? 54.967 -43.721 -28.623 1.00 29.34 576 SER A C 1
ATOM 4389 O O . SER A 1 576 ? 54.369 -43.475 -29.660 1.00 29.34 576 SER A O 1
ATOM 4391 N N . ASN A 1 577 ? 55.829 -42.872 -28.049 1.00 36.22 577 ASN A N 1
ATOM 4392 C CA . ASN A 1 577 ? 56.805 -41.978 -28.681 1.00 36.22 577 ASN A CA 1
ATOM 4393 C C . ASN A 1 577 ? 56.615 -41.655 -30.174 1.00 36.22 577 ASN A C 1
ATOM 4395 O O . ASN A 1 577 ? 57.022 -42.438 -31.027 1.00 36.22 577 ASN A O 1
ATOM 4399 N N . THR A 1 578 ? 56.202 -40.424 -30.489 1.00 29.33 578 THR A N 1
ATOM 4400 C CA . THR A 1 578 ? 57.073 -39.370 -31.063 1.00 29.33 578 THR A CA 1
ATOM 4401 C C . THR A 1 578 ? 56.267 -38.107 -31.419 1.00 29.33 578 THR A C 1
ATOM 4403 O O . THR A 1 578 ? 55.170 -38.181 -31.955 1.00 29.33 578 THR A O 1
ATOM 4406 N N . SER A 1 579 ? 56.834 -36.945 -31.065 1.00 36.31 579 SER A N 1
ATOM 4407 C CA . SER A 1 579 ? 56.493 -35.574 -31.496 1.00 36.31 579 SER A CA 1
ATOM 4408 C C . SER A 1 579 ? 55.007 -35.195 -31.624 1.00 36.31 579 SER A C 1
ATOM 4410 O O . SER A 1 579 ? 54.458 -35.159 -32.723 1.00 36.31 579 SER A O 1
ATOM 4412 N N . SER A 1 580 ? 54.393 -34.753 -30.524 1.00 29.23 580 SER A N 1
ATOM 4413 C CA . SER A 1 580 ? 53.205 -33.895 -30.593 1.00 29.23 580 SER A CA 1
ATOM 4414 C C . SER A 1 580 ? 53.581 -32.473 -30.189 1.00 29.23 580 SER A C 1
ATOM 4416 O O . SER A 1 580 ? 53.879 -32.209 -29.023 1.00 29.23 580 SER A O 1
ATOM 4418 N N . ALA A 1 581 ? 53.535 -31.552 -31.149 1.00 33.28 581 ALA A N 1
ATOM 4419 C CA . ALA A 1 581 ? 53.386 -30.131 -30.876 1.00 33.28 581 ALA A CA 1
ATOM 4420 C C . ALA A 1 581 ? 52.005 -29.918 -30.231 1.00 33.28 581 ALA A C 1
ATOM 4422 O O . ALA A 1 581 ? 51.020 -29.641 -30.907 1.00 33.28 581 ALA A O 1
ATOM 4423 N N . ALA A 1 582 ? 51.917 -30.144 -28.920 1.00 28.78 582 ALA A N 1
ATOM 4424 C CA . ALA A 1 582 ? 50.755 -29.790 -28.126 1.00 28.78 582 ALA A CA 1
ATOM 4425 C C . ALA A 1 582 ? 50.853 -28.292 -27.822 1.00 28.78 582 ALA A C 1
ATOM 4427 O O . ALA A 1 582 ? 51.687 -27.855 -27.030 1.00 28.78 582 ALA A O 1
ATOM 4428 N N . THR A 1 583 ? 50.029 -27.502 -28.501 1.00 29.98 583 THR A N 1
ATOM 4429 C CA . THR A 1 583 ? 49.792 -26.083 -28.229 1.00 29.98 583 THR A CA 1
ATOM 4430 C C . THR A 1 583 ? 49.230 -25.905 -26.816 1.00 29.98 583 THR A C 1
ATOM 4432 O O . THR A 1 583 ? 48.020 -25.850 -26.618 1.00 29.98 583 THR A O 1
ATOM 4435 N N . GLN A 1 584 ? 50.111 -25.823 -25.817 1.00 27.38 584 GLN A N 1
ATOM 4436 C CA . GLN A 1 584 ? 49.800 -25.212 -24.526 1.00 27.38 584 GLN A CA 1
ATOM 4437 C C . GLN A 1 584 ? 49.663 -23.699 -24.741 1.00 27.38 584 GLN A C 1
ATOM 4439 O O . GLN A 1 584 ? 50.599 -23.050 -25.211 1.00 27.38 584 GLN A O 1
ATOM 4444 N N . MET A 1 585 ? 48.507 -23.120 -24.403 1.00 25.62 585 MET A N 1
ATOM 4445 C CA . MET A 1 585 ? 48.386 -21.665 -24.280 1.00 25.62 585 MET A CA 1
ATOM 4446 C C . MET A 1 585 ? 49.142 -21.212 -23.027 1.00 25.62 585 MET A C 1
ATOM 4448 O O . MET A 1 585 ? 48.653 -21.338 -21.907 1.00 25.62 585 MET A O 1
ATOM 4452 N N . CYS A 1 586 ? 50.347 -20.683 -23.217 1.00 24.55 586 CYS A N 1
ATOM 4453 C CA . CYS A 1 586 ? 51.074 -19.960 -22.180 1.00 24.55 586 CYS A CA 1
ATOM 4454 C C . CYS A 1 586 ? 50.575 -18.511 -22.135 1.00 24.55 586 CYS A C 1
ATOM 4456 O O . CYS A 1 586 ? 50.885 -17.721 -23.026 1.00 24.55 586 CYS A O 1
ATOM 4458 N N . PHE A 1 587 ? 49.844 -18.128 -21.087 1.00 30.03 587 PHE A N 1
ATOM 4459 C CA . PHE A 1 587 ? 49.585 -16.715 -20.814 1.00 30.03 587 PHE A CA 1
ATOM 4460 C C . PHE A 1 587 ? 50.858 -16.069 -20.248 1.00 30.03 587 PHE A C 1
ATOM 4462 O O . PHE A 1 587 ? 51.281 -16.346 -19.126 1.00 30.03 587 PHE A O 1
ATOM 4469 N N . SER A 1 588 ? 51.496 -15.212 -21.047 1.00 31.81 588 SER A N 1
ATOM 4470 C CA . SER A 1 588 ? 52.574 -14.328 -20.596 1.00 31.81 588 SER A CA 1
ATOM 4471 C C . SER A 1 588 ? 52.056 -13.392 -19.496 1.00 31.81 588 SER A C 1
ATOM 4473 O O . SER A 1 588 ? 51.027 -12.742 -19.669 1.00 31.81 588 SER A O 1
ATOM 4475 N N . ARG A 1 589 ? 52.804 -13.245 -18.391 1.00 34.16 589 ARG A N 1
ATOM 4476 C CA . ARG A 1 589 ? 52.538 -12.236 -17.339 1.00 34.16 589 ARG A CA 1
ATOM 4477 C C . ARG A 1 589 ? 52.629 -10.783 -17.846 1.00 34.16 589 ARG A C 1
ATOM 4479 O O . ARG A 1 589 ? 52.291 -9.865 -17.108 1.00 34.16 589 ARG A O 1
ATOM 4486 N N . GLN A 1 590 ? 53.072 -10.565 -19.084 1.00 35.94 590 GLN A N 1
ATOM 4487 C CA . GLN A 1 590 ? 53.106 -9.271 -19.760 1.00 35.94 590 GLN A CA 1
ATOM 4488 C C . GLN A 1 590 ? 52.148 -9.288 -20.955 1.00 35.94 590 GLN A C 1
ATOM 4490 O O . GLN A 1 590 ? 52.562 -9.474 -22.098 1.00 35.94 590 GLN A O 1
ATOM 4495 N N . MET A 1 591 ? 50.857 -9.099 -20.695 1.00 34.94 591 MET A N 1
ATOM 4496 C CA . MET A 1 591 ? 49.902 -8.709 -21.730 1.00 34.94 591 MET A CA 1
ATOM 4497 C C . MET A 1 591 ? 49.483 -7.265 -21.478 1.00 34.94 591 MET A C 1
ATOM 4499 O O . MET A 1 591 ? 49.068 -6.922 -20.368 1.00 34.94 591 MET A O 1
ATOM 4503 N N . ALA A 1 592 ? 49.598 -6.416 -22.503 1.00 43.66 592 ALA A N 1
ATOM 4504 C CA . ALA A 1 592 ? 48.983 -5.096 -22.476 1.00 43.66 592 ALA A CA 1
ATOM 4505 C C . ALA A 1 592 ? 47.480 -5.268 -22.204 1.00 43.66 592 ALA A C 1
ATOM 4507 O O . ALA A 1 592 ? 46.839 -6.142 -22.789 1.00 43.66 592 ALA A O 1
ATOM 4508 N N . ALA A 1 593 ? 46.931 -4.487 -21.272 1.00 44.34 593 ALA A N 1
ATOM 4509 C CA . ALA A 1 593 ? 45.513 -4.573 -20.949 1.00 44.34 593 ALA A CA 1
ATOM 4510 C C . ALA A 1 593 ? 44.674 -4.240 -22.200 1.00 44.34 593 ALA A C 1
ATOM 4512 O O . ALA A 1 593 ? 45.000 -3.268 -22.888 1.00 44.34 593 ALA A O 1
ATOM 4513 N N . PRO A 1 594 ? 43.612 -5.010 -22.502 1.00 51.12 594 PRO A N 1
ATOM 4514 C CA . PRO A 1 594 ? 42.705 -4.659 -23.584 1.00 51.12 594 PRO A CA 1
ATOM 4515 C C . PRO A 1 594 ? 42.038 -3.320 -23.264 1.00 51.12 594 PRO A C 1
ATOM 4517 O O . PRO A 1 594 ? 41.587 -3.089 -22.140 1.00 51.12 594 PRO A O 1
ATOM 4520 N N . LEU A 1 595 ? 41.993 -2.430 -24.251 1.00 53.56 595 LEU A N 1
ATOM 4521 C CA . LEU A 1 595 ? 41.310 -1.151 -24.134 1.00 53.56 595 LEU A CA 1
ATOM 4522 C C . LEU A 1 595 ? 39.840 -1.342 -24.507 1.00 53.56 595 LEU A C 1
ATOM 4524 O O . LEU A 1 595 ? 39.531 -1.632 -25.660 1.00 53.56 595 LEU A O 1
ATOM 4528 N N . ILE A 1 596 ? 38.946 -1.188 -23.532 1.00 56.81 596 ILE A N 1
ATOM 4529 C CA . ILE A 1 596 ? 37.498 -1.217 -23.755 1.00 56.81 596 ILE A CA 1
ATOM 4530 C C . ILE A 1 596 ? 37.005 0.227 -23.771 1.00 56.81 596 ILE A C 1
ATOM 4532 O O . ILE A 1 596 ? 37.156 0.952 -22.788 1.00 56.81 596 ILE A O 1
ATOM 4536 N N . GLN A 1 597 ? 36.425 0.635 -24.897 1.00 59.41 597 GLN A N 1
ATOM 4537 C CA . GLN A 1 597 ? 35.794 1.936 -25.074 1.00 59.41 597 GLN A CA 1
ATOM 4538 C C . GLN A 1 597 ? 34.286 1.722 -25.203 1.00 59.41 597 GLN A C 1
ATOM 4540 O O . GLN A 1 597 ? 33.840 0.988 -26.081 1.00 59.41 597 GLN A O 1
ATOM 4545 N N . HIS A 1 598 ? 33.508 2.358 -24.330 1.00 57.91 598 HIS A N 1
ATOM 4546 C CA . HIS A 1 598 ? 32.052 2.358 -24.421 1.00 57.91 598 HIS A CA 1
ATOM 4547 C C . HIS A 1 598 ? 31.574 3.704 -24.969 1.00 57.91 598 HIS A C 1
ATOM 4549 O O . HIS A 1 598 ? 31.940 4.756 -24.443 1.00 57.91 598 HIS A O 1
ATOM 4555 N N . SER A 1 599 ? 30.773 3.664 -26.030 1.00 62.34 599 SER A N 1
ATOM 4556 C CA . SER A 1 599 ? 30.162 4.846 -26.640 1.00 62.34 599 SER A CA 1
ATOM 4557 C C . SER A 1 599 ? 28.692 4.929 -26.245 1.00 62.34 599 SER A C 1
ATOM 4559 O O . SER A 1 599 ? 27.983 3.927 -26.271 1.00 62.34 599 SER A O 1
ATOM 4561 N N . LEU A 1 600 ? 28.233 6.131 -25.896 1.00 54.38 600 LEU A N 1
ATOM 4562 C CA . LEU A 1 600 ? 26.838 6.380 -25.542 1.00 54.38 600 LEU A CA 1
ATOM 4563 C C . LEU A 1 600 ? 25.983 6.524 -26.807 1.00 54.38 600 LEU A C 1
ATOM 4565 O O . LEU A 1 600 ? 26.366 7.223 -27.746 1.00 54.38 600 LEU A O 1
ATOM 4569 N N . SER A 1 601 ? 24.809 5.897 -26.819 1.00 55.72 601 SER A N 1
ATOM 4570 C CA . SER A 1 601 ? 23.781 6.136 -27.834 1.00 55.72 601 SER A CA 1
ATOM 4571 C C . SER A 1 601 ? 23.008 7.415 -27.512 1.00 55.72 601 SER A C 1
ATOM 4573 O O . SER A 1 601 ? 22.602 7.598 -26.364 1.00 55.72 601 SER A O 1
ATOM 4575 N N . ASN A 1 602 ? 22.738 8.257 -28.511 1.00 56.16 602 ASN A N 1
ATOM 4576 C CA . ASN A 1 602 ? 21.871 9.425 -28.350 1.00 56.16 602 ASN A CA 1
ATOM 4577 C C . ASN A 1 602 ? 20.507 9.173 -29.011 1.00 56.16 602 ASN A C 1
ATOM 4579 O O . ASN A 1 602 ? 20.453 8.665 -30.131 1.00 56.16 602 ASN A O 1
ATOM 4583 N N . GLN A 1 603 ? 19.414 9.538 -28.337 1.00 45.59 603 GLN A N 1
ATOM 4584 C CA . GLN A 1 603 ? 18.095 9.648 -28.969 1.00 45.59 603 GLN A CA 1
ATOM 4585 C C . GLN A 1 603 ? 17.847 11.103 -29.390 1.00 45.59 603 GLN A C 1
ATOM 4587 O O . GLN A 1 603 ? 18.376 12.031 -28.787 1.00 45.59 603 GLN A O 1
ATOM 4592 N N . GLN A 1 604 ? 17.075 11.277 -30.462 1.00 45.38 604 GLN A N 1
ATOM 4593 C CA . GLN A 1 604 ? 17.026 12.420 -31.389 1.00 45.38 604 GLN A CA 1
ATOM 4594 C C . GLN A 1 604 ? 16.788 13.855 -30.856 1.00 45.38 604 GLN A C 1
ATOM 4596 O O . GLN A 1 604 ? 16.666 14.748 -31.686 1.00 45.38 604 GLN A O 1
ATOM 4601 N N . ASP A 1 605 ? 16.812 14.139 -29.552 1.00 41.91 605 ASP A N 1
ATOM 4602 C CA . ASP A 1 605 ? 16.495 15.479 -29.017 1.00 41.91 605 ASP A CA 1
ATOM 4603 C C . ASP A 1 605 ? 17.586 16.137 -28.156 1.00 41.91 605 ASP A C 1
ATOM 4605 O O . ASP A 1 605 ? 17.426 17.281 -27.729 1.00 41.91 605 ASP A O 1
ATOM 4609 N N . ALA A 1 606 ? 18.732 15.491 -27.932 1.00 40.12 606 ALA A N 1
ATOM 4610 C CA . ALA A 1 606 ? 19.839 16.147 -27.240 1.00 40.12 606 ALA A CA 1
ATOM 4611 C C . ALA A 1 606 ? 20.850 16.706 -28.254 1.00 40.12 606 ALA A C 1
ATOM 4613 O O . ALA A 1 606 ? 21.673 15.967 -28.800 1.00 40.12 606 ALA A O 1
ATOM 4614 N N . VAL A 1 607 ? 20.814 18.026 -28.484 1.00 41.62 607 VAL A N 1
ATOM 4615 C CA . VAL A 1 607 ? 21.955 18.774 -29.044 1.00 41.62 607 VAL A CA 1
ATOM 4616 C C . VAL A 1 607 ? 23.059 18.747 -27.987 1.00 41.62 607 VAL A C 1
ATOM 4618 O O . VAL A 1 607 ? 23.195 19.662 -27.180 1.00 41.62 607 VAL A O 1
ATOM 4621 N N . VAL A 1 608 ? 23.799 17.643 -27.931 1.00 39.66 608 VAL A N 1
ATOM 4622 C CA . VAL A 1 608 ? 25.009 17.536 -27.119 1.00 39.66 608 VAL A CA 1
ATOM 4623 C C . VAL A 1 608 ? 26.170 17.978 -27.996 1.00 39.66 608 VAL A C 1
ATOM 4625 O O . VAL A 1 608 ? 26.328 17.497 -29.119 1.00 39.66 608 VAL A O 1
ATOM 4628 N N . ASP A 1 609 ? 26.955 18.923 -27.483 1.00 38.12 609 ASP A N 1
ATOM 4629 C CA . ASP A 1 609 ? 28.264 19.284 -28.020 1.00 38.12 609 ASP A CA 1
ATOM 4630 C C . ASP A 1 609 ? 29.063 17.990 -28.304 1.00 38.12 609 ASP A C 1
ATOM 4632 O O . ASP A 1 609 ? 29.226 17.182 -27.389 1.00 38.12 609 ASP A O 1
ATOM 4636 N N . PRO A 1 610 ? 29.522 17.729 -29.543 1.00 36.69 610 PRO A N 1
ATOM 4637 C CA . PRO A 1 610 ? 30.138 16.461 -29.952 1.00 36.69 610 PRO A CA 1
ATOM 4638 C C . PRO A 1 610 ? 31.513 16.178 -29.316 1.00 36.69 610 PRO A C 1
ATOM 4640 O O . PRO A 1 610 ? 32.273 15.345 -29.823 1.00 36.69 610 PRO A O 1
ATOM 4643 N N . THR A 1 611 ? 31.847 16.817 -28.192 1.00 36.00 611 THR A N 1
ATOM 4644 C CA . THR A 1 611 ? 33.007 16.473 -27.371 1.00 36.00 611 THR A CA 1
ATOM 4645 C C . THR A 1 611 ? 32.814 15.069 -26.794 1.00 36.00 611 THR A C 1
ATOM 4647 O O . THR A 1 611 ? 32.183 14.812 -25.775 1.00 36.00 611 THR A O 1
ATOM 4650 N N . THR A 1 612 ? 33.336 14.111 -27.549 1.00 38.22 612 THR A N 1
ATOM 4651 C CA . THR A 1 612 ? 33.245 12.679 -27.306 1.00 38.22 612 THR A CA 1
ATOM 4652 C C . THR A 1 612 ? 34.088 12.350 -26.077 1.00 38.22 612 THR A C 1
ATOM 4654 O O . THR A 1 612 ? 35.299 12.165 -26.182 1.00 38.22 612 THR A O 1
ATOM 4657 N N . PHE A 1 613 ? 33.486 12.288 -24.892 1.00 34.28 613 PHE A N 1
ATOM 4658 C CA . PHE A 1 613 ? 34.194 11.774 -23.723 1.00 34.28 613 PHE A CA 1
ATOM 4659 C C . PHE A 1 613 ? 34.217 10.248 -23.799 1.00 34.28 613 PHE A C 1
ATOM 4661 O O . PHE A 1 613 ? 33.242 9.571 -23.487 1.00 34.28 613 PHE A O 1
ATOM 4668 N N . SER A 1 614 ? 35.346 9.697 -24.244 1.00 38.47 614 SER A N 1
ATOM 4669 C CA . SER A 1 614 ? 35.634 8.275 -24.066 1.00 38.47 614 SER A CA 1
ATOM 4670 C C . SER A 1 614 ? 36.091 8.056 -22.626 1.00 38.47 614 SER A C 1
ATOM 4672 O O . SER A 1 614 ? 37.129 8.579 -22.222 1.00 38.47 614 SER A O 1
ATOM 4674 N N . VAL A 1 615 ? 35.327 7.297 -21.842 1.00 36.72 615 VAL A N 1
ATOM 4675 C CA . VAL A 1 615 ? 35.747 6.898 -20.494 1.00 36.72 615 VAL A CA 1
ATOM 4676 C C . VAL A 1 615 ? 36.635 5.665 -20.619 1.00 36.72 615 VAL A C 1
ATOM 4678 O O . VAL A 1 615 ? 36.169 4.590 -20.986 1.00 36.72 615 VAL A O 1
ATOM 4681 N N . VAL A 1 616 ? 37.923 5.817 -20.311 1.00 38.59 616 VAL A N 1
ATOM 4682 C CA . VAL A 1 616 ? 38.816 4.677 -20.080 1.00 38.59 616 VAL A CA 1
ATOM 4683 C C . VAL A 1 616 ? 38.621 4.257 -18.632 1.00 38.59 616 VAL A C 1
ATOM 4685 O O . VAL A 1 616 ? 38.966 5.017 -17.732 1.00 38.59 616 VAL A O 1
ATOM 4688 N N . LEU A 1 617 ? 38.058 3.074 -18.391 1.00 35.41 617 LEU A N 1
ATOM 4689 C CA . LEU A 1 617 ? 37.963 2.526 -17.038 1.00 35.41 617 LEU A CA 1
ATOM 4690 C C . LEU A 1 617 ? 39.364 2.062 -16.594 1.00 35.41 617 LEU A C 1
ATOM 4692 O O . LEU A 1 617 ? 39.896 1.114 -17.179 1.00 35.41 617 LEU A O 1
ATOM 4696 N N . PRO A 1 618 ? 40.008 2.695 -15.592 1.00 32.34 618 PRO A N 1
ATOM 4697 C CA . PRO A 1 618 ? 41.247 2.162 -15.042 1.00 32.34 618 PRO A CA 1
ATOM 4698 C C . PRO A 1 618 ? 40.960 0.856 -14.286 1.00 32.34 618 PRO A C 1
ATOM 4700 O O . PRO A 1 618 ? 39.909 0.706 -13.666 1.00 32.34 618 PRO A O 1
ATOM 4703 N N . ARG A 1 619 ? 41.927 -0.074 -14.266 1.00 37.38 619 ARG A N 1
ATOM 4704 C CA . ARG A 1 619 ? 41.821 -1.378 -13.570 1.00 37.38 619 ARG A CA 1
ATOM 4705 C C . ARG A 1 619 ? 41.447 -1.298 -12.075 1.00 37.38 619 ARG A C 1
ATOM 4707 O O . ARG A 1 619 ? 41.038 -2.310 -11.524 1.00 37.38 619 ARG A O 1
ATOM 4714 N N . ASN A 1 620 ? 41.563 -0.134 -11.432 1.00 34.22 620 ASN A N 1
ATOM 4715 C CA . ASN A 1 620 ? 41.379 0.041 -9.986 1.00 34.22 620 ASN A CA 1
ATOM 4716 C C . ASN A 1 620 ? 40.052 0.702 -9.578 1.00 34.22 620 ASN A C 1
ATOM 4718 O O . ASN A 1 620 ? 39.977 1.277 -8.495 1.00 34.22 620 ASN A O 1
ATOM 4722 N N . VAL A 1 621 ? 38.982 0.606 -10.374 1.00 31.48 621 VAL A N 1
ATOM 4723 C CA . VAL A 1 621 ? 37.633 0.852 -9.826 1.00 31.48 621 VAL A CA 1
ATOM 4724 C C . VAL A 1 621 ? 37.157 -0.414 -9.106 1.00 31.48 621 VAL A C 1
ATOM 4726 O O . VAL A 1 621 ? 36.204 -1.073 -9.503 1.00 31.48 621 VAL A O 1
ATOM 4729 N N . THR A 1 622 ? 37.859 -0.795 -8.040 1.00 34.06 622 THR A N 1
ATOM 4730 C CA . THR A 1 622 ? 37.238 -1.591 -6.982 1.00 34.06 622 THR A CA 1
ATOM 4731 C C . THR A 1 622 ? 36.267 -0.667 -6.266 1.00 34.06 622 THR A C 1
ATOM 4733 O O . THR A 1 622 ? 36.667 0.416 -5.830 1.00 34.06 622 THR A O 1
ATOM 4736 N N . ALA A 1 623 ? 35.002 -1.080 -6.164 1.00 29.77 623 ALA A N 1
ATOM 4737 C CA . ALA A 1 623 ? 34.026 -0.441 -5.289 1.00 29.77 623 ALA A CA 1
ATOM 4738 C C . ALA A 1 623 ? 34.678 -0.140 -3.926 1.00 29.77 623 ALA A C 1
ATOM 4740 O O . ALA A 1 623 ? 35.491 -0.951 -3.463 1.00 29.77 623 ALA A O 1
ATOM 4741 N N . PRO A 1 624 ? 34.382 1.006 -3.285 1.00 29.47 624 PRO A N 1
ATOM 4742 C CA . PRO A 1 624 ? 34.907 1.259 -1.955 1.00 29.47 624 PRO A CA 1
ATOM 4743 C C . PRO A 1 624 ? 34.520 0.078 -1.067 1.00 29.47 624 PRO A C 1
ATOM 4745 O O . PRO A 1 624 ? 33.359 -0.333 -1.046 1.00 29.47 624 PRO A O 1
ATOM 4748 N N . ALA A 1 625 ? 35.508 -0.494 -0.376 1.00 33.19 625 ALA A N 1
ATOM 4749 C CA . ALA A 1 625 ? 35.237 -1.452 0.678 1.00 33.19 625 ALA A CA 1
ATOM 4750 C C . ALA A 1 625 ? 34.264 -0.777 1.647 1.00 33.19 625 ALA A C 1
ATOM 4752 O O . ALA A 1 625 ? 34.593 0.253 2.242 1.00 33.19 625 ALA A O 1
ATOM 4753 N N . ILE A 1 626 ? 33.055 -1.328 1.730 1.00 29.97 626 ILE A N 1
ATOM 4754 C CA . ILE A 1 626 ? 32.061 -0.951 2.725 1.00 29.97 626 ILE A CA 1
ATOM 4755 C C . ILE A 1 626 ? 32.746 -1.171 4.077 1.00 29.97 626 ILE A C 1
ATOM 4757 O O . ILE A 1 626 ? 33.104 -2.303 4.405 1.00 29.97 626 ILE A O 1
ATOM 4761 N N . ARG A 1 627 ? 33.032 -0.078 4.789 1.00 31.47 627 ARG A N 1
ATOM 4762 C CA . ARG A 1 627 ? 33.394 -0.136 6.205 1.00 31.47 627 ARG A CA 1
ATOM 4763 C C . ARG A 1 627 ? 32.136 -0.211 7.040 1.00 31.47 627 ARG A C 1
ATOM 4765 O O . ARG A 1 627 ? 31.182 0.518 6.688 1.00 31.47 627 ARG A O 1
#